Protein AF-0000000068168363 (afdb_homodimer)

Sequence (422 aa):
MIEAPLILSGMWIDGVNNPFLVVQAKFRFSRIETPSWWDQFSELVKEATGFTPPVVQGVDIPVASQYAITSLEALRILGKRISLTEDEIWETLEMVDEAMFNYYALKAMRQVQRSGTPILYREAEDPVQVRIPILTVRKLMSYPLEKPSYLDNSVVHLVGIIPVLLSERIDEVNMNLENGLWKSLYGLNTPPGKYKWVWDLGWASLIELLNMIEAPLILSGMWIDGVNNPFLVVQAKFRFSRIETPSWWDQFSELVKEATGFTPPVVQGVDIPVASQYAITSLEALRILGKRISLTEDEIWETLEMVDEAMFNYYALKAMRQVQRSGTPILYREAEDPVQVRIPILTVRKLMSYPLEKPSYLDNSVVHLVGIIPVLLSERIDEVNMNLENGLWKSLYGLNTPPGKYKWVWDLGWASLIELLN

Radius of gyration: 27.46 Å; Cα contacts (8 Å, |Δi|>4): 836; chains: 2; bounding box: 38×93×51 Å

Solvent-accessible surface area (backbone atoms only — not comparable to full-atom values): 22840 Å² total; per-residue (Å²): 119,46,77,35,32,36,56,63,30,36,64,90,46,91,94,56,86,51,33,32,23,30,35,48,29,34,31,53,63,49,79,36,68,74,59,91,63,46,66,63,50,39,50,48,42,21,72,74,71,73,47,74,54,56,91,58,77,30,53,54,47,54,56,54,31,35,49,54,51,45,52,52,50,22,45,50,57,38,22,68,73,71,68,49,51,73,67,53,46,53,52,51,46,53,53,42,45,52,73,74,40,93,50,72,65,56,57,47,36,49,51,26,58,72,67,66,47,25,30,42,34,34,84,98,51,81,65,40,81,45,85,68,77,77,42,38,35,36,60,76,49,74,41,84,57,75,79,61,73,61,87,51,70,42,52,54,49,50,43,36,47,47,22,56,52,39,56,76,43,84,43,68,64,52,45,25,33,52,37,9,47,42,12,24,28,70,64,44,78,67,68,90,74,60,48,41,65,19,51,28,90,64,25,33,27,37,31,35,53,75,111,121,46,79,35,33,36,58,64,30,35,65,90,46,91,95,55,86,51,32,32,22,29,34,47,28,34,31,54,65,50,80,36,68,74,58,92,62,45,65,64,48,37,52,47,42,20,71,72,70,73,44,73,51,57,90,56,78,29,52,55,46,54,56,55,32,33,48,55,52,47,52,51,52,23,44,48,58,38,22,68,73,71,70,49,49,73,66,54,47,53,52,51,47,53,54,42,45,54,73,75,42,94,51,73,66,56,58,47,36,50,50,24,59,72,68,66,48,24,30,43,35,34,82,97,52,81,65,40,80,44,85,69,77,76,41,36,34,34,58,75,49,74,42,82,57,76,78,61,73,63,86,51,71,41,54,54,48,49,44,35,46,47,20,56,51,39,57,76,43,84,45,70,63,52,44,26,34,52,37,7,48,40,12,23,30,69,63,43,77,67,69,91,74,61,48,43,64,20,52,30,88,64,25,34,28,36,29,34,53,74,111

Nearest PDB structures (foldseek):
  3qxz-assembly1_A  TM=5.112E-01  e=7.710E+00  Mycobacteroides abscessus ATCC 19977
  8ry2-assembly2_L  TM=1.715E-01  e=5.695E-01  Homo sapiens
  3qxz-assembly1_A  TM=5.124E-01  e=7.854E+00  Mycobacteroides abscessus ATCC 19977
  8ry2-assembly2_L  TM=1.446E-01  e=6.613E-01  Homo sapiens

Structure (mmCIF, N/CA/C/O backbone):
data_AF-0000000068168363-model_v1
#
loop_
_entity.id
_entity.type
_entity.pdbx_description
1 polymer 'Uncharacterized protein'
#
loop_
_atom_site.group_PDB
_atom_site.id
_atom_site.type_symbol
_atom_site.label_atom_id
_atom_site.label_alt_id
_atom_site.label_comp_id
_atom_site.label_asym_id
_atom_site.label_entity_id
_atom_site.label_seq_id
_atom_site.pdbx_PDB_ins_code
_atom_site.Cartn_x
_atom_site.Cartn_y
_atom_site.Cartn_z
_atom_site.occupancy
_atom_site.B_iso_or_equiv
_atom_site.auth_seq_id
_atom_site.auth_comp_id
_atom_site.auth_asym_id
_atom_site.auth_atom_id
_atom_site.pdbx_PDB_model_num
ATOM 1 N N . MET A 1 1 ? 20.219 -24.281 -9.062 1 91.62 1 MET A N 1
ATOM 2 C CA . MET A 1 1 ? 19.047 -23.5 -9.438 1 91.62 1 MET A CA 1
ATOM 3 C C . MET A 1 1 ? 18.062 -24.328 -10.25 1 91.62 1 MET A C 1
ATOM 5 O O . MET A 1 1 ? 18.453 -25.281 -10.93 1 91.62 1 MET A O 1
ATOM 9 N N . ILE A 1 2 ? 16.797 -24 -10.016 1 94.56 2 ILE A N 1
ATOM 10 C CA . ILE A 1 2 ? 15.766 -24.703 -10.773 1 94.56 2 ILE A CA 1
ATOM 11 C C . ILE A 1 2 ? 14.883 -23.688 -11.492 1 94.56 2 ILE A C 1
ATOM 13 O O . ILE A 1 2 ? 14.609 -22.609 -10.969 1 94.56 2 ILE A O 1
ATOM 17 N N . GLU A 1 3 ? 14.5 -24.078 -12.727 1 96.25 3 GLU A N 1
ATOM 18 C CA . GLU A 1 3 ? 13.625 -23.203 -13.5 1 96.25 3 GLU A CA 1
ATOM 19 C C . GLU A 1 3 ? 12.164 -23.609 -13.336 1 96.25 3 GLU A C 1
ATOM 21 O O . GLU A 1 3 ? 11.836 -24.797 -13.336 1 96.25 3 GLU A O 1
ATOM 26 N N . ALA A 1 4 ? 11.352 -22.656 -13.102 1 97.31 4 ALA A N 1
ATOM 27 C CA . ALA A 1 4 ? 9.922 -22.891 -12.914 1 97.31 4 ALA A CA 1
ATOM 28 C C . ALA A 1 4 ? 9.117 -21.625 -13.234 1 97.31 4 ALA A C 1
ATOM 30 O O . ALA A 1 4 ? 9.648 -20.516 -13.195 1 97.31 4 ALA A O 1
ATOM 31 N N . PRO A 1 5 ? 7.848 -21.875 -13.617 1 98.31 5 PRO A N 1
ATOM 32 C CA . PRO A 1 5 ? 6.992 -20.688 -13.742 1 98.31 5 PRO A CA 1
ATOM 33 C C . PRO A 1 5 ? 6.75 -19.984 -12.406 1 98.31 5 PRO A C 1
ATOM 35 O O . PRO A 1 5 ? 6.676 -20.641 -11.367 1 98.31 5 PRO A O 1
ATOM 38 N N . LEU A 1 6 ? 6.629 -18.703 -12.438 1 98.75 6 LEU A N 1
ATOM 39 C CA . LEU A 1 6 ? 6.406 -17.875 -11.266 1 98.75 6 LEU A CA 1
ATOM 40 C C . LEU A 1 6 ? 5.285 -16.859 -11.516 1 98.75 6 LEU A C 1
ATOM 42 O O . LEU A 1 6 ? 5.305 -16.141 -12.516 1 98.75 6 LEU A O 1
ATOM 46 N N . ILE A 1 7 ? 4.305 -16.906 -10.664 1 98.81 7 ILE A N 1
ATOM 47 C CA . ILE A 1 7 ? 3.354 -15.797 -10.648 1 98.81 7 ILE A CA 1
ATOM 48 C C . ILE A 1 7 ? 4.027 -14.547 -10.078 1 98.81 7 ILE A C 1
ATOM 50 O O . ILE A 1 7 ? 4.109 -14.383 -8.859 1 98.81 7 ILE A O 1
ATOM 54 N N . LEU A 1 8 ? 4.461 -13.711 -10.93 1 98.81 8 LEU A N 1
ATOM 55 C CA . LEU A 1 8 ? 5.246 -12.562 -10.484 1 98.81 8 LEU A CA 1
ATOM 56 C C . LEU A 1 8 ? 4.336 -11.453 -9.969 1 98.81 8 LEU A C 1
ATOM 58 O O . LEU A 1 8 ? 4.711 -10.711 -9.047 1 98.81 8 LEU A O 1
ATOM 62 N N . SER A 1 9 ? 3.17 -11.312 -10.586 1 98.75 9 SER A N 1
ATOM 63 C CA . SER A 1 9 ? 2.266 -10.234 -10.203 1 98.75 9 SER A CA 1
ATOM 64 C C . SER A 1 9 ? 0.808 -10.656 -10.344 1 98.75 9 SER A C 1
ATOM 66 O O . SER A 1 9 ? 0.471 -11.461 -11.219 1 98.75 9 SER A O 1
ATOM 68 N N . GLY A 1 10 ? 0.049 -10.07 -9.531 1 98.44 10 GLY A N 1
ATOM 69 C CA . GLY A 1 10 ? -1.373 -10.367 -9.453 1 98.44 10 GLY A CA 1
ATOM 70 C C . GLY A 1 10 ? -1.818 -10.828 -8.086 1 98.44 10 GLY A C 1
ATOM 71 O O . GLY A 1 10 ? -1.099 -11.57 -7.406 1 98.44 10 GLY A O 1
ATOM 72 N N . MET A 1 11 ? -2.971 -10.367 -7.66 1 97.56 11 MET A N 1
ATOM 73 C CA . MET A 1 11 ? -3.578 -10.773 -6.398 1 97.56 11 MET A CA 1
ATOM 74 C C . MET A 1 11 ? -4.938 -11.422 -6.629 1 97.56 11 MET A C 1
ATOM 76 O O . MET A 1 11 ? -5.777 -10.875 -7.344 1 97.56 11 MET A O 1
ATOM 80 N N . TRP A 1 12 ? -5.102 -12.562 -6.039 1 97 12 TRP A N 1
ATOM 81 C CA . TRP A 1 12 ? -6.391 -13.234 -6.168 1 97 12 TRP A CA 1
ATOM 82 C C . TRP A 1 12 ? -7.445 -12.555 -5.297 1 97 12 TRP A C 1
ATOM 84 O O . TRP A 1 12 ? -7.23 -12.344 -4.102 1 97 12 TRP A O 1
ATOM 94 N N . ILE A 1 13 ? -8.477 -12.18 -5.898 1 95.12 13 ILE A N 1
ATOM 95 C CA . ILE A 1 13 ? -9.656 -11.68 -5.203 1 95.12 13 ILE A CA 1
ATOM 96 C C . ILE A 1 13 ? -10.875 -12.516 -5.598 1 95.12 13 ILE A C 1
ATOM 98 O O . ILE A 1 13 ? -11.195 -12.633 -6.785 1 95.12 13 ILE A O 1
ATOM 102 N N . ASP A 1 14 ? -11.547 -13.047 -4.605 1 92.81 14 ASP A N 1
ATOM 103 C CA . ASP A 1 14 ? -12.688 -13.914 -4.871 1 92.81 14 ASP A CA 1
ATOM 104 C C . ASP A 1 14 ? -13.742 -13.18 -5.699 1 92.81 14 ASP A C 1
ATOM 106 O O . ASP A 1 14 ? -14.141 -12.062 -5.367 1 92.81 14 ASP A O 1
ATOM 110 N N . GLY A 1 15 ? -14.07 -13.805 -6.785 1 92.25 15 GLY A N 1
ATOM 111 C CA . GLY A 1 15 ? -15.148 -13.281 -7.609 1 92.25 15 GLY A CA 1
ATOM 112 C C . GLY A 1 15 ? -14.672 -12.234 -8.602 1 92.25 15 GLY A C 1
ATOM 113 O O . GLY A 1 15 ? -15.477 -11.672 -9.352 1 92.25 15 GLY A O 1
ATOM 114 N N . VAL A 1 16 ? -13.422 -11.93 -8.641 1 95.19 16 VAL A N 1
ATOM 115 C CA . VAL A 1 16 ? -12.891 -10.914 -9.547 1 95.19 16 VAL A CA 1
ATOM 116 C C . VAL A 1 16 ? -11.945 -11.562 -10.547 1 95.19 16 VAL A C 1
ATOM 118 O O . VAL A 1 16 ? -11.109 -12.398 -10.18 1 95.19 16 VAL A O 1
ATOM 121 N N . ASN A 1 17 ? -12.133 -11.281 -11.82 1 96.25 17 ASN A N 1
ATOM 122 C CA . ASN A 1 17 ? -11.305 -11.812 -12.898 1 96.25 17 ASN A CA 1
ATOM 123 C C . ASN A 1 17 ? -10.188 -10.844 -13.266 1 96.25 17 ASN A C 1
ATOM 125 O O . ASN A 1 17 ? -10.234 -10.203 -14.32 1 96.25 17 ASN A O 1
ATOM 129 N N . ASN A 1 18 ? -9.195 -10.758 -12.477 1 97.12 18 ASN A N 1
ATOM 130 C CA . ASN A 1 18 ? -8.039 -9.898 -12.711 1 97.12 18 ASN A CA 1
ATOM 131 C C . ASN A 1 18 ? -6.883 -10.688 -13.328 1 97.12 18 ASN A C 1
ATOM 133 O O . ASN A 1 18 ? -6.801 -11.906 -13.172 1 97.12 18 ASN A O 1
ATOM 137 N N . PRO A 1 19 ? -6.062 -10 -14.031 1 98.19 19 PRO A N 1
ATOM 138 C CA . PRO A 1 19 ? -4.984 -10.711 -14.719 1 98.19 19 PRO A CA 1
ATOM 139 C C . PRO A 1 19 ? -3.826 -11.07 -13.789 1 98.19 19 PRO A C 1
ATOM 141 O O . PRO A 1 19 ? -3.676 -10.469 -12.727 1 98.19 19 PRO A O 1
ATOM 144 N N . PHE A 1 20 ? -3.037 -12.023 -14.234 1 98.75 20 PHE A N 1
ATOM 145 C CA . PHE A 1 20 ? -1.783 -12.422 -13.609 1 98.75 20 PHE A CA 1
ATOM 146 C C . PHE A 1 20 ? -0.627 -12.32 -14.594 1 98.75 20 PHE A C 1
ATOM 148 O O . PHE A 1 20 ? -0.781 -12.633 -15.773 1 98.75 20 PHE A O 1
ATOM 155 N N . LEU A 1 21 ? 0.47 -11.828 -14.148 1 98.88 21 LEU A N 1
ATOM 156 C CA . LEU A 1 21 ? 1.729 -11.906 -14.883 1 98.88 21 LEU A CA 1
ATOM 157 C C . LEU A 1 21 ? 2.527 -13.133 -14.461 1 98.88 21 LEU A C 1
ATOM 159 O O . LEU A 1 21 ? 2.965 -13.234 -13.312 1 98.88 21 LEU A O 1
ATOM 163 N N . VAL A 1 22 ? 2.666 -14.055 -15.344 1 98.81 22 VAL A N 1
ATOM 164 C CA . VAL A 1 22 ? 3.402 -15.289 -15.062 1 98.81 22 VAL A CA 1
ATOM 165 C C . VAL A 1 22 ? 4.66 -15.344 -15.922 1 98.81 22 VAL A C 1
ATOM 167 O O . VAL A 1 22 ? 4.594 -15.156 -17.141 1 98.81 22 VAL A O 1
ATOM 170 N N . VAL A 1 23 ? 5.797 -15.602 -15.281 1 98.69 23 VAL A N 1
ATOM 171 C CA . VAL A 1 23 ? 7.082 -15.578 -15.969 1 98.69 23 VAL A CA 1
ATOM 172 C C . VAL A 1 23 ? 7.859 -16.859 -15.672 1 98.69 23 VAL A C 1
ATOM 174 O O . VAL A 1 23 ? 7.453 -17.656 -14.82 1 98.69 23 VAL A O 1
ATOM 177 N N . GLN A 1 24 ? 8.852 -17.078 -16.469 1 97.31 24 GLN A N 1
ATOM 178 C CA . GLN A 1 24 ? 9.812 -18.125 -16.125 1 97.31 24 GLN A CA 1
ATOM 179 C C . GLN A 1 24 ? 10.914 -17.562 -15.211 1 97.31 24 GLN A C 1
ATOM 181 O O . GLN A 1 24 ? 11.422 -16.469 -15.438 1 97.31 24 GLN A O 1
ATOM 186 N N . ALA A 1 25 ? 11.227 -18.328 -14.156 1 97.88 25 ALA A N 1
ATOM 187 C CA . ALA A 1 25 ? 12.234 -17.844 -13.219 1 97.88 25 ALA A CA 1
ATOM 188 C C . ALA A 1 25 ? 13.172 -18.984 -12.797 1 97.88 25 ALA A C 1
ATOM 190 O O . ALA A 1 25 ? 12.812 -20.156 -12.891 1 97.88 25 ALA A O 1
ATOM 191 N N . LYS A 1 26 ? 14.375 -18.594 -12.469 1 98.06 26 LYS A N 1
ATOM 192 C CA . LYS A 1 26 ? 15.336 -19.484 -11.836 1 98.06 26 LYS A CA 1
ATOM 193 C C . LYS A 1 26 ? 15.328 -19.312 -10.32 1 98.06 26 LYS A C 1
ATOM 195 O O . LYS A 1 26 ? 15.617 -18.234 -9.812 1 98.06 26 LYS A O 1
ATOM 200 N N . PHE A 1 27 ? 15.078 -20.391 -9.617 1 98.06 27 PHE A N 1
ATOM 201 C CA . PHE A 1 27 ? 14.945 -20.312 -8.172 1 98.06 27 PHE A CA 1
ATOM 202 C C . PHE A 1 27 ? 16.172 -20.875 -7.477 1 98.06 27 PHE A C 1
ATOM 204 O O . PHE A 1 27 ? 16.641 -21.969 -7.824 1 98.06 27 PHE A O 1
ATOM 211 N N . ARG A 1 28 ? 16.672 -20.109 -6.551 1 96.19 28 ARG A N 1
ATOM 212 C CA . ARG A 1 28 ? 17.5 -20.734 -5.531 1 96.19 28 ARG A CA 1
ATOM 213 C C . ARG A 1 28 ? 16.641 -21.531 -4.547 1 96.19 28 ARG A C 1
ATOM 215 O O . ARG A 1 28 ? 15.648 -21.031 -4.031 1 96.19 28 ARG A O 1
ATOM 222 N N . PHE A 1 29 ? 16.984 -22.75 -4.352 1 91.25 29 PHE A N 1
ATOM 223 C CA . PHE A 1 29 ? 16.062 -23.547 -3.547 1 91.25 29 PHE A CA 1
ATOM 224 C C . PHE A 1 29 ? 16.812 -24.547 -2.678 1 91.25 29 PHE A C 1
ATOM 226 O O . PHE A 1 29 ? 18 -24.812 -2.92 1 91.25 29 PHE A O 1
ATOM 233 N N . SER A 1 30 ? 16.156 -24.859 -1.651 1 89.88 30 SER A N 1
ATOM 234 C CA . SER A 1 30 ? 16.531 -26.031 -0.882 1 89.88 30 SER A CA 1
ATOM 235 C C . SER A 1 30 ? 15.555 -27.188 -1.096 1 89.88 30 SER A C 1
ATOM 237 O O . SER A 1 30 ? 14.438 -26.969 -1.572 1 89.88 30 SER A O 1
ATOM 239 N N . ARG A 1 31 ? 16.047 -28.312 -0.732 1 88.12 31 ARG A N 1
ATOM 240 C CA . ARG A 1 31 ? 15.188 -29.484 -0.939 1 88.12 31 ARG A CA 1
ATOM 241 C C . ARG A 1 31 ? 14.266 -29.703 0.255 1 88.12 31 ARG A C 1
ATOM 243 O O . ARG A 1 31 ? 14.625 -29.375 1.389 1 88.12 31 ARG A O 1
ATOM 250 N N . ILE A 1 32 ? 13.141 -30.094 -0.187 1 84 32 ILE A N 1
ATOM 251 C CA . ILE A 1 32 ? 12.219 -30.547 0.851 1 84 32 ILE A CA 1
ATOM 252 C C . ILE A 1 32 ? 11.75 -31.969 0.552 1 84 32 ILE A C 1
ATOM 254 O O . ILE A 1 32 ? 11.797 -32.406 -0.597 1 84 32 ILE A O 1
ATOM 258 N N . GLU A 1 33 ? 11.312 -32.625 1.537 1 83.94 33 GLU A N 1
ATOM 259 C CA . GLU A 1 33 ? 10.93 -34.031 1.354 1 83.94 33 GLU A CA 1
ATOM 260 C C . GLU A 1 33 ? 9.609 -34.125 0.593 1 83.94 33 GLU A C 1
ATOM 262 O O . GLU A 1 33 ? 9.594 -34.531 -0.57 1 83.94 33 GLU A O 1
ATOM 267 N N . THR A 1 34 ? 8.453 -33.969 1.31 1 87.31 34 THR A N 1
ATOM 268 C CA . THR A 1 34 ? 7.156 -34.125 0.664 1 87.31 34 THR A CA 1
ATOM 269 C C . THR A 1 34 ? 6.32 -32.844 0.848 1 87.31 34 THR A C 1
ATOM 271 O O . THR A 1 34 ? 6.078 -32.406 1.978 1 87.31 34 THR A O 1
ATOM 274 N N . PRO A 1 35 ? 5.945 -32.344 -0.307 1 90.44 35 PRO A N 1
ATOM 275 C CA . PRO A 1 35 ? 5.09 -31.156 -0.194 1 90.44 35 PRO A CA 1
ATOM 276 C C . PRO A 1 35 ? 3.756 -31.453 0.49 1 90.44 35 PRO A C 1
ATOM 278 O O . PRO A 1 35 ? 3.262 -32.594 0.419 1 90.44 35 PRO A O 1
ATOM 281 N N . SER A 1 36 ? 3.133 -30.469 1.069 1 89 36 SER A N 1
ATOM 282 C CA . SER A 1 36 ? 1.901 -30.641 1.832 1 89 36 SER A CA 1
ATOM 283 C C . SER A 1 36 ? 0.741 -31.031 0.924 1 89 36 SER A C 1
ATOM 285 O O . SER A 1 36 ? -0.231 -31.641 1.378 1 89 36 SER A O 1
ATOM 287 N N . TRP A 1 37 ? 0.828 -30.734 -0.345 1 94.31 37 TRP A N 1
ATOM 288 C CA . TRP A 1 37 ? -0.258 -30.969 -1.291 1 94.31 37 TRP A CA 1
ATOM 289 C C . TRP A 1 37 ? -0.129 -32.344 -1.938 1 94.31 37 TRP A C 1
ATOM 291 O O . TRP A 1 37 ? -0.997 -32.75 -2.711 1 94.31 37 TRP A O 1
ATOM 301 N N . TRP A 1 38 ? 0.886 -33.125 -1.639 1 96.38 38 TRP A N 1
ATOM 302 C CA . TRP A 1 38 ? 1.257 -34.312 -2.387 1 96.38 38 TRP A CA 1
ATOM 303 C C . TRP A 1 38 ? 0.178 -35.406 -2.271 1 96.38 38 TRP A C 1
ATOM 305 O O . TRP A 1 38 ? -0.177 -36.031 -3.262 1 96.38 38 TRP A O 1
ATOM 315 N N . ASP A 1 39 ? -0.308 -35.625 -1.053 1 96.38 39 ASP A N 1
ATOM 316 C CA . ASP A 1 39 ? -1.247 -36.719 -0.832 1 96.38 39 ASP A CA 1
ATOM 317 C C . ASP A 1 39 ? -2.502 -36.562 -1.686 1 96.38 39 ASP A C 1
ATOM 319 O O . ASP A 1 39 ? -2.959 -37.5 -2.324 1 96.38 39 ASP A O 1
ATOM 323 N N . GLN A 1 40 ? -3.055 -35.438 -1.648 1 97.19 40 GLN A N 1
ATOM 324 C CA . GLN A 1 40 ? -4.246 -35.156 -2.443 1 97.19 40 GLN A CA 1
ATOM 325 C C . GLN A 1 40 ? -3.957 -35.312 -3.936 1 97.19 40 GLN A C 1
ATOM 327 O O . GLN A 1 40 ? -4.766 -35.875 -4.684 1 97.19 40 GLN A O 1
ATOM 332 N N . PHE A 1 41 ? -2.85 -34.781 -4.34 1 97.56 41 PHE A N 1
ATOM 333 C CA . PHE A 1 41 ? -2.426 -34.875 -5.73 1 97.56 41 PHE A CA 1
ATOM 334 C C . PHE A 1 41 ? -2.322 -36.344 -6.16 1 97.56 41 PHE A C 1
ATOM 336 O O . PHE A 1 41 ? -2.842 -36.719 -7.211 1 97.56 41 PHE A O 1
ATOM 343 N N . SER A 1 42 ? -1.63 -37.094 -5.355 1 97.62 42 SER A N 1
ATOM 344 C CA . SER A 1 42 ? -1.425 -38.5 -5.648 1 97.62 42 SER A CA 1
ATOM 345 C C . SER A 1 42 ? -2.754 -39.25 -5.801 1 97.62 42 SER A C 1
ATOM 347 O O . SER A 1 42 ? -2.922 -40.062 -6.715 1 97.62 42 SER A O 1
ATOM 349 N N . GLU A 1 43 ? -3.668 -38.938 -4.953 1 98.12 43 GLU A N 1
ATOM 350 C CA . GLU A 1 43 ? -4.988 -39.562 -5 1 98.12 43 GLU A CA 1
ATOM 351 C C . GLU A 1 43 ? -5.73 -39.188 -6.277 1 98.12 43 GLU A C 1
ATOM 353 O O . GLU A 1 43 ? -6.355 -40.031 -6.914 1 98.12 43 GLU A O 1
ATOM 358 N N . LEU A 1 44 ? -5.699 -37.969 -6.625 1 98.06 44 LEU A N 1
ATOM 359 C CA . LEU A 1 44 ? -6.391 -37.5 -7.816 1 98.06 44 LEU A CA 1
ATOM 360 C C . LEU A 1 44 ? -5.781 -38.094 -9.078 1 98.06 44 LEU A C 1
ATOM 362 O O . LEU A 1 44 ? -6.5 -38.438 -10.023 1 98.06 44 LEU A O 1
ATOM 366 N N . VAL A 1 45 ? -4.473 -38.25 -9.102 1 98 45 VAL A N 1
ATOM 367 C CA . VAL A 1 45 ? -3.799 -38.844 -10.242 1 98 45 VAL A CA 1
ATOM 368 C C . VAL A 1 45 ? -4.219 -40.312 -10.367 1 98 45 VAL A C 1
ATOM 370 O O . VAL A 1 45 ? -4.488 -40.812 -11.469 1 98 45 VAL A O 1
ATOM 373 N N . LYS A 1 46 ? -4.246 -40.906 -9.242 1 97.81 46 LYS A N 1
ATOM 374 C CA . LYS A 1 46 ? -4.672 -42.281 -9.234 1 97.81 46 LYS A CA 1
ATOM 375 C C . LYS A 1 46 ? -6.098 -42.438 -9.766 1 97.81 46 LYS A C 1
ATOM 377 O O . LYS A 1 46 ? -6.395 -43.344 -10.531 1 97.81 46 LYS A O 1
ATOM 382 N N . GLU A 1 47 ? -6.938 -41.594 -9.328 1 97.25 47 GLU A N 1
ATOM 383 C CA . GLU A 1 47 ? -8.32 -41.594 -9.797 1 97.25 47 GLU A CA 1
ATOM 384 C C . GLU A 1 47 ? -8.391 -41.375 -11.305 1 97.25 47 GLU A C 1
ATOM 386 O O . GLU A 1 47 ? -9.219 -42 -11.992 1 97.25 47 GLU A O 1
ATOM 391 N N . ALA A 1 48 ? -7.539 -40.531 -11.781 1 95.56 48 ALA A N 1
ATOM 392 C CA . ALA A 1 48 ? -7.586 -40.125 -13.188 1 95.56 48 ALA A CA 1
ATOM 393 C C . ALA A 1 48 ? -6.93 -41.156 -14.086 1 95.56 48 ALA A C 1
ATOM 395 O O . ALA A 1 48 ? -7.344 -41.375 -15.227 1 95.56 48 ALA A O 1
ATOM 396 N N . THR A 1 49 ? -5.875 -41.906 -13.594 1 95.62 49 THR A N 1
ATOM 397 C CA . THR A 1 49 ? -5.059 -42.719 -14.469 1 95.62 49 THR A CA 1
ATOM 398 C C . THR A 1 49 ? -5.133 -44.188 -14.055 1 95.62 49 THR A C 1
ATOM 400 O O . THR A 1 49 ? -4.734 -45.062 -14.812 1 95.62 49 THR A O 1
ATOM 403 N N . GLY A 1 50 ? -5.531 -44.438 -12.812 1 96.44 50 GLY A N 1
ATOM 404 C CA . GLY A 1 50 ? -5.523 -45.781 -12.266 1 96.44 50 GLY A CA 1
ATOM 405 C C . GLY A 1 50 ? -4.207 -46.156 -11.609 1 96.44 50 GLY A C 1
ATOM 406 O O . GLY A 1 50 ? -4.07 -47.25 -11.055 1 96.44 50 GLY A O 1
ATOM 407 N N . PHE A 1 51 ? -3.229 -45.281 -11.672 1 97.31 51 PHE A N 1
ATOM 408 C CA . PHE A 1 51 ? -1.895 -45.562 -11.156 1 97.31 51 PHE A CA 1
ATOM 409 C C . PHE A 1 51 ? -1.43 -44.5 -10.188 1 97.31 51 PHE A C 1
ATOM 411 O O . PHE A 1 51 ? -1.761 -43.312 -10.352 1 97.31 51 PHE A O 1
ATOM 418 N N . THR A 1 52 ? -0.672 -44.875 -9.211 1 97.12 52 THR A N 1
ATOM 419 C CA . THR A 1 52 ? -0.084 -43.969 -8.25 1 97.12 52 THR A CA 1
ATOM 420 C C . THR A 1 52 ? 1.205 -43.344 -8.797 1 97.12 52 THR A C 1
ATOM 422 O O . THR A 1 52 ? 2.094 -44.094 -9.25 1 97.12 52 THR A O 1
ATOM 425 N N . PRO A 1 53 ? 1.262 -42.031 -8.789 1 96.56 53 PRO A N 1
ATOM 426 C CA . PRO A 1 53 ? 2.514 -41.406 -9.234 1 96.56 53 PRO A CA 1
ATOM 427 C C . PRO A 1 53 ? 3.658 -41.625 -8.242 1 96.56 53 PRO A C 1
ATOM 429 O O . PRO A 1 53 ? 3.424 -41.75 -7.039 1 96.56 53 PRO A O 1
ATOM 432 N N . PRO A 1 54 ? 4.805 -41.719 -8.773 1 94.38 54 PRO A N 1
ATOM 433 C CA . PRO A 1 54 ? 5.949 -41.844 -7.863 1 94.38 54 PRO A CA 1
ATOM 434 C C . PRO A 1 54 ? 6.23 -40.562 -7.078 1 94.38 54 PRO A C 1
ATOM 436 O O . PRO A 1 54 ? 6.023 -39.469 -7.594 1 94.38 54 PRO A O 1
ATOM 439 N N . VAL A 1 55 ? 6.785 -40.75 -5.953 1 90.5 55 VAL A N 1
ATOM 440 C CA . VAL A 1 55 ? 7.145 -39.594 -5.129 1 90.5 55 VAL A CA 1
ATOM 441 C C . VAL A 1 55 ? 8.383 -38.906 -5.707 1 90.5 55 VAL A C 1
ATOM 443 O O . VAL A 1 55 ? 9.352 -39.594 -6.082 1 90.5 55 VAL A O 1
ATOM 446 N N . VAL A 1 56 ? 8.234 -37.625 -5.891 1 89.38 56 VAL A N 1
ATOM 447 C CA . VAL A 1 56 ? 9.359 -36.812 -6.359 1 89.38 56 VAL A CA 1
ATOM 448 C C . VAL A 1 56 ? 9.828 -35.906 -5.246 1 89.38 56 VAL A C 1
ATOM 450 O O . VAL A 1 56 ? 9.039 -35.5 -4.387 1 89.38 56 VAL A O 1
ATOM 453 N N . GLN A 1 57 ? 11.133 -35.594 -5.27 1 87.81 57 GLN A N 1
ATOM 454 C CA . GLN A 1 57 ? 11.695 -34.688 -4.273 1 87.81 57 GLN A CA 1
ATOM 455 C C . GLN A 1 57 ? 11.156 -33.281 -4.461 1 87.81 57 GLN A C 1
ATOM 457 O O . GLN A 1 57 ? 11.109 -32.781 -5.586 1 87.81 57 GLN A O 1
ATOM 462 N N . GLY A 1 58 ? 10.773 -32.719 -3.328 1 87.5 58 GLY A N 1
ATOM 463 C CA . GLY A 1 58 ? 10.227 -31.391 -3.408 1 87.5 58 GLY A CA 1
ATOM 464 C C . GLY A 1 58 ? 11.281 -30.297 -3.316 1 87.5 58 GLY A C 1
ATOM 465 O O . GLY A 1 58 ? 12.438 -30.578 -2.998 1 87.5 58 GLY A O 1
ATOM 466 N N . VAL A 1 59 ? 10.953 -29.109 -3.785 1 92.75 59 VAL A N 1
ATOM 467 C CA . VAL A 1 59 ? 11.797 -27.938 -3.686 1 92.75 59 VAL A CA 1
ATOM 468 C C . VAL A 1 59 ? 11.07 -26.844 -2.906 1 92.75 59 VAL A C 1
ATOM 470 O O . VAL A 1 59 ? 9.859 -26.672 -3.041 1 92.75 59 VAL A O 1
ATOM 473 N N . ASP A 1 60 ? 11.828 -26.062 -2.035 1 94.81 60 ASP A N 1
ATOM 474 C CA . ASP A 1 60 ? 11.227 -25.031 -1.201 1 94.81 60 ASP A CA 1
ATOM 475 C C . ASP A 1 60 ? 11.195 -23.688 -1.931 1 94.81 60 ASP A C 1
ATOM 477 O O . ASP A 1 60 ? 11.984 -22.797 -1.624 1 94.81 60 ASP A O 1
ATOM 481 N N . ILE A 1 61 ? 10.344 -23.516 -2.812 1 97.62 61 ILE A N 1
ATOM 482 C CA . ILE A 1 61 ? 10.016 -22.297 -3.545 1 97.62 61 ILE A CA 1
ATOM 483 C C . ILE A 1 61 ? 8.523 -22.016 -3.404 1 97.62 61 ILE A C 1
ATOM 485 O O . ILE A 1 61 ? 7.801 -22.734 -2.707 1 97.62 61 ILE A O 1
ATOM 489 N N . PRO A 1 62 ? 7.984 -20.906 -3.869 1 97.62 62 PRO A N 1
ATOM 490 C CA . PRO A 1 62 ? 6.551 -20.656 -3.713 1 97.62 62 PRO A CA 1
ATOM 491 C C . PRO A 1 62 ? 5.695 -21.859 -4.086 1 97.62 62 PRO A C 1
ATOM 493 O O . PRO A 1 62 ? 6.008 -22.562 -5.051 1 97.62 62 PRO A O 1
ATOM 496 N N . VAL A 1 63 ? 4.648 -22.078 -3.449 1 96.88 63 VAL A N 1
ATOM 497 C CA . VAL A 1 63 ? 3.865 -23.297 -3.529 1 96.88 63 VAL A CA 1
ATOM 498 C C . VAL A 1 63 ? 3.35 -23.5 -4.953 1 96.88 63 VAL A C 1
ATOM 500 O O . VAL A 1 63 ? 3.348 -24.609 -5.473 1 96.88 63 VAL A O 1
ATOM 503 N N . ALA A 1 64 ? 2.898 -22.469 -5.578 1 97.75 64 ALA A N 1
ATOM 504 C CA . ALA A 1 64 ? 2.383 -22.578 -6.941 1 97.75 64 ALA A CA 1
ATOM 505 C C . ALA A 1 64 ? 3.461 -23.078 -7.898 1 97.75 64 ALA A C 1
ATOM 507 O O . ALA A 1 64 ? 3.207 -23.953 -8.727 1 97.75 64 ALA A O 1
ATOM 508 N N . SER A 1 65 ? 4.613 -22.484 -7.789 1 97.94 65 SER A N 1
ATOM 509 C CA . SER A 1 65 ? 5.742 -22.906 -8.609 1 97.94 65 SER A CA 1
ATOM 510 C C . SER A 1 65 ? 6.18 -24.328 -8.273 1 97.94 65 SER A C 1
ATOM 512 O O . SER A 1 65 ? 6.473 -25.125 -9.172 1 97.94 65 SER A O 1
ATOM 514 N N . GLN A 1 66 ? 6.266 -24.578 -6.965 1 97.19 66 GLN A N 1
ATOM 515 C CA . GLN A 1 66 ? 6.605 -25.906 -6.469 1 97.19 66 GLN A CA 1
ATOM 516 C C . GLN A 1 66 ? 5.672 -26.969 -7.051 1 97.19 66 GLN A C 1
ATOM 518 O O . GLN A 1 66 ? 6.129 -28 -7.555 1 97.19 66 GLN A O 1
ATOM 523 N N . TYR A 1 67 ? 4.426 -26.656 -6.969 1 97.06 67 TYR A N 1
ATOM 524 C CA . TYR A 1 67 ? 3.404 -27.578 -7.461 1 97.06 67 TYR A CA 1
ATOM 525 C C . TYR A 1 67 ? 3.535 -27.781 -8.961 1 97.06 67 TYR A C 1
ATOM 527 O O . TYR A 1 67 ? 3.459 -28.922 -9.445 1 97.06 67 TYR A O 1
ATOM 535 N N . ALA A 1 68 ? 3.725 -26.75 -9.672 1 97.25 68 ALA A N 1
ATOM 536 C CA . ALA A 1 68 ? 3.789 -26.812 -11.133 1 97.25 68 ALA A CA 1
ATOM 537 C C . ALA A 1 68 ? 4.918 -27.734 -11.594 1 97.25 68 ALA A C 1
ATOM 539 O O . ALA A 1 68 ? 4.711 -28.609 -12.438 1 97.25 68 ALA A O 1
ATOM 540 N N . ILE A 1 69 ? 6.055 -27.625 -11.039 1 96.19 69 ILE A N 1
ATOM 541 C CA . ILE A 1 69 ? 7.199 -28.344 -11.562 1 96.19 69 ILE A CA 1
ATOM 542 C C . ILE A 1 69 ? 7.203 -29.781 -11.016 1 96.19 69 ILE A C 1
ATOM 544 O O . ILE A 1 69 ? 7.523 -30.719 -11.742 1 96.19 69 ILE A O 1
ATOM 548 N N . THR A 1 70 ? 6.844 -29.938 -9.766 1 96.25 70 THR A N 1
ATOM 549 C CA . THR A 1 70 ? 6.914 -31.25 -9.141 1 96.25 70 THR A CA 1
ATOM 550 C C . THR A 1 70 ? 5.809 -32.156 -9.672 1 96.25 70 THR A C 1
ATOM 552 O O . THR A 1 70 ? 6.031 -33.344 -9.906 1 96.25 70 THR A O 1
ATOM 555 N N . SER A 1 71 ? 4.617 -31.641 -9.82 1 97.06 71 SER A N 1
ATOM 556 C CA . SER A 1 71 ? 3.518 -32.438 -10.352 1 97.06 71 SER A CA 1
ATOM 557 C C . SER A 1 71 ? 3.805 -32.875 -11.781 1 97.06 71 SER A C 1
ATOM 559 O O . SER A 1 71 ? 3.529 -34.031 -12.141 1 97.06 71 SER A O 1
ATOM 561 N N . LEU A 1 72 ? 4.336 -32 -12.617 1 97.06 72 LEU A N 1
ATOM 562 C CA . LEU A 1 72 ? 4.688 -32.375 -13.984 1 97.06 72 LEU A CA 1
ATOM 563 C C . LEU A 1 72 ? 5.742 -33.469 -14 1 97.06 72 LEU A C 1
ATOM 565 O O . LEU A 1 72 ? 5.645 -34.406 -14.781 1 97.06 72 LEU A O 1
ATOM 569 N N . GLU A 1 73 ? 6.754 -33.312 -13.18 1 96.12 73 GLU A N 1
ATOM 570 C CA . GLU A 1 73 ? 7.809 -34.312 -13.102 1 96.12 73 GLU A CA 1
ATOM 571 C C . GLU A 1 73 ? 7.242 -35.656 -12.711 1 96.12 73 GLU A C 1
ATOM 573 O O . GLU A 1 73 ? 7.57 -36.688 -13.336 1 96.12 73 GLU A O 1
ATOM 578 N N . ALA A 1 74 ? 6.457 -35.656 -11.703 1 96.94 74 ALA A N 1
ATOM 579 C CA . ALA A 1 74 ? 5.848 -36.906 -11.234 1 96.94 74 ALA A CA 1
ATOM 580 C C . ALA A 1 74 ? 5.027 -37.562 -12.336 1 96.94 74 ALA A C 1
ATOM 582 O O . ALA A 1 74 ? 5.117 -38.781 -12.547 1 96.94 74 ALA A O 1
ATOM 583 N N . LEU A 1 75 ? 4.227 -36.781 -13.016 1 97.62 75 LEU A N 1
ATOM 584 C CA . LEU A 1 75 ? 3.352 -37.344 -14.047 1 97.62 75 LEU A CA 1
ATOM 585 C C . LEU A 1 75 ? 4.16 -37.812 -15.25 1 97.62 75 LEU A C 1
ATOM 587 O O . LEU A 1 75 ? 3.777 -38.781 -15.914 1 97.62 75 LEU A O 1
ATOM 591 N N . ARG A 1 76 ? 5.215 -37.125 -15.547 1 97.25 76 ARG A N 1
ATOM 592 C CA . ARG A 1 76 ? 6.066 -37.562 -16.641 1 97.25 76 ARG A CA 1
ATOM 593 C C . ARG A 1 76 ? 6.699 -38.938 -16.328 1 97.25 76 ARG A C 1
ATOM 595 O O . ARG A 1 76 ? 6.777 -39.781 -17.203 1 97.25 76 ARG A O 1
ATOM 602 N N . ILE A 1 77 ? 7.199 -39.062 -15.164 1 96.94 77 ILE A N 1
ATOM 603 C CA . ILE A 1 77 ? 7.77 -40.344 -14.75 1 96.94 77 ILE A CA 1
ATOM 604 C C . ILE A 1 77 ? 6.707 -41.438 -14.844 1 96.94 77 ILE A C 1
ATOM 606 O O . ILE A 1 77 ? 6.961 -42.5 -15.383 1 96.94 77 ILE A O 1
ATOM 610 N N . LEU A 1 78 ? 5.523 -41.125 -14.25 1 97.25 78 LEU A N 1
ATOM 611 C CA . LEU A 1 78 ? 4.414 -42.062 -14.336 1 97.25 78 LEU A CA 1
ATOM 612 C C . LEU A 1 78 ? 4.059 -42.375 -15.797 1 97.25 78 LEU A C 1
ATOM 614 O O . LEU A 1 78 ? 3.801 -43.5 -16.156 1 97.25 78 LEU A O 1
ATOM 618 N N . GLY A 1 79 ? 3.961 -41.25 -16.578 1 96.62 79 GLY A N 1
ATOM 619 C CA . GLY A 1 79 ? 3.615 -41.406 -17.984 1 96.62 79 GLY A CA 1
ATOM 620 C C . GLY A 1 79 ? 4.535 -42.344 -18.75 1 96.62 79 GLY A C 1
ATOM 621 O O . GLY A 1 79 ? 4.086 -43.094 -19.609 1 96.62 79 GLY A O 1
ATOM 622 N N . LYS A 1 80 ? 5.812 -42.281 -18.484 1 96.62 80 LYS A N 1
ATOM 623 C CA . LYS A 1 80 ? 6.77 -43.188 -19.109 1 96.62 80 LYS A CA 1
ATOM 624 C C . LYS A 1 80 ? 6.461 -44.656 -18.734 1 96.62 80 LYS A C 1
ATOM 626 O O . LYS A 1 80 ? 6.629 -45.562 -19.562 1 96.62 80 LYS A O 1
ATOM 631 N N . ARG A 1 81 ? 5.996 -44.812 -17.547 1 95.06 81 ARG A N 1
ATOM 632 C CA . ARG A 1 81 ? 5.715 -46.156 -17.047 1 95.06 81 ARG A CA 1
ATOM 633 C C . ARG A 1 81 ? 4.457 -46.719 -17.688 1 95.06 81 ARG A C 1
ATOM 635 O O . ARG A 1 81 ? 4.387 -47.938 -17.953 1 95.06 81 ARG A O 1
ATOM 642 N N . ILE A 1 82 ? 3.484 -45.938 -17.953 1 95.81 82 ILE A N 1
ATOM 643 C CA . ILE A 1 82 ? 2.197 -46.469 -18.406 1 95.81 82 ILE A CA 1
ATOM 644 C C . ILE A 1 82 ? 1.906 -46 -19.828 1 95.81 82 ILE A C 1
ATOM 646 O O . ILE A 1 82 ? 0.755 -46 -20.266 1 95.81 82 ILE A O 1
ATOM 650 N N . SER A 1 83 ? 2.838 -45.438 -20.516 1 95.44 83 SER A N 1
ATOM 651 C CA . SER A 1 83 ? 2.824 -45.094 -21.938 1 95.44 83 SER A CA 1
ATOM 652 C C . SER A 1 83 ? 1.805 -44 -22.219 1 95.44 83 SER A C 1
ATOM 654 O O . SER A 1 83 ? 1.003 -44.125 -23.156 1 95.44 83 SER A O 1
ATOM 656 N N . LEU A 1 84 ? 1.838 -42.938 -21.406 1 95.31 84 LEU A N 1
ATOM 657 C CA . LEU A 1 84 ? 1.076 -41.719 -21.719 1 95.31 84 LEU A CA 1
ATOM 658 C C . LEU A 1 84 ? 1.838 -40.844 -22.703 1 95.31 84 LEU A C 1
ATOM 660 O O . LEU A 1 84 ? 3.057 -40.688 -22.594 1 95.31 84 LEU A O 1
ATOM 664 N N . THR A 1 85 ? 1.093 -40.312 -23.672 1 96.25 85 THR A N 1
ATOM 665 C CA . THR A 1 85 ? 1.683 -39.312 -24.531 1 96.25 85 THR A CA 1
ATOM 666 C C . THR A 1 85 ? 1.841 -38 -23.781 1 96.25 85 THR A C 1
ATOM 668 O O . THR A 1 85 ? 1.223 -37.781 -22.734 1 96.25 85 THR A O 1
ATOM 671 N N . GLU A 1 86 ? 2.67 -37.125 -24.344 1 96 86 GLU A N 1
ATOM 672 C CA . GLU A 1 86 ? 2.85 -35.781 -23.75 1 96 86 GLU A CA 1
ATOM 673 C C . GLU A 1 86 ? 1.519 -35.031 -23.641 1 96 86 GLU A C 1
ATOM 675 O O . GLU A 1 86 ? 1.255 -34.375 -22.641 1 96 86 GLU A O 1
ATOM 680 N N . ASP A 1 87 ? 0.704 -35.188 -24.625 1 95.94 87 ASP A N 1
ATOM 681 C CA . ASP A 1 87 ? -0.599 -34.5 -24.625 1 95.94 87 ASP A CA 1
ATOM 682 C C . ASP A 1 87 ? -1.493 -35.062 -23.516 1 95.94 87 ASP A C 1
ATOM 684 O O . ASP A 1 87 ? -2.213 -34.312 -22.859 1 95.94 87 ASP A O 1
ATOM 688 N N . GLU A 1 88 ? -1.449 -36.344 -23.328 1 96.44 88 GLU A N 1
ATOM 689 C CA . GLU A 1 88 ? -2.238 -36.969 -22.281 1 96.44 88 GLU A CA 1
ATOM 690 C C . GLU A 1 88 ? -1.763 -36.531 -20.891 1 96.44 88 GLU A C 1
ATOM 692 O O . GLU A 1 88 ? -2.568 -36.406 -19.969 1 96.44 88 GLU A O 1
ATOM 697 N N . ILE A 1 89 ? -0.476 -36.375 -20.781 1 97.38 89 ILE A N 1
ATOM 698 C CA . ILE A 1 89 ? 0.098 -35.906 -19.516 1 97.38 89 ILE A CA 1
ATOM 699 C C . ILE A 1 89 ? -0.45 -34.531 -19.188 1 97.38 89 ILE A C 1
ATOM 701 O O . ILE A 1 89 ? -0.949 -34.281 -18.094 1 97.38 89 ILE A O 1
ATOM 705 N N . TRP A 1 90 ? -0.448 -33.656 -20.156 1 96.81 90 TRP A N 1
ATOM 706 C CA . TRP A 1 90 ? -0.899 -32.281 -19.938 1 96.81 90 TRP A CA 1
ATOM 707 C C . TRP A 1 90 ? -2.398 -32.219 -19.672 1 96.81 90 TRP A C 1
ATOM 709 O O . TRP A 1 90 ? -2.857 -31.453 -18.828 1 96.81 90 TRP A O 1
ATOM 719 N N . GLU A 1 91 ? -3.145 -33.062 -20.328 1 96.38 91 GLU A N 1
ATOM 720 C CA . GLU A 1 91 ? -4.582 -33.125 -20.094 1 96.38 91 GLU A CA 1
ATOM 721 C C . GLU A 1 91 ? -4.891 -33.625 -18.688 1 96.38 91 GLU A C 1
ATOM 723 O O . GLU A 1 91 ? -5.793 -33.125 -18.031 1 96.38 91 GLU A O 1
ATOM 728 N N . THR A 1 92 ? -4.168 -34.656 -18.297 1 97 92 THR A N 1
ATOM 729 C CA . THR A 1 92 ? -4.336 -35.188 -16.953 1 97 92 THR A CA 1
ATOM 730 C C . THR A 1 92 ? -4.008 -34.125 -15.906 1 97 92 THR A C 1
ATOM 732 O O . THR A 1 92 ? -4.738 -33.969 -14.922 1 97 92 THR A O 1
ATOM 735 N N . LEU A 1 93 ? -2.904 -33.375 -16.125 1 97.5 93 LEU A N 1
ATOM 736 C CA . LEU A 1 93 ? -2.506 -32.312 -15.203 1 97.5 93 LEU A CA 1
ATOM 737 C C . LEU A 1 93 ? -3.584 -31.234 -15.109 1 97.5 93 LEU A C 1
ATOM 739 O O . LEU A 1 93 ? -3.877 -30.75 -14.023 1 97.5 93 LEU A O 1
ATOM 743 N N . GLU A 1 94 ? -4.156 -30.875 -16.219 1 95 94 GLU A N 1
ATOM 744 C CA . GLU A 1 94 ? -5.207 -29.859 -16.234 1 95 94 GLU A CA 1
ATOM 745 C C . GLU A 1 94 ? -6.398 -30.297 -15.391 1 95 94 GLU A C 1
ATOM 747 O O . GLU A 1 94 ? -6.961 -29.484 -14.641 1 95 94 GLU A O 1
ATOM 752 N N . MET A 1 95 ? -6.754 -31.531 -15.516 1 95.56 95 MET A N 1
ATOM 753 C CA . MET A 1 95 ? -7.871 -32.062 -14.742 1 95.56 95 MET A CA 1
ATOM 754 C C . MET A 1 95 ? -7.547 -32.094 -13.25 1 95.56 95 MET A C 1
ATOM 756 O O . MET A 1 95 ? -8.375 -31.688 -12.43 1 95.56 95 MET A O 1
ATOM 760 N N . VAL A 1 96 ? -6.383 -32.5 -12.953 1 97.56 96 VAL A N 1
ATOM 761 C CA . VAL A 1 96 ? -5.969 -32.594 -11.562 1 97.56 96 VAL A CA 1
ATOM 762 C C . VAL A 1 96 ? -5.836 -31.203 -10.945 1 97.56 96 VAL A C 1
ATOM 764 O O . VAL A 1 96 ? -6.215 -30.984 -9.797 1 97.56 96 VAL A O 1
ATOM 767 N N . ASP A 1 97 ? -5.242 -30.25 -11.742 1 97.06 97 ASP A N 1
ATOM 768 C CA . ASP A 1 97 ? -5.105 -28.875 -11.273 1 97.06 97 ASP A CA 1
ATOM 769 C C . ASP A 1 97 ? -6.453 -28.312 -10.828 1 97.06 97 ASP A C 1
ATOM 771 O O . ASP A 1 97 ? -6.543 -27.656 -9.781 1 97.06 97 ASP A O 1
ATOM 775 N N . GLU A 1 98 ? -7.48 -28.531 -11.602 1 94.94 98 GLU A N 1
ATOM 776 C CA . GLU A 1 98 ? -8.82 -28.016 -11.312 1 94.94 98 GLU A CA 1
ATOM 777 C C . GLU A 1 98 ? -9.375 -28.625 -10.031 1 94.94 98 GLU A C 1
ATOM 779 O O . GLU A 1 98 ? -10.039 -27.953 -9.25 1 94.94 98 GLU A O 1
ATOM 784 N N . ALA A 1 99 ? -9.102 -29.859 -9.859 1 95.81 99 ALA A N 1
ATOM 785 C CA . ALA A 1 99 ? -9.586 -30.562 -8.672 1 95.81 99 ALA A CA 1
ATOM 786 C C . ALA A 1 99 ? -8.805 -30.141 -7.43 1 95.81 99 ALA A C 1
ATOM 788 O O . ALA A 1 99 ? -9.367 -30.078 -6.332 1 95.81 99 ALA A O 1
ATOM 789 N N . MET A 1 100 ? -7.488 -29.891 -7.633 1 95.62 100 MET A N 1
ATOM 790 C CA . MET A 1 100 ? -6.609 -29.516 -6.527 1 95.62 100 MET A CA 1
ATOM 791 C C . MET A 1 100 ? -6.922 -28.094 -6.043 1 95.62 100 MET A C 1
ATOM 793 O O . MET A 1 100 ? -7.016 -27.859 -4.836 1 95.62 100 MET A O 1
ATOM 797 N N . PHE A 1 101 ? -6.906 -27.203 -7.133 1 91.31 101 PHE A N 1
ATOM 798 C CA . PHE A 1 101 ? -7 -25.781 -6.84 1 91.31 101 PHE A CA 1
ATOM 799 C C . PHE A 1 101 ? -8.023 -25.109 -7.742 1 91.31 101 PHE A C 1
ATOM 801 O O . PHE A 1 101 ? -8.133 -25.438 -8.922 1 91.31 101 PHE A O 1
ATOM 808 N N . ASN A 1 102 ? -8.953 -24.453 -7.273 1 88.31 102 ASN A N 1
ATOM 809 C CA . ASN A 1 102 ? -9.906 -23.719 -8.109 1 88.31 102 ASN A CA 1
ATOM 810 C C . ASN A 1 102 ? -9.438 -22.297 -8.391 1 88.31 102 ASN A C 1
ATOM 812 O O . ASN A 1 102 ? -10.164 -21.344 -8.141 1 88.31 102 ASN A O 1
ATOM 816 N N . TYR A 1 103 ? -8.102 -22.203 -8.984 1 94 103 TYR A N 1
ATOM 817 C CA . TYR A 1 103 ? -7.52 -20.922 -9.367 1 94 103 TYR A CA 1
ATOM 818 C C . TYR A 1 103 ? -7.133 -20.906 -10.844 1 94 103 TYR A C 1
ATOM 820 O O . TYR A 1 103 ? -6.332 -21.734 -11.281 1 94 103 TYR A O 1
ATOM 828 N N . TYR A 1 104 ? -7.625 -20 -11.555 1 94.5 104 TYR A N 1
ATOM 829 C CA . TYR A 1 104 ? -7.297 -19.969 -12.977 1 94.5 104 TYR A CA 1
ATOM 830 C C . TYR A 1 104 ? -5.84 -19.562 -13.188 1 94.5 104 TYR A C 1
ATOM 832 O O . TYR A 1 104 ? -5.285 -19.766 -14.273 1 94.5 104 TYR A O 1
ATOM 840 N N . ALA A 1 105 ? -5.172 -19.062 -12.18 1 95.19 105 ALA A N 1
ATOM 841 C CA . ALA A 1 105 ? -3.76 -18.703 -12.25 1 95.19 105 ALA A CA 1
ATOM 842 C C . ALA A 1 105 ? -2.898 -19.922 -12.562 1 95.19 105 ALA A C 1
ATOM 844 O O . ALA A 1 105 ? -1.836 -19.797 -13.18 1 95.19 105 ALA A O 1
ATOM 845 N N . LEU A 1 106 ? -3.328 -21.109 -12.195 1 96.38 106 LEU A N 1
ATOM 846 C CA . LEU A 1 106 ? -2.568 -22.328 -12.453 1 96.38 106 LEU A CA 1
ATOM 847 C C . LEU A 1 106 ? -2.568 -22.672 -13.938 1 96.38 106 LEU A C 1
ATOM 849 O O . LEU A 1 106 ? -1.595 -23.219 -14.461 1 96.38 106 LEU A O 1
ATOM 853 N N . LYS A 1 107 ? -3.654 -22.312 -14.602 1 95.81 107 LYS A N 1
ATOM 854 C CA . LYS A 1 107 ? -3.684 -22.484 -16.047 1 95.81 107 LYS A CA 1
ATOM 855 C C . LYS A 1 107 ? -2.598 -21.656 -16.719 1 95.81 107 LYS A C 1
ATOM 857 O O . LYS A 1 107 ? -1.934 -22.125 -17.656 1 95.81 107 LYS A O 1
ATOM 862 N N . ALA A 1 108 ? -2.455 -20.438 -16.234 1 97.56 108 ALA A N 1
ATOM 863 C CA . ALA A 1 108 ? -1.406 -19.562 -16.75 1 97.56 108 ALA A CA 1
ATOM 864 C C . ALA A 1 108 ? -0.022 -20.156 -16.5 1 97.56 108 ALA A C 1
ATOM 866 O O . ALA A 1 108 ? 0.85 -20.109 -17.359 1 97.56 108 ALA A O 1
ATOM 867 N N . MET A 1 109 ? 0.164 -20.734 -15.375 1 97.94 109 MET A N 1
ATOM 868 C CA . MET A 1 109 ? 1.446 -21.328 -15.016 1 97.94 109 MET A CA 1
ATOM 869 C C . MET A 1 109 ? 1.791 -22.484 -15.953 1 97.94 109 MET A C 1
ATOM 871 O O . MET A 1 109 ? 2.932 -22.594 -16.406 1 97.94 109 MET A O 1
ATOM 875 N N . ARG A 1 110 ? 0.788 -23.281 -16.234 1 97.81 110 ARG A N 1
ATOM 876 C CA . ARG A 1 110 ? 0.999 -24.406 -17.141 1 97.81 110 ARG A CA 1
ATOM 877 C C . ARG A 1 110 ? 1.37 -23.922 -18.547 1 97.81 110 ARG A C 1
ATOM 879 O O . ARG A 1 110 ? 2.225 -24.531 -19.203 1 97.81 110 ARG A O 1
ATOM 886 N N . GLN A 1 111 ? 0.7 -22.891 -18.938 1 96.69 111 GLN A N 1
ATOM 887 C CA . GLN A 1 111 ? 1.006 -22.359 -20.266 1 96.69 111 GLN A CA 1
ATOM 888 C C . GLN A 1 111 ? 2.451 -21.875 -20.344 1 96.69 111 GLN A C 1
ATOM 890 O O . GLN A 1 111 ? 3.15 -22.141 -21.312 1 96.69 111 GLN A O 1
ATOM 895 N N . VAL A 1 112 ? 2.887 -21.219 -19.359 1 97.94 112 VAL A N 1
ATOM 896 C CA . VAL A 1 112 ? 4.262 -20.719 -19.328 1 97.94 112 VAL A CA 1
ATOM 897 C C . VAL A 1 112 ? 5.227 -21.906 -19.203 1 97.94 112 VAL A C 1
ATOM 899 O O . VAL A 1 112 ? 6.293 -21.906 -19.812 1 97.94 112 VAL A O 1
ATOM 902 N N . GLN A 1 113 ? 4.797 -22.828 -18.344 1 96.75 113 GLN A N 1
ATOM 903 C CA . GLN A 1 113 ? 5.613 -24.031 -18.188 1 96.75 113 GLN A CA 1
ATOM 904 C C . GLN A 1 113 ? 5.805 -24.75 -19.516 1 96.75 113 GLN A C 1
ATOM 906 O O . GLN A 1 113 ? 6.898 -25.234 -19.812 1 96.75 113 GLN A O 1
ATOM 911 N N . ARG A 1 114 ? 4.848 -24.781 -20.328 1 94.38 114 ARG A N 1
ATOM 912 C CA . ARG A 1 114 ? 4.859 -25.5 -21.609 1 94.38 114 ARG A CA 1
ATOM 913 C C . ARG A 1 114 ? 5.609 -24.703 -22.672 1 94.38 114 ARG A C 1
ATOM 915 O O . ARG A 1 114 ? 6.402 -25.266 -23.438 1 94.38 114 ARG A O 1
ATOM 922 N N . SER A 1 115 ? 5.383 -23.422 -22.703 1 94.62 115 SER A N 1
ATOM 923 C CA . SER A 1 115 ? 5.879 -22.625 -23.812 1 94.62 115 SER A CA 1
ATOM 924 C C . SER A 1 115 ? 7.227 -21.984 -23.484 1 94.62 115 SER A C 1
ATOM 926 O O . SER A 1 115 ? 7.988 -21.625 -24.375 1 94.62 115 SER A O 1
ATOM 928 N N . GLY A 1 116 ? 7.441 -21.75 -22.172 1 94.44 116 GLY A N 1
ATOM 929 C CA . GLY A 1 116 ? 8.633 -21.047 -21.75 1 94.44 116 GLY A CA 1
ATOM 930 C C . GLY A 1 116 ? 8.539 -19.547 -21.953 1 94.44 116 GLY A C 1
ATOM 931 O O . GLY A 1 116 ? 9.523 -18.828 -21.781 1 94.44 116 GLY A O 1
ATOM 932 N N . THR A 1 117 ? 7.363 -19.125 -22.359 1 97 117 THR A N 1
ATOM 933 C CA . THR A 1 117 ? 7.172 -17.719 -22.672 1 97 117 THR A CA 1
ATOM 934 C C . THR A 1 117 ? 6.34 -17.031 -21.594 1 97 117 THR A C 1
ATOM 936 O O . THR A 1 117 ? 5.238 -17.484 -21.266 1 97 117 THR A O 1
ATOM 939 N N . PRO A 1 118 ? 6.902 -15.93 -21.031 1 98.38 118 PRO A N 1
ATOM 940 C CA . PRO A 1 118 ? 6.094 -15.18 -20.062 1 98.38 118 PRO A CA 1
ATOM 941 C C . PRO A 1 118 ? 4.793 -14.656 -20.672 1 98.38 118 PRO A C 1
ATOM 943 O O . PRO A 1 118 ? 4.762 -14.266 -21.828 1 98.38 118 PRO A O 1
ATOM 946 N N . ILE A 1 119 ? 3.754 -14.586 -19.797 1 98.75 119 ILE A N 1
ATOM 947 C CA . ILE A 1 119 ? 2.471 -14.164 -20.359 1 98.75 119 ILE A CA 1
ATOM 948 C C . ILE A 1 119 ? 1.731 -13.305 -19.328 1 98.75 119 ILE A C 1
ATOM 950 O O . ILE A 1 119 ? 1.936 -13.445 -18.125 1 98.75 119 ILE A O 1
ATOM 954 N N . LEU A 1 120 ? 0.961 -12.359 -19.781 1 98.69 120 LEU A N 1
ATOM 955 C CA . LEU A 1 120 ? -0.155 -11.75 -19.062 1 98.69 120 LEU A CA 1
ATOM 956 C C . LEU A 1 120 ? -1.446 -12.523 -19.328 1 98.69 120 LEU A C 1
ATOM 958 O O . LEU A 1 120 ? -1.88 -12.656 -20.469 1 98.69 120 LEU A O 1
ATOM 962 N N . TYR A 1 121 ? -2.043 -13.047 -18.234 1 98.5 121 TYR A N 1
ATOM 963 C CA . TYR A 1 121 ? -3.139 -13.992 -18.406 1 98.5 121 TYR A CA 1
ATOM 964 C C . TYR A 1 121 ? -4.387 -13.516 -17.672 1 98.5 121 TYR A C 1
ATOM 966 O O . TYR A 1 121 ? -4.328 -13.18 -16.484 1 98.5 121 TYR A O 1
ATOM 974 N N . ARG A 1 122 ? -5.516 -13.469 -18.312 1 97.06 122 ARG A N 1
ATOM 975 C CA . ARG A 1 122 ? -6.852 -13.242 -17.766 1 97.06 122 ARG A CA 1
ATOM 976 C C . ARG A 1 122 ? -7.812 -14.344 -18.203 1 97.06 122 ARG A C 1
ATOM 978 O O . ARG A 1 122 ? -7.848 -14.711 -19.375 1 97.06 122 ARG A O 1
ATOM 985 N N . GLU A 1 123 ? -8.469 -14.781 -17.234 1 95.44 123 GLU A N 1
ATOM 986 C CA . GLU A 1 123 ? -9.359 -15.906 -17.516 1 95.44 123 GLU A CA 1
ATOM 987 C C . GLU A 1 123 ? -10.305 -15.578 -18.672 1 95.44 123 GLU A C 1
ATOM 989 O O . GLU A 1 123 ? -10.844 -14.477 -18.734 1 95.44 123 GLU A O 1
ATOM 994 N N . ALA A 1 124 ? -10.5 -16.484 -19.641 1 93.81 124 ALA A N 1
ATOM 995 C CA . ALA A 1 124 ? -11.438 -16.438 -20.766 1 93.81 124 ALA A CA 1
ATOM 996 C C . ALA A 1 124 ? -10.938 -15.477 -21.844 1 93.81 124 ALA A C 1
ATOM 998 O O . ALA A 1 124 ? -11.688 -15.102 -22.75 1 93.81 124 ALA A O 1
ATOM 999 N N . GLU A 1 125 ? -9.75 -14.961 -21.766 1 95.44 125 GLU A N 1
ATOM 1000 C CA . GLU A 1 125 ? -9.094 -14.172 -22.812 1 95.44 125 GLU A CA 1
ATOM 1001 C C . GLU A 1 125 ? -7.84 -14.875 -23.328 1 95.44 125 GLU A C 1
ATOM 1003 O O . GLU A 1 125 ? -7.289 -15.742 -22.641 1 95.44 125 GLU A O 1
ATOM 1008 N N . ASP A 1 126 ? -7.477 -14.539 -24.531 1 96.5 126 ASP A N 1
ATOM 1009 C CA . ASP A 1 126 ? -6.207 -15.055 -25.031 1 96.5 126 ASP A CA 1
ATOM 1010 C C . ASP A 1 126 ? -5.031 -14.453 -24.266 1 96.5 126 ASP A C 1
ATOM 1012 O O . ASP A 1 126 ? -4.973 -13.242 -24.047 1 96.5 126 ASP A O 1
ATOM 1016 N N . PRO A 1 127 ? -4.16 -15.328 -23.828 1 97.06 127 PRO A N 1
ATOM 1017 C CA . PRO A 1 127 ? -2.988 -14.789 -23.125 1 97.06 127 PRO A CA 1
ATOM 1018 C C . PRO A 1 127 ? -2.168 -13.836 -23.984 1 97.06 127 PRO A C 1
ATOM 1020 O O . PRO A 1 127 ? -2.088 -14.023 -25.203 1 97.06 127 PRO A O 1
ATOM 1023 N N . VAL A 1 128 ? -1.585 -12.844 -23.359 1 98 128 VAL A N 1
ATOM 1024 C CA . VAL A 1 128 ? -0.707 -11.898 -24.047 1 98 128 VAL A CA 1
ATOM 1025 C C . VAL A 1 128 ? 0.75 -12.219 -23.719 1 98 128 VAL A C 1
ATOM 1027 O O . VAL A 1 128 ? 1.149 -12.188 -22.547 1 98 128 VAL A O 1
ATOM 1030 N N . GLN A 1 129 ? 1.509 -12.562 -24.781 1 98.19 129 GLN A N 1
ATOM 1031 C CA . GLN A 1 129 ? 2.93 -12.812 -24.562 1 98.19 129 GLN A CA 1
ATOM 1032 C C . GLN A 1 129 ? 3.67 -11.523 -24.234 1 98.19 129 GLN A C 1
ATOM 1034 O O . GLN A 1 129 ? 3.393 -10.469 -24.828 1 98.19 129 GLN A O 1
ATOM 1039 N N . VAL A 1 130 ? 4.52 -11.609 -23.203 1 98.12 130 VAL A N 1
ATOM 1040 C CA . VAL A 1 130 ? 5.285 -10.43 -22.812 1 98.12 130 VAL A CA 1
ATOM 1041 C C . VAL A 1 130 ? 6.777 -10.766 -22.797 1 98.12 130 VAL A C 1
ATOM 1043 O O . VAL A 1 130 ? 7.156 -11.938 -22.781 1 98.12 130 VAL A O 1
ATOM 1046 N N . ARG A 1 131 ? 7.703 -9.742 -22.969 1 95.56 131 ARG A N 1
ATOM 1047 C CA . ARG A 1 131 ? 9.148 -9.914 -22.969 1 95.56 131 ARG A CA 1
ATOM 1048 C C . ARG A 1 131 ? 9.75 -9.539 -21.625 1 95.56 131 ARG A C 1
ATOM 1050 O O . ARG A 1 131 ? 10.07 -8.375 -21.375 1 95.56 131 ARG A O 1
ATOM 1057 N N . ILE A 1 132 ? 9.844 -10.539 -20.812 1 95.81 132 ILE A N 1
ATOM 1058 C CA . ILE A 1 132 ? 10.453 -10.383 -19.5 1 95.81 132 ILE A CA 1
ATOM 1059 C C . ILE A 1 132 ? 11.68 -11.297 -19.391 1 95.81 132 ILE A C 1
ATOM 1061 O O . ILE A 1 132 ? 11.594 -12.5 -19.656 1 95.81 132 ILE A O 1
ATOM 1065 N N . PRO A 1 133 ? 12.82 -10.656 -19.125 1 92.69 133 PRO A N 1
ATOM 1066 C CA . PRO A 1 133 ? 14 -11.516 -18.953 1 92.69 133 PRO A CA 1
ATOM 1067 C C . PRO A 1 133 ? 13.82 -12.539 -17.828 1 92.69 133 PRO A C 1
ATOM 1069 O O . PRO A 1 133 ? 13.008 -12.328 -16.922 1 92.69 133 PRO A O 1
ATOM 1072 N N . ILE A 1 134 ? 14.586 -13.602 -17.906 1 94.88 134 ILE A N 1
ATOM 1073 C CA . ILE A 1 134 ? 14.516 -14.625 -16.875 1 94.88 134 ILE A CA 1
ATOM 1074 C C . ILE A 1 134 ? 15.008 -14.047 -15.547 1 94.88 134 ILE A C 1
ATOM 1076 O O . ILE A 1 134 ? 16.094 -13.477 -15.477 1 94.88 134 ILE A O 1
ATOM 1080 N N . LEU A 1 135 ? 14.203 -14.203 -14.562 1 96.75 135 LEU A N 1
ATOM 1081 C CA . LEU A 1 135 ? 14.531 -13.68 -13.242 1 96.75 135 LEU A CA 1
ATOM 1082 C C . LEU A 1 135 ? 15.18 -14.758 -12.383 1 96.75 135 LEU A C 1
ATOM 1084 O O . LEU A 1 135 ? 14.836 -15.938 -12.492 1 96.75 135 LEU A O 1
ATOM 1088 N N . THR A 1 136 ? 16.141 -14.375 -11.617 1 98.25 136 THR A N 1
ATOM 1089 C CA . THR A 1 136 ? 16.656 -15.219 -10.555 1 98.25 136 THR A CA 1
ATOM 1090 C C . THR A 1 136 ? 16.062 -14.828 -9.203 1 98.25 136 THR A C 1
ATOM 1092 O O . THR A 1 136 ? 16.125 -13.664 -8.805 1 98.25 136 THR A O 1
ATOM 1095 N N . VAL A 1 137 ? 15.453 -15.812 -8.555 1 98.19 137 VAL A N 1
ATOM 1096 C CA . VAL A 1 137 ? 14.594 -15.484 -7.422 1 98.19 137 VAL A CA 1
ATOM 1097 C C . VAL A 1 137 ? 14.922 -16.391 -6.242 1 98.19 137 VAL A C 1
ATOM 1099 O O . VAL A 1 137 ? 15.359 -17.531 -6.434 1 98.19 137 VAL A O 1
ATOM 1102 N N . ARG A 1 138 ? 14.719 -15.852 -5.062 1 97.69 138 ARG A N 1
ATOM 1103 C CA . ARG A 1 138 ? 14.797 -16.625 -3.826 1 97.69 138 ARG A CA 1
ATOM 1104 C C . ARG A 1 138 ? 13.578 -16.375 -2.949 1 97.69 138 ARG A C 1
ATOM 1106 O O . ARG A 1 138 ? 13.188 -15.219 -2.729 1 97.69 138 ARG A O 1
ATOM 1113 N N . LYS A 1 139 ? 13 -17.422 -2.488 1 97.81 139 LYS A N 1
ATOM 1114 C CA . LYS A 1 139 ? 11.891 -17.312 -1.546 1 97.81 139 LYS A CA 1
ATOM 1115 C C . LYS A 1 139 ? 12.398 -17.125 -0.119 1 97.81 139 LYS A C 1
ATOM 1117 O O . LYS A 1 139 ? 13.305 -17.828 0.32 1 97.81 139 LYS A O 1
ATOM 1122 N N . LEU A 1 140 ? 11.727 -16.234 0.591 1 97.12 140 LEU A N 1
ATOM 1123 C CA . LEU A 1 140 ? 12.172 -15.961 1.955 1 97.12 140 LEU A CA 1
ATOM 1124 C C . LEU A 1 140 ? 11.172 -16.5 2.969 1 97.12 140 LEU A C 1
ATOM 1126 O O . LEU A 1 140 ? 11.555 -17.094 3.982 1 97.12 140 LEU A O 1
ATOM 1130 N N . MET A 1 141 ? 9.914 -16.25 2.736 1 97.12 141 MET A N 1
ATOM 1131 C CA . MET A 1 141 ? 8.867 -16.672 3.662 1 97.12 141 MET A CA 1
ATOM 1132 C C . MET A 1 141 ? 7.512 -16.703 2.971 1 97.12 141 MET A C 1
ATOM 1134 O O . MET A 1 141 ? 7.371 -16.234 1.845 1 97.12 141 MET A O 1
ATOM 1138 N N . SER A 1 142 ? 6.594 -17.328 3.654 1 96.69 142 SER A N 1
ATOM 1139 C CA . SER A 1 142 ? 5.207 -17.359 3.209 1 96.69 142 SER A CA 1
ATOM 1140 C C . SER A 1 142 ? 4.254 -16.969 4.336 1 96.69 142 SER A C 1
ATOM 1142 O O . SER A 1 142 ? 4.559 -17.188 5.512 1 96.69 142 SER A O 1
ATOM 1144 N N . TYR A 1 143 ? 3.176 -16.359 3.922 1 96.44 143 TYR A N 1
ATOM 1145 C CA . TYR A 1 143 ? 2.158 -15.883 4.852 1 96.44 143 TYR A CA 1
ATOM 1146 C C . TYR A 1 143 ? 0.767 -16.312 4.406 1 96.44 143 TYR A C 1
ATOM 1148 O O . TYR A 1 143 ? 0.381 -16.109 3.256 1 96.44 143 TYR A O 1
ATOM 1156 N N . PRO A 1 144 ? 0.046 -16.984 5.336 1 96.56 144 PRO A N 1
ATOM 1157 C CA . PRO A 1 144 ? -1.315 -17.359 4.941 1 96.56 144 PRO A CA 1
ATOM 1158 C C . PRO A 1 144 ? -2.221 -16.141 4.738 1 96.56 144 PRO A C 1
ATOM 1160 O O . PRO A 1 144 ? -2.158 -15.188 5.512 1 96.56 144 PRO A O 1
ATOM 1163 N N . LEU A 1 145 ? -3.031 -16.203 3.723 1 96.31 145 LEU A N 1
ATOM 1164 C CA . LEU A 1 145 ? -3.877 -15.062 3.404 1 96.31 145 LEU A CA 1
ATOM 1165 C C . LEU A 1 145 ? -5.309 -15.297 3.875 1 96.31 145 LEU A C 1
ATOM 1167 O O . LEU A 1 145 ? -5.852 -16.391 3.705 1 96.31 145 LEU A O 1
ATOM 1171 N N . GLU A 1 146 ? -5.832 -14.32 4.484 1 92.5 146 GLU A N 1
ATOM 1172 C CA . GLU A 1 146 ? -7.262 -14.25 4.77 1 92.5 146 GLU A CA 1
ATOM 1173 C C . GLU A 1 146 ? -7.969 -13.281 3.828 1 92.5 146 GLU A C 1
ATOM 1175 O O . GLU A 1 146 ? -7.461 -12.977 2.748 1 92.5 146 GLU A O 1
ATOM 1180 N N . LYS A 1 147 ? -9.125 -12.891 4.148 1 94.06 147 LYS A N 1
ATOM 1181 C CA . LYS A 1 147 ? -9.828 -11.891 3.354 1 94.06 147 LYS A CA 1
ATOM 1182 C C . LYS A 1 147 ? -9.148 -10.523 3.469 1 94.06 147 LYS A C 1
ATOM 1184 O O . LYS A 1 147 ? -8.617 -10.18 4.527 1 94.06 147 LYS A O 1
ATOM 1189 N N . PRO A 1 148 ? -9.117 -9.875 2.307 1 95.19 148 PRO A N 1
ATOM 1190 C CA . PRO A 1 148 ? -8.531 -8.539 2.391 1 95.19 148 PRO A CA 1
ATOM 1191 C C . PRO A 1 148 ? -9.234 -7.652 3.416 1 95.19 148 PRO A C 1
ATOM 1193 O O . PRO A 1 148 ? -10.453 -7.738 3.578 1 95.19 148 PRO A O 1
ATOM 1196 N N . SER A 1 149 ? -8.516 -6.797 4.012 1 93.5 149 SER A N 1
ATOM 1197 C CA . SER A 1 149 ? -9.031 -5.922 5.055 1 93.5 149 SER A CA 1
ATOM 1198 C C . SER A 1 149 ? -9.977 -4.875 4.48 1 93.5 149 SER A C 1
ATOM 1200 O O . SER A 1 149 ? -10.781 -4.289 5.207 1 93.5 149 SER A O 1
ATOM 1202 N N . TYR A 1 150 ? -9.859 -4.582 3.262 1 94.62 150 TYR A N 1
ATOM 1203 C CA . TYR A 1 150 ? -10.664 -3.6 2.545 1 94.62 150 TYR A CA 1
ATOM 1204 C C . TYR A 1 150 ? -10.812 -3.982 1.077 1 94.62 150 TYR A C 1
ATOM 1206 O O . TYR A 1 150 ? -9.852 -4.43 0.447 1 94.62 150 TYR A O 1
ATOM 1214 N N . LEU A 1 151 ? -12.031 -3.871 0.564 1 95.69 151 LEU A N 1
ATOM 1215 C CA . LEU A 1 151 ? -12.258 -4.223 -0.834 1 95.69 151 LEU A CA 1
ATOM 1216 C C . LEU A 1 151 ? -13.352 -3.35 -1.443 1 95.69 151 LEU A C 1
ATOM 1218 O O . LEU A 1 151 ? -14.477 -3.326 -0.95 1 95.69 151 LEU A O 1
ATOM 1222 N N . ASP A 1 152 ? -12.945 -2.6 -2.479 1 95.75 152 ASP A N 1
ATOM 1223 C CA . ASP A 1 152 ? -13.898 -1.861 -3.301 1 95.75 152 ASP A CA 1
ATOM 1224 C C . ASP A 1 152 ? -13.438 -1.809 -4.758 1 95.75 152 ASP A C 1
ATOM 1226 O O . ASP A 1 152 ? -12.492 -2.494 -5.141 1 95.75 152 ASP A O 1
ATOM 1230 N N . ASN A 1 153 ? -14.133 -1.148 -5.582 1 96.25 153 ASN A N 1
ATOM 1231 C CA . ASN A 1 153 ? -13.836 -1.138 -7.008 1 96.25 153 ASN A CA 1
ATOM 1232 C C . ASN A 1 153 ? -12.461 -0.533 -7.293 1 96.25 153 ASN A C 1
ATOM 1234 O O . ASN A 1 153 ? -11.797 -0.92 -8.258 1 96.25 153 ASN A O 1
ATOM 1238 N N . SER A 1 154 ? -12.047 0.412 -6.523 1 96.81 154 SER A N 1
ATOM 1239 C CA . SER A 1 154 ? -10.742 1.036 -6.707 1 96.81 154 SER A CA 1
ATOM 1240 C C . SER A 1 154 ? -9.609 0.036 -6.477 1 96.81 154 SER A C 1
ATOM 1242 O O . SER A 1 154 ? -8.633 0.012 -7.227 1 96.81 154 SER A O 1
ATOM 1244 N N . VAL A 1 155 ? -9.805 -0.772 -5.457 1 97.19 155 VAL A N 1
ATOM 1245 C CA . VAL A 1 155 ? -8.836 -1.819 -5.172 1 97.19 155 VAL A CA 1
ATOM 1246 C C . VAL A 1 155 ? -8.805 -2.824 -6.324 1 97.19 155 VAL A C 1
ATOM 1248 O O . VAL A 1 155 ? -7.73 -3.193 -6.809 1 97.19 155 VAL A O 1
ATOM 1251 N N . VAL A 1 156 ? -9.977 -3.225 -6.746 1 97.62 156 VAL A N 1
ATOM 1252 C CA . VAL A 1 156 ? -10.094 -4.176 -7.844 1 97.62 156 VAL A CA 1
ATOM 1253 C C . VAL A 1 156 ? -9.375 -3.635 -9.078 1 97.62 156 VAL A C 1
ATOM 1255 O O . VAL A 1 156 ? -8.641 -4.367 -9.75 1 97.62 156 VAL A O 1
ATOM 1258 N N . HIS A 1 157 ? -9.555 -2.41 -9.336 1 97.75 157 HIS A N 1
ATOM 1259 C CA . HIS A 1 157 ? -8.914 -1.776 -10.477 1 97.75 157 HIS A CA 1
ATOM 1260 C C . HIS A 1 157 ? -7.395 -1.792 -10.328 1 97.75 157 HIS A C 1
ATOM 1262 O O . HIS A 1 157 ? -6.676 -2.135 -11.273 1 97.75 157 HIS A O 1
ATOM 1268 N N . LEU A 1 158 ? -6.91 -1.428 -9.195 1 97.25 158 LEU A N 1
ATOM 1269 C CA . LEU A 1 158 ? -5.469 -1.381 -8.977 1 97.25 158 LEU A CA 1
ATOM 1270 C C . LEU A 1 158 ? -4.855 -2.771 -9.094 1 97.25 158 LEU A C 1
ATOM 1272 O O . LEU A 1 158 ? -3.818 -2.945 -9.734 1 97.25 158 LEU A O 1
ATOM 1276 N N . VAL A 1 159 ? -5.527 -3.697 -8.523 1 97.69 159 VAL A N 1
ATOM 1277 C CA . VAL A 1 159 ? -5.07 -5.082 -8.594 1 97.69 159 VAL A CA 1
ATOM 1278 C C . VAL A 1 159 ? -5.012 -5.531 -10.055 1 97.69 159 VAL A C 1
ATOM 1280 O O . VAL A 1 159 ? -4.133 -6.309 -10.438 1 97.69 159 VAL A O 1
ATOM 1283 N N . GLY A 1 160 ? -5.875 -5.016 -10.852 1 97.81 160 GLY A N 1
ATOM 1284 C CA . GLY A 1 160 ? -5.973 -5.402 -12.25 1 97.81 160 GLY A CA 1
ATOM 1285 C C . GLY A 1 160 ? -4.93 -4.73 -13.125 1 97.81 160 GLY A C 1
ATOM 1286 O O . GLY A 1 160 ? -4.457 -5.32 -14.102 1 97.81 160 GLY A O 1
ATOM 1287 N N . ILE A 1 161 ? -4.562 -3.521 -12.789 1 97.88 161 ILE A N 1
ATOM 1288 C CA . ILE A 1 161 ? -3.703 -2.756 -13.688 1 97.88 161 ILE A CA 1
ATOM 1289 C C . ILE A 1 161 ? -2.238 -3.039 -13.367 1 97.88 161 ILE A C 1
ATOM 1291 O O . ILE A 1 161 ? -1.37 -2.918 -14.234 1 97.88 161 ILE A O 1
ATOM 1295 N N . ILE A 1 162 ? -1.938 -3.441 -12.188 1 98.25 162 ILE A N 1
ATOM 1296 C CA . ILE A 1 162 ? -0.558 -3.539 -11.719 1 98.25 162 ILE A CA 1
ATOM 1297 C C . ILE A 1 162 ? 0.175 -4.625 -12.5 1 98.25 162 ILE A C 1
ATOM 1299 O O . ILE A 1 162 ? 1.301 -4.418 -12.961 1 98.25 162 ILE A O 1
ATOM 1303 N N . PRO A 1 163 ? -0.442 -5.816 -12.734 1 98.62 163 PRO A N 1
ATOM 1304 C CA . PRO A 1 163 ? 0.254 -6.797 -13.562 1 98.62 163 PRO A CA 1
ATOM 1305 C C . PRO A 1 163 ? 0.57 -6.27 -14.961 1 98.62 163 PRO A C 1
ATOM 1307 O O . PRO A 1 163 ? 1.595 -6.633 -15.547 1 98.62 163 PRO A O 1
ATOM 1310 N N . VAL A 1 164 ? -0.29 -5.438 -15.453 1 98.25 164 VAL A N 1
ATOM 1311 C CA . VAL A 1 164 ? -0.053 -4.836 -16.766 1 98.25 164 VAL A CA 1
ATOM 1312 C C . VAL A 1 164 ? 1.167 -3.918 -16.703 1 98.25 164 VAL A C 1
ATOM 1314 O O . VAL A 1 164 ? 2.057 -3.998 -17.547 1 98.25 164 VAL A O 1
ATOM 1317 N N . LEU A 1 165 ? 1.224 -3.109 -15.703 1 98 165 LEU A N 1
ATOM 1318 C CA . LEU A 1 165 ? 2.348 -2.193 -15.539 1 98 165 LEU A CA 1
ATOM 1319 C C . LEU A 1 165 ? 3.654 -2.963 -15.383 1 98 165 LEU A C 1
ATOM 1321 O O . LEU A 1 165 ? 4.66 -2.619 -16 1 98 165 LEU A O 1
ATOM 1325 N N . LEU A 1 166 ? 3.619 -4.02 -14.594 1 98.19 166 LEU A N 1
ATOM 1326 C CA . LEU A 1 166 ? 4.82 -4.805 -14.328 1 98.19 166 LEU A CA 1
ATOM 1327 C C . LEU A 1 166 ? 5.23 -5.602 -15.562 1 98.19 166 LEU A C 1
ATOM 1329 O O . LEU A 1 166 ? 6.402 -5.945 -15.727 1 98.19 166 LEU A O 1
ATOM 1333 N N . SER A 1 167 ? 4.281 -5.93 -16.406 1 98.25 167 SER A N 1
ATOM 1334 C CA . SER A 1 167 ? 4.609 -6.625 -17.641 1 98.25 167 SER A CA 1
ATOM 1335 C C . SER A 1 167 ? 5.367 -5.719 -18.609 1 98.25 167 SER A C 1
ATOM 1337 O O . SER A 1 167 ? 6.113 -6.199 -19.469 1 98.25 167 SER A O 1
ATOM 1339 N N . GLU A 1 168 ? 5.129 -4.418 -18.453 1 97 168 GLU A N 1
ATOM 1340 C CA . GLU A 1 168 ? 5.824 -3.447 -19.297 1 97 168 GLU A CA 1
ATOM 1341 C C . GLU A 1 168 ? 7.219 -3.143 -18.75 1 97 168 GLU A C 1
ATOM 1343 O O . GLU A 1 168 ? 8.164 -2.961 -19.516 1 97 168 GLU A O 1
ATOM 1348 N N . ARG A 1 169 ? 7.27 -3.1 -17.422 1 95.12 169 ARG A N 1
ATOM 1349 C CA . ARG A 1 169 ? 8.547 -2.754 -16.797 1 95.12 169 ARG A CA 1
ATOM 1350 C C . ARG A 1 169 ? 8.617 -3.262 -15.367 1 95.12 169 ARG A C 1
ATOM 1352 O O . ARG A 1 169 ? 7.891 -2.783 -14.492 1 95.12 169 ARG A O 1
ATOM 1359 N N . ILE A 1 170 ? 9.594 -4.148 -15.219 1 95.75 170 ILE A N 1
ATOM 1360 C CA . ILE A 1 170 ? 9.867 -4.594 -13.852 1 95.75 170 ILE A CA 1
ATOM 1361 C C . ILE A 1 170 ? 10.875 -3.654 -13.195 1 95.75 170 ILE A C 1
ATOM 1363 O O . ILE A 1 170 ? 12.086 -3.775 -13.422 1 95.75 170 ILE A O 1
ATOM 1367 N N . ASP A 1 171 ? 10.367 -2.76 -12.43 1 94.56 171 ASP A N 1
ATOM 1368 C CA . ASP A 1 171 ? 11.234 -1.808 -11.734 1 94.56 171 ASP A CA 1
ATOM 1369 C C . ASP A 1 171 ? 10.758 -1.572 -10.305 1 94.56 171 ASP A C 1
ATOM 1371 O O . ASP A 1 171 ? 9.758 -2.146 -9.875 1 94.56 171 ASP A O 1
ATOM 1375 N N . GLU A 1 172 ? 11.477 -0.857 -9.617 1 94.12 172 GLU A N 1
ATOM 1376 C CA . GLU A 1 172 ? 11.203 -0.627 -8.195 1 94.12 172 GLU A CA 1
ATOM 1377 C C . GLU A 1 172 ? 9.867 0.084 -8 1 94.12 172 GLU A C 1
ATOM 1379 O O . GLU A 1 172 ? 9.148 -0.19 -7.039 1 94.12 172 GLU A O 1
ATOM 1384 N N . VAL A 1 173 ? 9.57 0.982 -8.859 1 94.75 173 VAL A N 1
ATOM 1385 C CA . VAL A 1 173 ? 8.352 1.778 -8.75 1 94.75 173 VAL A CA 1
ATOM 1386 C C . VAL A 1 173 ? 7.133 0.866 -8.836 1 94.75 173 VAL A C 1
ATOM 1388 O O . VAL A 1 173 ? 6.27 0.892 -7.957 1 94.75 173 VAL A O 1
ATOM 1391 N N . ASN A 1 174 ? 7.098 0.039 -9.82 1 96.56 174 ASN A N 1
ATOM 1392 C CA . ASN A 1 174 ? 5.957 -0.853 -10.008 1 96.56 174 ASN A CA 1
ATOM 1393 C C . ASN A 1 174 ? 5.926 -1.954 -8.953 1 96.56 174 ASN A C 1
ATOM 1395 O O . ASN A 1 174 ? 4.852 -2.389 -8.539 1 96.56 174 ASN A O 1
ATOM 1399 N N . MET A 1 175 ? 7.078 -2.357 -8.508 1 97.06 175 MET A N 1
ATOM 1400 C CA . MET A 1 175 ? 7.133 -3.342 -7.434 1 97.06 175 MET A CA 1
ATOM 1401 C C . MET A 1 175 ? 6.586 -2.758 -6.137 1 97.06 175 MET A C 1
ATOM 1403 O O . MET A 1 175 ? 5.816 -3.416 -5.43 1 97.06 175 MET A O 1
ATOM 1407 N N . ASN A 1 176 ? 6.969 -1.549 -5.887 1 96.88 176 ASN A N 1
ATOM 1408 C CA . ASN A 1 176 ? 6.473 -0.879 -4.691 1 96.88 176 ASN A CA 1
ATOM 1409 C C . ASN A 1 176 ? 4.961 -0.669 -4.75 1 96.88 17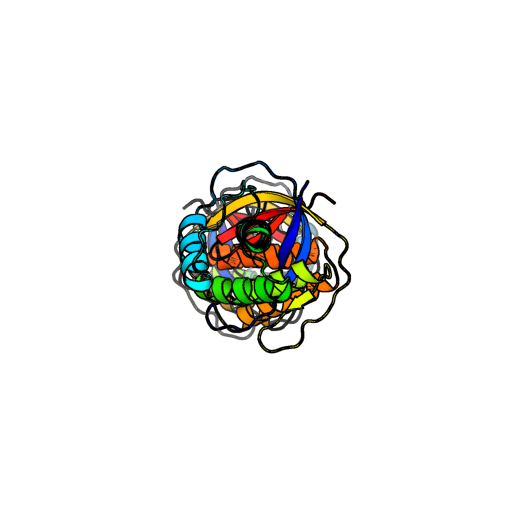6 ASN A C 1
ATOM 1411 O O . ASN A 1 176 ? 4.281 -0.718 -3.723 1 96.88 176 ASN A O 1
ATOM 1415 N N . LEU A 1 177 ? 4.512 -0.361 -5.91 1 97.5 177 LEU A N 1
ATOM 1416 C CA . LEU A 1 177 ? 3.076 -0.194 -6.098 1 97.5 177 LEU A CA 1
ATOM 1417 C C . LEU A 1 177 ? 2.316 -1.432 -5.629 1 97.5 177 LEU A C 1
ATOM 1419 O O . LEU A 1 177 ? 1.36 -1.323 -4.859 1 97.5 177 LEU A O 1
ATOM 1423 N N . GLU A 1 178 ? 2.77 -2.551 -6.004 1 98.5 178 GLU A N 1
ATOM 1424 C CA . GLU A 1 178 ? 2.074 -3.775 -5.613 1 98.5 178 GLU A CA 1
ATOM 1425 C C . GLU A 1 178 ? 2.363 -4.133 -4.156 1 98.5 178 GLU A C 1
ATOM 1427 O O . GLU A 1 178 ? 1.474 -4.594 -3.439 1 98.5 178 GLU A O 1
ATOM 1432 N N . ASN A 1 179 ? 3.604 -3.975 -3.756 1 98.44 179 ASN A N 1
ATOM 1433 C CA . ASN A 1 179 ? 3.932 -4.234 -2.357 1 98.44 179 ASN A CA 1
ATOM 1434 C C . ASN A 1 179 ? 3.102 -3.363 -1.417 1 98.44 179 ASN A C 1
ATOM 1436 O O . ASN A 1 179 ? 2.736 -3.799 -0.323 1 98.44 179 ASN A O 1
ATOM 1440 N N . GLY A 1 180 ? 2.912 -2.154 -1.874 1 98.19 180 GLY A N 1
ATOM 1441 C CA . GLY A 1 180 ? 2.045 -1.284 -1.096 1 98.19 180 GLY A CA 1
ATOM 1442 C C . GLY A 1 180 ? 0.63 -1.816 -0.963 1 98.19 180 GLY A C 1
ATOM 1443 O O . GLY A 1 180 ? 0.007 -1.685 0.092 1 98.19 180 GLY A O 1
ATOM 1444 N N . LEU A 1 181 ? 0.125 -2.383 -1.976 1 98.19 181 LEU A N 1
ATOM 1445 C CA . LEU A 1 181 ? -1.213 -2.961 -1.921 1 98.19 181 LEU A CA 1
ATOM 1446 C C . LEU A 1 181 ? -1.246 -4.164 -0.984 1 98.19 181 LEU A C 1
ATOM 1448 O O . LEU A 1 181 ? -2.234 -4.379 -0.28 1 98.19 181 LEU A O 1
ATOM 1452 N N . TRP A 1 182 ? -0.187 -4.949 -1.036 1 98.38 182 TRP A N 1
ATOM 1453 C CA . TRP A 1 182 ? -0.079 -6.062 -0.099 1 98.38 182 TRP A CA 1
ATOM 1454 C C . TRP A 1 182 ? -0.135 -5.566 1.343 1 98.38 182 TRP A C 1
ATOM 1456 O O . TRP A 1 182 ? -0.768 -6.195 2.197 1 98.38 182 TRP A O 1
ATOM 1466 N N . LYS A 1 183 ? 0.537 -4.516 1.622 1 97.88 183 LYS A N 1
ATOM 1467 C CA . LYS A 1 183 ? 0.477 -3.914 2.951 1 97.88 183 LYS A CA 1
ATOM 1468 C C . LYS A 1 183 ? -0.928 -3.404 3.26 1 97.88 183 LYS A C 1
ATOM 1470 O O . LYS A 1 183 ? -1.46 -3.652 4.344 1 97.88 183 LYS A O 1
ATOM 1475 N N . SER A 1 184 ? -1.508 -2.711 2.334 1 97.5 184 SER A N 1
ATOM 1476 C CA . SER A 1 184 ? -2.832 -2.125 2.518 1 97.5 184 SER A CA 1
ATOM 1477 C C . SER A 1 184 ? -3.875 -3.197 2.812 1 97.5 184 SER A C 1
ATOM 1479 O O . SER A 1 184 ? -4.695 -3.041 3.719 1 97.5 184 SER A O 1
ATOM 1481 N N . LEU A 1 185 ? -3.783 -4.277 2.117 1 97.19 185 LEU A N 1
ATOM 1482 C CA . LEU A 1 185 ? -4.898 -5.219 2.117 1 97.19 185 LEU A CA 1
ATOM 1483 C C . LEU A 1 185 ? -4.668 -6.332 3.133 1 97.19 185 LEU A C 1
ATOM 1485 O O . LEU A 1 185 ? -5.621 -6.93 3.631 1 97.19 185 LEU A O 1
ATOM 1489 N N . TYR A 1 186 ? -3.334 -6.57 3.443 1 96.81 186 TYR A N 1
ATOM 1490 C CA . TYR A 1 186 ? -3.061 -7.754 4.25 1 96.81 186 TYR A CA 1
ATOM 1491 C C . TYR A 1 186 ? -2.088 -7.43 5.379 1 96.81 186 TYR A C 1
ATOM 1493 O O . TYR A 1 186 ? -1.724 -8.312 6.164 1 96.81 186 TYR A O 1
ATOM 1501 N N . GLY A 1 187 ? -1.635 -6.223 5.422 1 95.81 187 GLY A N 1
ATOM 1502 C CA . GLY A 1 187 ? -0.73 -5.812 6.484 1 95.81 187 GLY A CA 1
ATOM 1503 C C . GLY A 1 187 ? 0.677 -6.352 6.30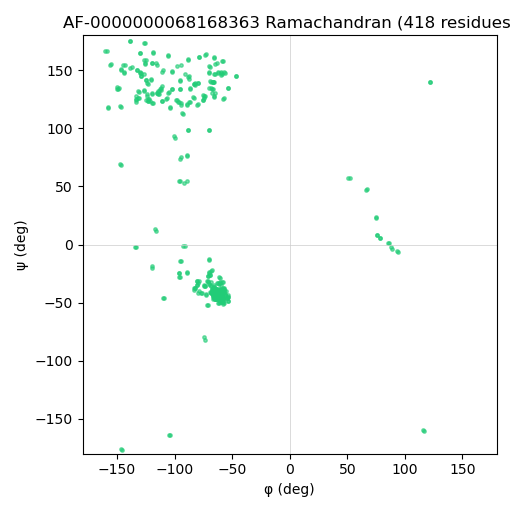9 1 95.81 187 GLY A C 1
ATOM 1504 O O . GLY A 1 187 ? 1.45 -6.41 7.27 1 95.81 187 GLY A O 1
ATOM 1505 N N . LEU A 1 188 ? 1.025 -6.672 5.039 1 96.94 188 LEU A N 1
ATOM 1506 C CA . LEU A 1 188 ? 2.311 -7.316 4.801 1 96.94 188 LEU A CA 1
ATOM 1507 C C . LEU A 1 188 ? 3.383 -6.285 4.457 1 96.94 188 LEU A C 1
ATOM 1509 O O . LEU A 1 188 ? 3.305 -5.625 3.422 1 96.94 188 LEU A O 1
ATOM 1513 N N . ASN A 1 189 ? 4.41 -6.234 5.25 1 95.19 189 ASN A N 1
ATOM 1514 C CA . ASN A 1 189 ? 5.531 -5.328 5.035 1 95.19 189 ASN A CA 1
ATOM 1515 C C . ASN A 1 189 ? 6.59 -5.949 4.133 1 95.19 189 ASN A C 1
ATOM 1517 O O . ASN A 1 189 ? 6.785 -7.168 4.145 1 95.19 189 ASN A O 1
ATOM 1521 N N . THR A 1 190 ? 7.152 -5.137 3.393 1 95 190 THR A N 1
ATOM 1522 C CA . THR A 1 190 ? 8.297 -5.574 2.6 1 95 190 THR A CA 1
ATOM 1523 C C . THR A 1 190 ? 9.578 -4.922 3.094 1 95 190 THR A C 1
ATOM 1525 O O . THR A 1 190 ? 9.609 -3.717 3.361 1 95 190 THR A O 1
ATOM 1528 N N . PRO A 1 191 ? 10.555 -5.672 3.246 1 90.81 191 PRO A N 1
ATOM 1529 C CA . PRO A 1 191 ? 11.844 -5.059 3.57 1 90.81 191 PRO A CA 1
ATOM 1530 C C . PRO A 1 191 ? 12.391 -4.191 2.436 1 90.81 191 PRO A C 1
ATOM 1532 O O . PRO A 1 191 ? 11.891 -4.258 1.31 1 90.81 191 PRO A O 1
ATOM 1535 N N . PRO A 1 192 ? 13.352 -3.275 2.781 1 87.56 192 PRO A N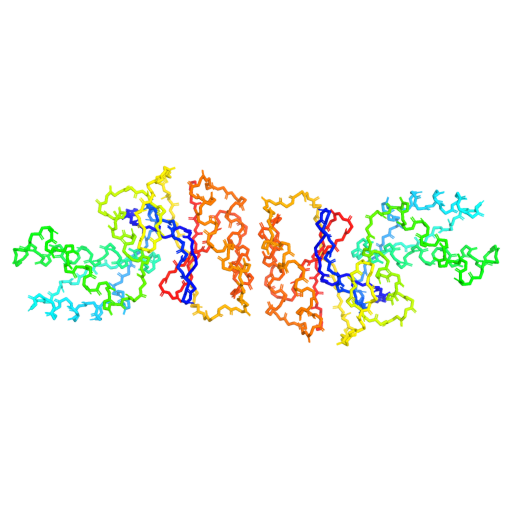 1
ATOM 1536 C CA . PRO A 1 192 ? 14 -2.523 1.702 1 87.56 192 PRO A CA 1
ATOM 1537 C C . PRO A 1 192 ? 14.773 -3.422 0.74 1 87.56 192 PRO A C 1
ATOM 1539 O O . PRO A 1 192 ? 15.344 -4.43 1.158 1 87.56 192 PRO A O 1
ATOM 1542 N N . GLY A 1 193 ? 14.852 -3.051 -0.504 1 89.44 193 GLY A N 1
ATOM 1543 C CA . GLY A 1 193 ? 15.531 -3.842 -1.514 1 89.44 193 GLY A CA 1
ATOM 1544 C C . GLY A 1 193 ? 14.609 -4.359 -2.598 1 89.44 193 GLY A C 1
ATOM 1545 O O . GLY A 1 193 ? 13.547 -3.787 -2.838 1 89.44 193 GLY A O 1
ATOM 1546 N N . LYS A 1 194 ? 15.047 -5.387 -3.295 1 95.12 194 LYS A N 1
ATOM 1547 C CA . LYS A 1 194 ? 14.297 -5.922 -4.426 1 95.12 194 LYS A CA 1
ATOM 1548 C C . LYS A 1 194 ? 13.422 -7.098 -3.998 1 95.12 194 LYS A C 1
ATOM 1550 O O . LYS A 1 194 ? 13.516 -8.188 -4.566 1 95.12 194 LYS A O 1
ATOM 1555 N N . TYR A 1 195 ? 12.609 -6.812 -2.98 1 97.5 195 TYR A N 1
ATOM 1556 C CA . TYR A 1 195 ? 11.688 -7.816 -2.461 1 97.5 195 TYR A CA 1
ATOM 1557 C C . TYR A 1 195 ? 10.273 -7.566 -2.961 1 97.5 195 TYR A C 1
ATOM 1559 O O . TYR A 1 195 ? 9.867 -6.418 -3.154 1 97.5 195 TYR A O 1
ATOM 1567 N N . LYS A 1 196 ? 9.578 -8.648 -3.109 1 97.88 196 LYS A N 1
ATOM 1568 C CA . LYS A 1 196 ? 8.203 -8.547 -3.598 1 97.88 196 LYS A CA 1
ATOM 1569 C C . LYS A 1 196 ? 7.332 -9.664 -3.041 1 97.88 196 LYS A C 1
ATOM 1571 O O . LYS A 1 196 ? 7.75 -10.82 -3.004 1 97.88 196 LYS A O 1
ATOM 1576 N N . TRP A 1 197 ? 6.195 -9.266 -2.598 1 98.62 197 TRP A N 1
ATOM 1577 C CA . TRP A 1 197 ? 5.184 -10.273 -2.277 1 98.62 197 TRP A CA 1
ATOM 1578 C C . TRP A 1 197 ? 4.492 -10.766 -3.543 1 98.62 197 TRP A C 1
ATOM 1580 O O . TRP A 1 197 ? 4.184 -9.984 -4.441 1 98.62 197 TRP A O 1
ATOM 1590 N N . VAL A 1 198 ? 4.25 -12.062 -3.615 1 98.88 198 VAL A N 1
ATOM 1591 C CA . VAL A 1 198 ? 3.518 -12.641 -4.738 1 98.88 198 VAL A CA 1
ATOM 1592 C C . VAL A 1 198 ? 2.391 -13.531 -4.215 1 98.88 198 VAL A C 1
ATOM 1594 O O . VAL A 1 198 ? 2.512 -14.133 -3.146 1 98.88 198 VAL A O 1
ATOM 1597 N N . TRP A 1 199 ? 1.317 -13.547 -4.898 1 98.56 199 TRP A N 1
ATOM 1598 C CA . TRP A 1 199 ? 0.239 -14.461 -4.551 1 98.56 199 TRP A CA 1
ATOM 1599 C C . TRP A 1 199 ? 0.659 -15.914 -4.785 1 98.56 199 TRP A C 1
ATOM 1601 O O . TRP A 1 199 ? 1.304 -16.219 -5.789 1 98.56 199 TRP A O 1
ATOM 1611 N N . ASP A 1 200 ? 0.251 -16.828 -3.84 1 97.88 200 ASP A N 1
ATOM 1612 C CA . ASP A 1 200 ? 0.767 -18.188 -3.834 1 97.88 200 ASP A CA 1
ATOM 1613 C C . ASP A 1 200 ? -0.291 -19.172 -3.338 1 97.88 200 ASP A C 1
ATOM 1615 O O . ASP A 1 200 ? -0.126 -19.781 -2.285 1 97.88 200 ASP A O 1
ATOM 1619 N N . LEU A 1 201 ? -1.331 -19.422 -4.066 1 94.62 201 LEU A N 1
ATOM 1620 C CA . LEU A 1 201 ? -2.381 -20.406 -3.82 1 94.62 201 LEU A CA 1
ATOM 1621 C C . LEU A 1 201 ? -2.936 -20.266 -2.406 1 94.62 201 LEU A C 1
ATOM 1623 O O . LEU A 1 201 ? -2.941 -21.234 -1.642 1 94.62 201 LEU A O 1
ATOM 1627 N N . GLY A 1 202 ? -3.414 -19.234 -1.975 1 93.25 202 GLY A N 1
ATOM 1628 C CA . GLY A 1 202 ? -3.973 -18.969 -0.66 1 93.25 202 GLY A CA 1
ATOM 1629 C C . GLY A 1 202 ? -2.965 -18.375 0.308 1 93.25 202 GLY A C 1
ATOM 1630 O O . GLY A 1 202 ? -3.299 -18.078 1.455 1 93.25 202 GLY A O 1
ATOM 1631 N N . TRP A 1 203 ? -1.783 -18.328 -0.151 1 96.88 203 TRP A N 1
ATOM 1632 C CA . TRP A 1 203 ? -0.695 -17.719 0.598 1 96.88 203 TRP A CA 1
ATOM 1633 C C . TRP A 1 203 ? -0.109 -16.531 -0.168 1 96.88 203 TRP A C 1
ATOM 1635 O O . TRP A 1 203 ? -0.432 -16.328 -1.34 1 96.88 203 TRP A O 1
ATOM 1645 N N . ALA A 1 204 ? 0.641 -15.773 0.574 1 98.56 204 ALA A N 1
ATOM 1646 C CA . ALA A 1 204 ? 1.59 -14.836 -0.019 1 98.56 204 ALA A CA 1
ATOM 1647 C C . ALA A 1 204 ? 3.029 -15.266 0.261 1 98.56 204 ALA A C 1
ATOM 1649 O O . ALA A 1 204 ? 3.348 -15.703 1.367 1 98.56 204 ALA A O 1
ATOM 1650 N N . SER A 1 205 ? 3.836 -15.219 -0.752 1 98.69 205 SER A N 1
ATOM 1651 C CA . SER A 1 205 ? 5.25 -15.523 -0.568 1 98.69 205 SER A CA 1
ATOM 1652 C C . SER A 1 205 ? 6.117 -14.289 -0.827 1 98.69 205 SER A C 1
ATOM 1654 O O . SER A 1 205 ? 5.914 -13.578 -1.812 1 98.69 205 SER A O 1
ATOM 1656 N N . LEU A 1 206 ? 7.02 -14.039 0.088 1 98.69 206 LEU A N 1
ATOM 1657 C CA . LEU A 1 206 ? 8 -12.984 -0.118 1 98.69 206 LEU A CA 1
ATOM 1658 C C . LEU A 1 206 ? 9.219 -13.508 -0.872 1 98.69 206 LEU A C 1
ATOM 1660 O O . LEU A 1 206 ? 9.852 -14.477 -0.438 1 98.69 206 LEU A O 1
ATOM 1664 N N . ILE A 1 207 ? 9.477 -12.852 -2.002 1 98.56 207 ILE A N 1
ATOM 1665 C CA . ILE A 1 207 ? 10.617 -13.289 -2.801 1 98.56 207 I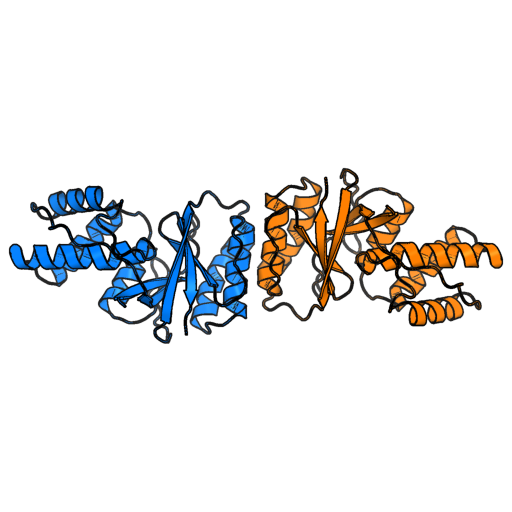LE A CA 1
ATOM 1666 C C . ILE A 1 207 ? 11.617 -12.141 -2.932 1 98.56 207 ILE A C 1
ATOM 1668 O O . ILE A 1 207 ? 11.258 -10.977 -2.766 1 98.56 207 ILE A O 1
ATOM 1672 N N . GLU A 1 208 ? 12.836 -12.523 -3.174 1 98.06 208 GLU A N 1
ATOM 1673 C CA . GLU A 1 208 ? 13.906 -11.586 -3.51 1 98.06 208 GLU A CA 1
ATOM 1674 C C . GLU A 1 208 ? 14.344 -11.742 -4.965 1 98.06 208 GLU A C 1
ATOM 1676 O O . GLU A 1 208 ? 14.594 -12.852 -5.426 1 98.06 208 GLU A O 1
ATOM 1681 N N . LEU A 1 209 ? 14.281 -10.68 -5.719 1 97.31 209 LEU A N 1
ATOM 1682 C CA . LEU A 1 209 ? 14.859 -10.68 -7.059 1 97.31 209 LEU A CA 1
ATOM 1683 C C . LEU A 1 209 ? 16.375 -10.461 -6.996 1 97.31 209 LEU A C 1
ATOM 1685 O O . LEU A 1 209 ? 16.828 -9.43 -6.508 1 97.31 209 LEU A O 1
ATOM 1689 N N . LEU A 1 210 ? 17.094 -11.359 -7.473 1 96.06 210 LEU A N 1
ATOM 1690 C CA . LEU A 1 210 ? 18.531 -11.375 -7.293 1 96.06 210 LEU A CA 1
ATOM 1691 C C . LEU A 1 210 ? 19.234 -10.719 -8.484 1 96.06 210 LEU A C 1
ATOM 1693 O O . LEU A 1 210 ? 20.453 -10.508 -8.445 1 96.06 210 LEU A O 1
ATOM 1697 N N . ASN A 1 211 ? 18.594 -10.477 -9.625 1 89.94 211 ASN A N 1
ATOM 1698 C CA . ASN A 1 211 ? 19.156 -9.734 -10.758 1 89.94 211 ASN A CA 1
ATOM 1699 C C . ASN A 1 211 ? 18.25 -8.578 -11.172 1 89.94 211 ASN A C 1
ATOM 1701 O O . ASN A 1 211 ? 17.078 -8.539 -10.797 1 89.94 211 ASN A O 1
ATOM 1705 N N . MET B 1 1 ? 5.668 17.109 27.109 1 91.94 1 MET B N 1
ATOM 1706 C CA . MET B 1 1 ? 4.77 16.906 25.969 1 91.94 1 MET B CA 1
ATOM 1707 C C . MET B 1 1 ? 4.094 18.203 25.578 1 91.94 1 MET B C 1
ATOM 1709 O O . MET B 1 1 ? 3.912 19.094 26.406 1 91.94 1 MET B O 1
ATOM 1713 N N . ILE B 1 2 ? 3.877 18.312 24.281 1 94.69 2 ILE B N 1
ATOM 1714 C CA . ILE B 1 2 ? 3.189 19.484 23.781 1 94.69 2 ILE B CA 1
ATOM 1715 C C . ILE B 1 2 ? 1.962 19.078 22.969 1 94.69 2 ILE B C 1
ATOM 1717 O O . ILE B 1 2 ? 1.988 18.062 22.281 1 94.69 2 ILE B O 1
ATOM 1721 N N . GLU B 1 3 ? 0.894 19.875 23.141 1 96.38 3 GLU B N 1
ATOM 1722 C CA . GLU B 1 3 ? -0.328 19.594 22.391 1 96.38 3 GLU B CA 1
ATOM 1723 C C . GLU B 1 3 ? -0.392 20.422 21.109 1 96.38 3 GLU B C 1
ATOM 1725 O O . GLU B 1 3 ? -0.047 21.609 21.125 1 96.38 3 GLU B O 1
ATOM 1730 N N . ALA B 1 4 ? -0.716 19.781 20.062 1 97.38 4 ALA B N 1
ATOM 1731 C CA . ALA B 1 4 ? -0.821 20.453 18.766 1 97.38 4 ALA B CA 1
ATOM 1732 C C . ALA B 1 4 ? -1.755 19.688 17.844 1 97.38 4 ALA B C 1
ATOM 1734 O O . ALA B 1 4 ? -1.982 18.484 18.016 1 97.38 4 ALA B O 1
ATOM 1735 N N . PRO B 1 5 ? -2.334 20.438 16.875 1 98.31 5 PRO B N 1
ATOM 1736 C CA . PRO B 1 5 ? -3.076 19.703 15.844 1 98.31 5 PRO B CA 1
ATOM 1737 C C . PRO B 1 5 ? -2.176 18.812 14.984 1 98.31 5 PRO B C 1
ATOM 1739 O O . PRO B 1 5 ? -1.019 19.156 14.734 1 98.31 5 PRO B O 1
ATOM 1742 N N . LEU B 1 6 ? -2.691 17.703 14.555 1 98.81 6 LEU B N 1
ATOM 1743 C CA . LEU B 1 6 ? -1.982 16.734 13.742 1 98.81 6 LEU B CA 1
ATOM 1744 C C . LEU B 1 6 ? -2.838 16.281 12.562 1 98.81 6 LEU B C 1
ATOM 1746 O 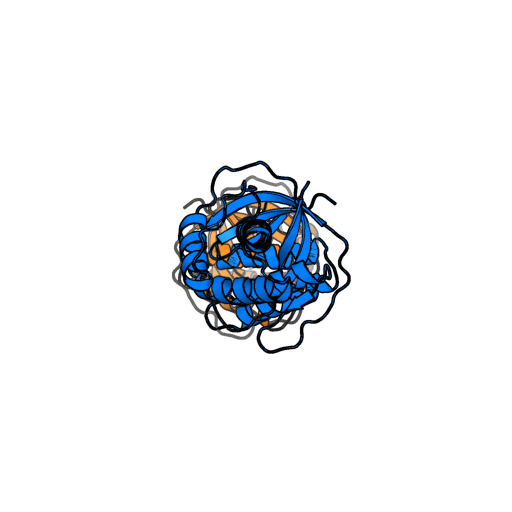O . LEU B 1 6 ? -3.988 15.875 12.742 1 98.81 6 LEU B O 1
ATOM 1750 N N . ILE B 1 7 ? -2.297 16.469 11.383 1 98.81 7 ILE B N 1
ATOM 1751 C CA . ILE B 1 7 ? -2.906 15.797 10.242 1 98.81 7 ILE B CA 1
ATOM 1752 C C . ILE B 1 7 ? -2.664 14.289 10.328 1 98.81 7 ILE B C 1
ATOM 1754 O O . ILE B 1 7 ? -1.601 13.797 9.938 1 98.81 7 ILE B O 1
ATOM 1758 N N . LEU B 1 8 ? -3.621 13.594 10.805 1 98.81 8 LEU B N 1
ATOM 1759 C CA . LEU B 1 8 ? -3.43 12.172 11.07 1 98.81 8 LEU B CA 1
ATOM 1760 C C . LEU B 1 8 ? -3.572 11.359 9.789 1 98.81 8 LEU B C 1
ATOM 1762 O O . LEU B 1 8 ? -2.908 10.328 9.617 1 98.81 8 LEU B O 1
ATOM 1766 N N . SER B 1 9 ? -4.469 11.805 8.914 1 98.75 9 SER B N 1
ATOM 1767 C CA . SER B 1 9 ? -4.723 11.039 7.691 1 98.75 9 SER B CA 1
ATOM 1768 C C . SER B 1 9 ? -5.059 11.969 6.523 1 98.75 9 SER B C 1
ATOM 1770 O O . SER B 1 9 ? -5.652 13.031 6.719 1 98.75 9 SER B O 1
ATOM 1772 N N . GLY B 1 10 ? -4.719 11.484 5.402 1 98.44 10 GLY B N 1
ATOM 1773 C CA . GLY B 1 10 ? -4.898 12.227 4.16 1 98.44 10 GLY B CA 1
ATOM 1774 C C . GLY B 1 10 ? -3.6 12.445 3.404 1 98.44 10 GLY B C 1
ATOM 1775 O O . GLY B 1 10 ? -2.555 12.688 4.012 1 98.44 10 GLY B O 1
ATOM 1776 N N . MET B 1 11 ? -3.664 12.32 2.096 1 97.69 11 MET B N 1
ATOM 1777 C CA . MET B 1 11 ? -2.529 12.578 1.215 1 97.69 11 MET B CA 1
ATOM 1778 C C . MET B 1 11 ? -2.846 13.703 0.233 1 97.69 11 MET B C 1
ATOM 1780 O O . MET B 1 11 ? -3.893 13.688 -0.416 1 97.69 11 MET B O 1
ATOM 1784 N N . TRP B 1 12 ? -1.95 14.633 0.172 1 97.06 12 TRP B N 1
ATOM 1785 C CA . TRP B 1 12 ? -2.152 15.719 -0.776 1 97.06 12 TRP B CA 1
ATOM 1786 C C . TRP B 1 12 ? -1.87 15.266 -2.203 1 97.06 12 TRP B C 1
ATOM 1788 O O . TRP B 1 12 ? -0.814 14.688 -2.48 1 97.06 12 TRP B O 1
ATOM 1798 N N . ILE B 1 13 ? -2.812 15.445 -3.012 1 95.06 13 ILE B N 1
ATOM 1799 C CA . ILE B 1 13 ? -2.662 15.242 -4.449 1 95.06 13 ILE B CA 1
ATOM 1800 C C . ILE B 1 13 ? -3.018 16.531 -5.191 1 95.06 13 ILE B C 1
ATOM 1802 O O . ILE B 1 13 ? -4.121 17.047 -5.043 1 95.06 13 ILE B O 1
ATOM 1806 N N . ASP B 1 14 ? -2.078 16.984 -6.008 1 92.81 14 ASP B N 1
ATOM 1807 C CA . ASP B 1 14 ? -2.287 18.25 -6.723 1 92.81 14 ASP B CA 1
ATOM 1808 C C . ASP B 1 14 ? -3.559 18.188 -7.566 1 92.81 14 ASP B C 1
ATOM 1810 O O . ASP B 1 14 ? -3.762 17.25 -8.328 1 92.81 14 ASP B O 1
ATOM 1814 N N . GLY B 1 15 ? -4.383 19.156 -7.32 1 92.31 15 GLY B N 1
ATOM 1815 C CA . GLY B 1 15 ? -5.582 19.297 -8.133 1 92.31 15 GLY B CA 1
ATOM 1816 C C . GLY B 1 15 ? -6.73 18.438 -7.641 1 92.31 15 GLY B C 1
ATOM 1817 O O . GLY B 1 15 ? -7.797 18.406 -8.258 1 92.31 15 GLY B O 1
ATOM 1818 N N . VAL B 1 16 ? -6.57 17.719 -6.586 1 95.31 16 VAL B N 1
ATOM 1819 C CA . VAL B 1 16 ? -7.613 16.828 -6.066 1 95.31 16 VAL B CA 1
ATOM 1820 C C . VAL B 1 16 ? -8.07 17.328 -4.695 1 95.31 16 VAL B C 1
ATOM 1822 O O . VAL B 1 16 ? -7.246 17.656 -3.842 1 95.31 16 VAL B O 1
ATOM 1825 N N . ASN B 1 17 ? -9.359 17.453 -4.508 1 96.38 17 ASN B N 1
ATOM 1826 C CA . ASN B 1 17 ? -9.945 17.906 -3.252 1 96.38 17 ASN B CA 1
ATOM 1827 C C . ASN B 1 17 ? -10.352 16.734 -2.363 1 96.38 17 ASN B C 1
ATOM 1829 O O . ASN B 1 17 ? -11.539 16.484 -2.17 1 96.38 17 ASN B O 1
ATOM 1833 N N . ASN B 1 18 ? -9.422 16.078 -1.782 1 97.38 18 ASN B N 1
ATOM 1834 C CA . ASN B 1 18 ? -9.648 14.977 -0.865 1 97.38 18 ASN B CA 1
ATOM 1835 C C . ASN B 1 18 ? -9.656 15.438 0.588 1 97.38 18 ASN B C 1
ATOM 1837 O O . ASN B 1 18 ? -9.07 16.469 0.916 1 97.38 18 ASN B O 1
ATOM 1841 N N . PRO B 1 19 ? -10.32 14.719 1.405 1 98.19 19 PRO B N 1
ATOM 1842 C CA . PRO B 1 19 ? -10.422 15.156 2.799 1 98.19 19 PRO B CA 1
ATOM 1843 C C . PRO B 1 19 ? -9.172 14.836 3.613 1 98.19 19 PRO B C 1
ATOM 1845 O O . PRO B 1 19 ? -8.383 13.969 3.229 1 98.19 19 PRO B O 1
ATOM 184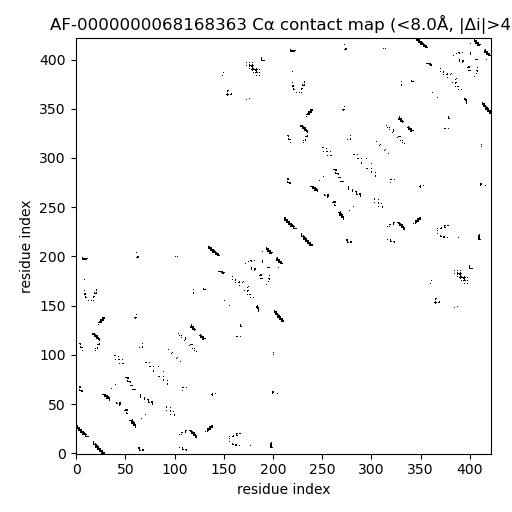8 N N . PHE B 1 20 ? -9.055 15.531 4.727 1 98.75 20 PHE B N 1
ATOM 1849 C CA . PHE B 1 20 ? -8.039 15.289 5.742 1 98.75 20 PHE B CA 1
ATOM 1850 C C . PHE B 1 20 ? -8.68 15.039 7.105 1 98.75 20 PHE B C 1
ATOM 1852 O O . PHE B 1 20 ? -9.68 15.68 7.453 1 98.75 20 PHE B O 1
ATOM 1859 N N . LEU B 1 21 ? -8.172 14.117 7.828 1 98.88 21 LEU B N 1
ATOM 1860 C CA . LEU B 1 21 ? -8.492 13.938 9.242 1 98.88 21 LEU B CA 1
ATOM 1861 C C . LEU B 1 21 ? -7.484 14.656 10.125 1 98.88 21 LEU B C 1
ATOM 1863 O O . LEU B 1 21 ? -6.305 14.297 10.141 1 98.88 21 LEU B O 1
ATOM 1867 N N . VAL B 1 22 ? -7.922 15.656 10.797 1 98.81 22 VAL B N 1
ATOM 1868 C CA . VAL B 1 22 ? -7.055 16.438 11.672 1 98.81 22 VAL B CA 1
ATOM 1869 C C . VAL B 1 22 ? -7.504 16.266 13.125 1 98.81 22 VAL B C 1
ATOM 1871 O O . VAL B 1 22 ? -8.688 16.422 13.438 1 98.81 22 VAL B O 1
ATOM 1874 N N . VAL B 1 23 ? -6.543 15.938 14 1 98.69 23 VAL B N 1
ATOM 1875 C CA . VAL B 1 23 ? -6.867 15.633 15.391 1 98.69 23 VAL B CA 1
ATOM 1876 C C . VAL B 1 23 ? -5.961 16.438 16.312 1 98.69 23 VAL B C 1
ATOM 1878 O O . VAL B 1 23 ? -5.012 17.094 15.859 1 98.69 23 VAL B O 1
ATOM 1881 N N . GLN B 1 24 ? -6.352 16.5 17.547 1 97.31 24 GLN B N 1
ATOM 1882 C CA . GLN B 1 24 ? -5.441 17.016 18.562 1 97.31 24 GLN B CA 1
ATOM 1883 C C . GLN B 1 24 ? -4.551 15.898 19.109 1 97.31 24 GLN B C 1
ATOM 1885 O O . GLN B 1 24 ? -5.027 14.789 19.375 1 97.31 24 GLN B O 1
ATOM 1890 N N . ALA B 1 25 ? -3.256 16.203 19.203 1 97.94 25 ALA B N 1
ATOM 1891 C CA . ALA B 1 25 ? -2.334 15.172 19.688 1 97.94 25 ALA B CA 1
ATOM 1892 C C . ALA B 1 25 ? -1.326 15.758 20.672 1 97.94 25 ALA B C 1
ATOM 1894 O O . ALA B 1 25 ? -1.091 16.969 20.688 1 97.94 25 ALA B O 1
ATOM 1895 N N . LYS B 1 26 ? -0.863 14.891 21.547 1 98.12 26 LYS B N 1
ATOM 1896 C CA . LYS B 1 26 ? 0.262 15.203 22.422 1 98.12 26 LYS B CA 1
ATOM 1897 C C . LYS B 1 26 ? 1.57 14.664 21.859 1 98.12 26 LYS B C 1
ATOM 1899 O O . LYS B 1 26 ? 1.72 13.453 21.672 1 98.12 26 LYS B O 1
ATOM 1904 N N . PHE B 1 27 ? 2.508 15.547 21.656 1 98.12 27 PHE B N 1
ATOM 1905 C CA . PHE B 1 27 ? 3.754 15.141 21.016 1 98.12 27 PHE B CA 1
ATOM 1906 C C . PHE B 1 27 ? 4.879 15.039 22.031 1 98.12 27 PHE B C 1
ATOM 1908 O O . PHE B 1 27 ? 5.062 15.93 22.859 1 98.12 27 PHE B O 1
ATOM 1915 N N . ARG B 1 28 ? 5.566 13.93 21.969 1 96.62 28 ARG B N 1
ATOM 1916 C CA . ARG B 1 28 ? 6.914 13.938 22.531 1 96.62 28 ARG B CA 1
ATOM 1917 C C . ARG B 1 28 ? 7.879 14.695 21.625 1 96.62 28 ARG B C 1
ATOM 1919 O O . ARG B 1 28 ? 7.941 14.438 20.422 1 96.62 28 ARG B O 1
ATOM 1926 N N . PHE B 1 29 ? 8.555 15.648 22.156 1 91.69 29 PHE B N 1
ATOM 1927 C CA . PHE B 1 29 ? 9.336 16.469 21.25 1 91.69 29 PHE B CA 1
ATOM 1928 C C . PHE B 1 29 ? 10.664 16.875 21.891 1 91.69 29 PHE B C 1
ATOM 1930 O O . PHE B 1 29 ? 10.836 16.766 23.094 1 91.69 29 PHE B O 1
ATOM 1937 N N . SER B 1 30 ? 11.531 17.109 21 1 90.44 30 SER B N 1
ATOM 1938 C CA . SER B 1 30 ? 12.75 17.828 21.375 1 90.44 30 SER B CA 1
ATOM 1939 C C . SER B 1 30 ? 12.727 19.266 20.859 1 90.44 30 SER B C 1
ATOM 1941 O O . SER B 1 30 ? 11.953 19.594 19.969 1 90.44 30 SER B O 1
ATOM 1943 N N . ARG B 1 31 ? 13.602 20 21.453 1 88.44 31 ARG B N 1
ATOM 1944 C CA . ARG B 1 31 ? 13.625 21.406 21.062 1 88.44 31 ARG B CA 1
ATOM 1945 C C . ARG B 1 31 ? 14.547 21.625 19.859 1 88.44 31 ARG B C 1
ATOM 1947 O O . ARG B 1 31 ? 15.531 20.906 19.688 1 88.44 31 ARG B O 1
ATOM 1954 N N . ILE B 1 32 ? 14.016 22.531 19.125 1 84.75 32 ILE B N 1
ATOM 1955 C CA . ILE B 1 32 ? 14.883 23 18.047 1 84.75 32 ILE B CA 1
ATOM 1956 C C . ILE B 1 32 ? 15.008 24.516 18.094 1 84.75 32 ILE B C 1
ATOM 1958 O O . ILE B 1 32 ? 14.141 25.188 18.656 1 84.75 32 ILE B O 1
ATOM 1962 N N . GLU B 1 33 ? 16.016 25 17.516 1 83.5 33 GLU B N 1
ATOM 1963 C CA . GLU B 1 33 ? 16.25 26.438 17.594 1 83.5 33 GLU B CA 1
ATOM 1964 C C . GLU B 1 33 ? 15.281 27.219 16.703 1 83.5 33 GLU B C 1
ATOM 1966 O O . GLU B 1 33 ? 14.398 27.906 17.203 1 83.5 33 GLU B O 1
ATOM 1971 N N . THR B 1 34 ? 15.578 27.266 15.359 1 87.38 34 THR B N 1
ATOM 1972 C CA . THR B 1 34 ? 14.719 28.016 14.453 1 87.38 34 THR B CA 1
ATOM 1973 C C . THR B 1 34 ? 14.227 27.125 13.312 1 87.38 34 THR B C 1
ATOM 1975 O O . THR B 1 34 ? 15.031 26.531 12.586 1 87.38 34 THR B O 1
ATOM 1978 N N . PRO B 1 35 ? 12.906 27.125 13.234 1 90.81 35 PRO B N 1
ATOM 1979 C CA . PRO B 1 35 ? 12.375 26.328 12.117 1 90.81 35 PRO B CA 1
ATOM 1980 C C . PRO B 1 35 ? 12.773 26.891 10.758 1 90.81 35 PRO B C 1
ATOM 1982 O O . PRO B 1 35 ? 12.992 28.094 10.617 1 90.81 35 PRO B O 1
ATOM 1985 N N . SER B 1 36 ? 12.805 26.062 9.75 1 89.25 36 SER B N 1
ATOM 1986 C CA . SER B 1 36 ? 13.266 26.453 8.414 1 89.25 36 SER B CA 1
ATOM 1987 C C . SER B 1 36 ? 12.305 27.453 7.773 1 89.25 36 SER B C 1
ATOM 1989 O O . SER B 1 36 ? 12.695 28.219 6.895 1 89.25 36 SER B O 1
ATOM 1991 N N . TRP B 1 37 ? 11.07 27.5 8.219 1 94.56 37 TRP B N 1
ATOM 1992 C CA . TRP B 1 37 ? 10.039 28.328 7.621 1 94.56 37 TRP B CA 1
ATOM 1993 C C . TRP B 1 37 ? 9.969 29.688 8.312 1 94.56 37 TRP B C 1
ATOM 1995 O O . TRP B 1 37 ? 9.195 30.562 7.906 1 94.56 37 TRP B O 1
ATOM 2005 N N . TRP B 1 38 ? 10.758 29.969 9.328 1 96.5 38 TRP B N 1
ATOM 2006 C CA . TRP B 1 38 ? 10.602 31.094 10.227 1 96.5 38 TRP B CA 1
ATOM 2007 C C . TRP B 1 38 ? 10.812 32.406 9.484 1 96.5 38 TRP B C 1
ATOM 2009 O O . TRP B 1 38 ? 10.055 33.375 9.672 1 96.5 38 TRP B O 1
ATOM 2019 N N . ASP B 1 39 ? 11.867 32.469 8.672 1 96.38 39 ASP B N 1
ATOM 2020 C CA . ASP B 1 39 ? 12.227 33.75 8.031 1 96.38 39 ASP B CA 1
ATOM 2021 C C . ASP B 1 39 ? 11.086 34.25 7.148 1 96.38 39 ASP B C 1
ATOM 2023 O O . ASP B 1 39 ? 10.734 35.438 7.199 1 96.38 39 ASP B O 1
ATOM 2027 N N . GLN B 1 40 ? 10.609 33.438 6.348 1 97.19 40 GLN B N 1
ATOM 2028 C CA . GLN B 1 40 ? 9.508 33.812 5.473 1 97.19 40 GLN B CA 1
ATOM 2029 C C . GLN B 1 40 ? 8.273 34.219 6.277 1 97.19 40 GLN B C 1
ATOM 2031 O O . GLN B 1 40 ? 7.602 35.188 5.945 1 97.19 40 GLN B O 1
ATOM 2036 N N . PHE B 1 41 ? 7.992 33.469 7.277 1 97.69 41 PHE B N 1
ATOM 2037 C CA . PHE B 1 41 ? 6.875 33.75 8.164 1 97.69 41 PHE B CA 1
ATOM 2038 C C . PHE B 1 41 ? 7.031 35.156 8.781 1 97.69 41 PHE B C 1
ATOM 2040 O O . PHE B 1 41 ? 6.086 35.938 8.766 1 97.69 41 PHE B O 1
ATOM 2047 N N . SER B 1 42 ? 8.18 35.375 9.328 1 97.5 42 SER B N 1
ATOM 2048 C CA . SER B 1 42 ? 8.461 36.656 9.969 1 97.5 42 SER B CA 1
ATOM 2049 C C . SER B 1 42 ? 8.258 37.812 9.008 1 97.5 42 SER B C 1
ATOM 2051 O O . SER B 1 42 ? 7.676 38.844 9.375 1 97.5 42 SER B O 1
ATOM 2053 N N . GLU B 1 43 ? 8.703 37.656 7.805 1 98.19 43 GLU B N 1
ATOM 2054 C CA . GLU B 1 43 ? 8.562 38.688 6.781 1 98.19 43 GLU B CA 1
ATOM 2055 C C . GLU B 1 43 ? 7.09 38.938 6.457 1 98.19 43 GLU B C 1
ATOM 2057 O O . GLU B 1 43 ? 6.664 40.094 6.332 1 98.19 43 GLU B O 1
ATOM 2062 N N . LEU B 1 44 ? 6.355 37.906 6.316 1 98.19 44 LEU B N 1
ATOM 2063 C CA . LEU B 1 44 ? 4.938 38.031 5.977 1 98.19 44 LEU B CA 1
ATOM 2064 C C . LEU B 1 44 ? 4.16 38.688 7.109 1 98.19 44 LEU B C 1
ATOM 2066 O O . LEU B 1 44 ? 3.244 39.469 6.867 1 98.19 44 LEU B O 1
ATOM 2070 N N . VAL B 1 45 ? 4.512 38.375 8.336 1 98 45 VAL B N 1
ATOM 2071 C CA . VAL B 1 45 ? 3.859 38.969 9.492 1 98 45 VAL B CA 1
ATOM 2072 C C . VAL B 1 45 ? 4.16 40.469 9.523 1 98 45 VAL B C 1
ATOM 2074 O O . VAL B 1 45 ? 3.271 41.281 9.781 1 98 45 VAL B O 1
ATOM 2077 N N . LYS B 1 46 ? 5.363 40.719 9.258 1 97.81 46 LYS B N 1
ATOM 2078 C CA . LYS B 1 46 ? 5.758 42.125 9.219 1 97.81 46 LYS B CA 1
ATOM 2079 C C . LYS B 1 46 ? 4.984 42.875 8.148 1 97.81 46 LYS B C 1
ATOM 2081 O O . LYS B 1 46 ? 4.543 44.031 8.375 1 97.81 46 LYS B O 1
ATOM 2086 N N . GLU B 1 47 ? 4.883 42.312 7.031 1 97.25 47 GLU B N 1
ATOM 2087 C CA . GLU B 1 47 ? 4.129 42.906 5.945 1 97.25 47 GLU B CA 1
ATOM 2088 C C . GLU B 1 47 ? 2.67 43.125 6.34 1 97.25 47 GLU B C 1
ATOM 2090 O O . GLU B 1 47 ? 2.068 44.156 5.98 1 97.25 47 GLU B O 1
ATOM 2095 N N . ALA B 1 48 ? 2.145 42.188 7.059 1 95.62 48 ALA B N 1
ATOM 2096 C CA . ALA B 1 48 ? 0.722 42.219 7.395 1 95.62 48 ALA B CA 1
ATOM 2097 C C . ALA B 1 48 ? 0.438 43.156 8.562 1 95.62 48 ALA B C 1
ATOM 2099 O O . ALA B 1 48 ? -0.631 43.75 8.625 1 95.62 48 ALA B O 1
ATOM 2100 N N . THR B 1 49 ? 1.397 43.312 9.523 1 95.75 49 THR B N 1
ATOM 2101 C CA . THR B 1 49 ? 1.091 44 10.773 1 95.75 49 THR B CA 1
ATOM 2102 C C . THR B 1 49 ? 1.963 45.219 10.938 1 95.75 49 THR B C 1
ATOM 2104 O O . THR B 1 49 ? 1.686 46.094 11.789 1 95.75 49 THR B O 1
ATOM 2107 N N . GLY B 1 50 ? 3.068 45.281 10.203 1 96.44 50 GLY B N 1
ATOM 2108 C CA . GLY B 1 50 ? 4.035 46.344 10.367 1 96.44 50 GLY B CA 1
ATOM 2109 C C . GLY B 1 50 ? 5.082 46.062 11.422 1 96.44 50 GLY B C 1
ATOM 2110 O O . GLY B 1 50 ? 6 46.844 11.633 1 96.44 50 GLY B O 1
ATOM 2111 N N . PHE B 1 51 ? 4.973 44.906 12.109 1 97.25 51 PHE B N 1
ATOM 2112 C CA . PHE B 1 51 ? 5.867 44.594 13.211 1 97.25 51 PHE B CA 1
ATOM 2113 C C . PHE B 1 51 ? 6.473 43.219 13.023 1 97.25 51 PHE B C 1
ATOM 2115 O O . PHE B 1 51 ? 5.828 42.312 12.484 1 97.25 51 PHE B O 1
ATOM 2122 N N . THR B 1 52 ? 7.676 43.062 13.477 1 97.19 52 THR B N 1
ATOM 2123 C CA . THR B 1 52 ? 8.359 41.75 13.445 1 97.19 52 THR B CA 1
ATOM 2124 C C . THR B 1 52 ? 7.961 40.906 14.641 1 97.19 52 THR B C 1
ATOM 2126 O O . THR B 1 52 ? 8.023 41.375 15.789 1 97.19 52 THR B O 1
ATOM 2129 N N . PRO B 1 53 ? 7.512 39.688 14.359 1 96.56 53 PRO B N 1
ATOM 2130 C CA . PRO B 1 53 ? 7.199 38.812 15.492 1 96.56 53 PRO B CA 1
ATOM 2131 C C . PRO B 1 53 ? 8.445 38.344 16.234 1 96.56 53 PRO B C 1
ATOM 2133 O O . PRO B 1 53 ? 9.516 38.219 15.641 1 96.56 53 PRO B O 1
ATOM 2136 N N . PRO B 1 54 ? 8.289 38.156 17.484 1 94.38 54 PRO B N 1
ATOM 2137 C CA . PRO B 1 54 ? 9.438 37.656 18.234 1 94.38 54 PRO B CA 1
ATOM 2138 C C . PRO B 1 54 ? 9.766 36.188 17.891 1 94.38 54 PRO B C 1
ATOM 2140 O O . PRO B 1 54 ? 8.859 35.406 17.594 1 94.38 54 PRO B O 1
ATOM 2143 N N . VAL B 1 55 ? 10.984 35.875 18.078 1 90.62 55 VAL B N 1
ATOM 2144 C CA . VAL B 1 55 ? 11.414 34.5 17.828 1 90.62 55 VAL B CA 1
ATOM 2145 C C . VAL B 1 55 ? 10.945 33.594 18.969 1 90.62 55 VAL B C 1
ATOM 2147 O O . VAL B 1 55 ? 11.07 33.938 20.141 1 90.62 55 VAL B O 1
ATOM 2150 N N . VAL B 1 56 ? 10.297 32.531 18.562 1 89.38 56 VAL B N 1
ATOM 2151 C CA . VAL B 1 56 ? 9.852 31.531 19.531 1 89.38 56 VAL B CA 1
ATOM 2152 C C . VAL B 1 56 ? 10.656 30.25 19.344 1 89.38 56 VAL B C 1
ATOM 2154 O O . VAL B 1 56 ? 11.086 29.922 18.219 1 89.38 56 VAL B O 1
ATOM 2157 N N . GLN B 1 57 ? 10.859 29.547 20.453 1 88 57 GLN B N 1
ATOM 2158 C CA . GLN B 1 57 ? 11.578 28.281 20.391 1 88 57 GLN B CA 1
ATOM 2159 C C . GLN B 1 57 ? 10.781 27.234 19.625 1 88 57 GLN B C 1
ATOM 2161 O O . GLN B 1 57 ? 9.586 27.062 19.844 1 88 57 GLN B O 1
ATOM 2166 N N . GLY B 1 58 ? 11.516 26.578 18.75 1 87.94 58 GLY B N 1
ATOM 2167 C CA . GLY B 1 58 ? 10.844 25.578 17.938 1 87.94 58 GLY B CA 1
ATOM 2168 C C . GLY B 1 58 ? 10.805 24.203 18.578 1 87.94 58 GLY B C 1
ATOM 2169 O O . GLY B 1 58 ? 11.477 23.969 19.594 1 87.94 58 GLY B O 1
ATOM 2170 N N . VAL B 1 59 ? 9.867 23.375 18.125 1 93.06 59 VAL B N 1
ATOM 2171 C CA . VAL B 1 59 ? 9.75 21.984 18.562 1 93.06 59 VAL B CA 1
ATOM 2172 C C . VAL B 1 59 ? 9.883 21.062 17.359 1 93.06 59 VAL B C 1
ATOM 2174 O O . VAL B 1 59 ? 9.398 21.375 16.266 1 93.06 59 VAL B O 1
ATOM 2177 N N . ASP B 1 60 ? 10.594 19.859 17.547 1 95.12 60 ASP B N 1
ATOM 2178 C CA . ASP B 1 60 ? 10.82 18.922 16.453 1 95.12 60 ASP B CA 1
ATOM 2179 C C . ASP B 1 60 ? 9.68 17.922 16.344 1 95.12 60 ASP B C 1
ATOM 2181 O O . ASP B 1 60 ? 9.82 16.766 16.734 1 95.12 60 ASP B O 1
ATOM 2185 N N . ILE B 1 61 ? 8.617 18.297 15.82 1 97.69 61 ILE B N 1
ATOM 2186 C CA . ILE B 1 61 ? 7.438 17.5 15.461 1 97.69 61 ILE B CA 1
ATOM 2187 C C . ILE B 1 61 ? 7.098 17.734 13.992 1 97.69 61 ILE B C 1
ATOM 2189 O O . ILE B 1 61 ? 7.801 18.453 13.289 1 97.69 61 ILE B O 1
ATOM 2193 N N . PRO B 1 62 ? 6.156 17.047 13.383 1 97.69 62 PRO B N 1
ATOM 2194 C CA . PRO B 1 62 ? 5.855 17.281 11.969 1 97.69 62 PRO B CA 1
ATOM 2195 C C . PRO B 1 62 ? 5.734 18.766 11.633 1 97.69 62 PRO B C 1
ATOM 2197 O O . PRO B 1 62 ? 5.188 19.531 12.422 1 97.69 62 PRO B O 1
ATOM 2200 N N . VAL B 1 63 ? 6.129 19.156 10.508 1 97 63 VAL B N 1
ATOM 2201 C CA . VAL B 1 63 ? 6.297 20.547 10.133 1 97 63 VAL B CA 1
ATOM 2202 C C . VAL B 1 63 ? 4.953 21.266 10.211 1 97 63 VAL B C 1
ATOM 2204 O O . VAL B 1 63 ? 4.879 22.406 10.672 1 97 63 VAL B O 1
ATOM 2207 N N . ALA B 1 64 ? 3.912 20.672 9.773 1 97.88 64 ALA B N 1
ATOM 2208 C CA . ALA B 1 64 ? 2.592 21.297 9.805 1 97.88 64 ALA B CA 1
ATOM 2209 C C . ALA B 1 64 ? 2.17 21.609 11.234 1 97.88 64 ALA B C 1
ATOM 2211 O O . ALA B 1 64 ? 1.671 22.703 11.516 1 97.88 64 ALA B O 1
ATOM 2212 N N . SER B 1 65 ? 2.348 20.641 12.094 1 98.06 65 SER B N 1
ATOM 2213 C CA . SER B 1 65 ? 2.029 20.844 13.508 1 98.06 65 SER B CA 1
ATOM 2214 C C . SER B 1 65 ? 2.943 21.875 14.148 1 98.06 65 SER B C 1
ATOM 2216 O O . SER B 1 65 ? 2.486 22.719 14.922 1 98.06 65 SER B O 1
ATOM 2218 N N . GLN B 1 66 ? 4.234 21.734 13.836 1 97.31 66 GLN B N 1
ATOM 2219 C CA . GLN B 1 66 ? 5.238 22.688 14.305 1 97.31 66 GLN B CA 1
ATOM 2220 C C . GLN B 1 66 ? 4.859 24.109 13.93 1 97.31 66 GLN B C 1
ATOM 2222 O O . GLN B 1 66 ? 4.883 25.016 14.773 1 97.31 66 GLN B O 1
ATOM 2227 N N . TYR B 1 67 ? 4.523 24.25 12.688 1 97.19 67 TYR B N 1
ATOM 2228 C CA . TYR B 1 67 ? 4.152 25.562 12.164 1 97.19 67 TYR B CA 1
ATOM 2229 C C . TYR B 1 67 ? 2.902 26.094 12.859 1 97.19 67 TYR B C 1
ATOM 2231 O O . TYR B 1 67 ? 2.846 27.266 13.242 1 97.19 67 TYR B O 1
ATOM 2239 N N . ALA B 1 68 ? 1.942 25.281 13.023 1 97.44 68 ALA B N 1
ATOM 2240 C CA . ALA B 1 68 ? 0.665 25.688 13.602 1 97.44 68 ALA B CA 1
ATOM 2241 C C . ALA B 1 68 ? 0.85 26.234 15.008 1 97.44 68 ALA B C 1
ATOM 2243 O O . ALA B 1 68 ? 0.352 27.328 15.336 1 97.44 68 ALA B O 1
ATOM 2244 N N . ILE B 1 69 ? 1.584 25.594 15.82 1 96.31 69 ILE B N 1
ATOM 2245 C CA . ILE B 1 69 ? 1.646 25.984 17.219 1 96.31 69 ILE B CA 1
ATOM 2246 C C . ILE B 1 69 ? 2.645 27.125 17.406 1 96.31 69 ILE B C 1
ATOM 2248 O O . ILE B 1 69 ? 2.406 28.047 18.172 1 96.31 69 ILE B O 1
ATOM 2252 N N . THR B 1 70 ? 3.738 27.094 16.688 1 96.38 70 THR B N 1
ATOM 2253 C CA . THR B 1 70 ? 4.781 28.094 16.859 1 96.38 70 THR B CA 1
ATOM 2254 C C . THR B 1 70 ? 4.348 29.438 16.281 1 96.38 70 THR B C 1
ATOM 2256 O O . THR B 1 70 ? 4.613 30.484 16.875 1 96.38 70 THR B O 1
ATOM 2259 N N . SER B 1 71 ? 3.75 29.422 15.117 1 97.12 71 SER B N 1
ATOM 2260 C CA . SER B 1 71 ? 3.279 30.672 14.516 1 97.12 71 SER B CA 1
ATOM 2261 C C . SER B 1 71 ? 2.223 31.344 15.383 1 97.12 71 SER B C 1
ATOM 2263 O O . SER B 1 71 ? 2.238 32.562 15.547 1 97.12 71 SER B O 1
ATOM 2265 N N . LEU B 1 72 ? 1.283 30.562 15.914 1 97.12 72 LEU B N 1
ATOM 2266 C CA . LEU B 1 72 ? 0.262 31.125 16.797 1 97.12 72 LEU B CA 1
ATOM 2267 C C . LEU B 1 72 ? 0.894 31.75 18.031 1 97.12 72 LEU B C 1
ATOM 2269 O O . LEU B 1 72 ? 0.501 32.844 18.453 1 97.12 72 LEU B O 1
ATOM 2273 N N . GLU B 1 73 ? 1.82 31.031 18.625 1 96.19 73 GLU B N 1
ATOM 2274 C CA . GLU B 1 73 ? 2.504 31.547 19.812 1 96.19 73 GLU B CA 1
ATOM 2275 C C . GLU B 1 73 ? 3.197 32.875 19.516 1 96.19 73 GLU B C 1
ATOM 2277 O O . GLU B 1 73 ? 3.076 33.844 20.281 1 96.19 73 GLU B O 1
ATOM 2282 N N . ALA B 1 74 ? 3.914 32.875 18.453 1 96.94 74 ALA B N 1
ATOM 2283 C CA . ALA B 1 74 ? 4.629 34.094 18.047 1 96.94 74 ALA B CA 1
ATOM 2284 C C . ALA B 1 74 ? 3.662 35.25 17.859 1 96.94 74 ALA B C 1
ATOM 2286 O O . ALA B 1 74 ? 3.928 36.375 18.312 1 96.94 74 ALA B O 1
ATOM 2287 N N . LEU B 1 75 ? 2.59 35.031 17.172 1 97.62 75 LEU B N 1
ATOM 2288 C CA . LEU B 1 75 ? 1.639 36.094 16.875 1 97.62 75 LEU B CA 1
ATOM 2289 C C . LEU B 1 75 ? 0.922 36.531 18.141 1 97.62 75 LEU B C 1
ATOM 2291 O O . LEU B 1 75 ? 0.569 37.719 18.266 1 97.62 75 LEU B O 1
ATOM 2295 N N . ARG B 1 76 ? 0.66 35.625 19.016 1 97.19 76 ARG B N 1
ATOM 2296 C CA . ARG B 1 76 ? 0.031 36 20.281 1 97.19 76 ARG B CA 1
ATOM 2297 C C . ARG B 1 76 ? 0.942 36.938 21.078 1 97.19 76 ARG B C 1
ATOM 2299 O O . ARG B 1 76 ? 0.481 37.906 21.672 1 97.19 76 ARG B O 1
ATOM 2306 N N . ILE B 1 77 ? 2.166 36.594 21.172 1 96.94 77 ILE B N 1
ATOM 2307 C CA . ILE B 1 77 ? 3.125 37.438 21.875 1 96.94 77 ILE B CA 1
ATOM 2308 C C . ILE B 1 77 ? 3.166 38.812 21.219 1 96.94 77 ILE B C 1
ATOM 2310 O O . ILE B 1 77 ? 3.125 39.844 21.906 1 96.94 77 ILE B O 1
ATOM 2314 N N . LEU B 1 78 ? 3.314 38.781 19.859 1 97.25 78 LEU B N 1
ATOM 2315 C CA . LEU B 1 78 ? 3.295 40.062 19.125 1 97.25 78 LEU B CA 1
ATOM 2316 C C . LEU B 1 78 ? 1.993 40.812 19.375 1 97.25 78 LEU B C 1
ATOM 2318 O O . LEU B 1 78 ? 2.004 42.031 19.562 1 97.25 78 LEU B O 1
ATOM 2322 N N . GLY B 1 79 ? 0.883 40.062 19.281 1 96.5 79 GLY B N 1
ATOM 2323 C CA . GLY B 1 79 ? -0.427 40.656 19.484 1 96.5 79 GLY B CA 1
ATOM 2324 C C . GLY B 1 79 ? -0.555 41.406 20.812 1 96.5 79 GLY B C 1
ATOM 2325 O O . GLY B 1 79 ? -1.169 42.469 20.891 1 96.5 79 GLY B O 1
ATOM 2326 N N . LYS B 1 80 ? -0.04 40.812 21.875 1 96.56 80 LYS B N 1
ATOM 2327 C CA . LYS B 1 80 ? -0.039 41.469 23.188 1 96.56 80 LYS B CA 1
ATOM 2328 C C . LYS B 1 80 ? 0.729 42.781 23.141 1 96.56 80 LYS B C 1
ATOM 2330 O O . LYS B 1 80 ? 0.343 43.75 23.797 1 96.56 80 LYS B O 1
ATOM 2335 N N . ARG B 1 81 ? 1.748 42.781 22.359 1 94.94 81 ARG B N 1
ATOM 2336 C CA . ARG B 1 81 ? 2.609 43.969 22.281 1 94.94 81 ARG B CA 1
ATOM 2337 C C . ARG B 1 81 ? 1.927 45.094 21.5 1 94.94 81 ARG B C 1
ATOM 2339 O O . ARG B 1 81 ? 2.092 46.281 21.844 1 94.94 81 ARG B O 1
ATOM 2346 N N . ILE B 1 82 ? 1.168 44.781 20.516 1 95.81 82 ILE B N 1
ATOM 2347 C CA . ILE B 1 82 ? 0.643 45.844 19.641 1 95.81 82 ILE B CA 1
ATOM 2348 C C . ILE B 1 82 ? -0.88 45.875 19.734 1 95.81 82 ILE B C 1
ATOM 2350 O O . ILE B 1 82 ? -1.555 46.406 18.844 1 95.81 82 ILE B O 1
ATOM 2354 N N . SER B 1 83 ? -1.468 45.219 20.688 1 95.5 83 SER B N 1
ATOM 2355 C CA . SER B 1 83 ? -2.875 45.281 21.078 1 95.5 83 SER B CA 1
ATOM 2356 C C . SER B 1 83 ? -3.77 44.719 19.969 1 95.5 83 SER B C 1
ATOM 2358 O O . SER B 1 83 ? -4.762 45.344 19.594 1 95.5 83 SER B O 1
ATOM 2360 N N . LEU B 1 84 ? -3.396 43.562 19.438 1 95.31 84 LEU B N 1
ATOM 2361 C CA . LEU B 1 84 ? -4.293 42.844 18.547 1 95.31 84 LEU B CA 1
ATOM 2362 C C . LEU B 1 84 ? -5.32 42.031 19.344 1 95.31 84 LEU B C 1
ATOM 2364 O O . LEU B 1 84 ? -4.988 41.438 20.375 1 95.31 84 LEU B O 1
ATOM 2368 N N . THR B 1 85 ? -6.555 42.062 18.859 1 96.25 85 THR B N 1
ATOM 2369 C CA . THR B 1 85 ? -7.562 41.188 19.422 1 96.25 85 THR B CA 1
ATOM 2370 C C . THR B 1 85 ? -7.32 39.75 18.984 1 96.25 85 THR B C 1
ATOM 2372 O O . THR B 1 85 ? -6.598 39.5 18.016 1 96.25 85 THR B O 1
ATOM 2375 N N . GLU B 1 86 ? -7.934 38.812 19.688 1 95.94 86 GLU B N 1
ATOM 2376 C CA . GLU B 1 86 ? -7.832 37.406 19.312 1 95.94 86 GLU B CA 1
ATOM 2377 C C . GLU B 1 86 ? -8.312 37.188 17.875 1 95.94 86 GLU B C 1
ATOM 2379 O O . GLU B 1 86 ? -7.703 36.406 17.125 1 95.94 86 GLU B O 1
ATOM 2384 N N . ASP B 1 87 ? -9.336 37.844 17.516 1 95.94 87 ASP B N 1
ATOM 2385 C CA . ASP B 1 87 ? -9.883 37.688 16.172 1 95.94 87 ASP B CA 1
ATOM 2386 C C . ASP B 1 87 ? -8.898 38.219 15.117 1 95.94 87 ASP B C 1
ATOM 2388 O O . ASP B 1 87 ? -8.75 37.594 14.055 1 95.94 87 ASP B O 1
ATOM 2392 N N . GLU B 1 88 ? -8.273 39.312 15.43 1 96.44 88 GLU B N 1
ATOM 2393 C CA . GLU B 1 88 ? -7.285 39.875 14.523 1 96.44 88 GLU B CA 1
ATOM 2394 C C . GLU B 1 88 ? -6.078 38.969 14.375 1 96.44 88 GLU B C 1
ATOM 2396 O O . GLU B 1 88 ? -5.488 38.875 13.297 1 96.44 88 GLU B O 1
ATOM 2401 N N . ILE B 1 89 ? -5.73 38.312 15.445 1 97.38 89 ILE B N 1
ATOM 2402 C CA . ILE B 1 89 ? -4.625 37.344 15.422 1 97.38 89 ILE B CA 1
ATOM 2403 C C . ILE B 1 89 ? -4.949 36.219 14.461 1 97.38 89 ILE B C 1
ATOM 2405 O O . ILE B 1 89 ? -4.152 35.906 13.578 1 97.38 89 ILE B O 1
ATOM 2409 N N . TRP B 1 90 ? -6.121 35.688 14.57 1 96.88 90 TRP B N 1
ATOM 2410 C CA . TRP B 1 90 ? -6.523 34.562 13.742 1 96.88 90 TRP B CA 1
ATOM 2411 C C . TRP B 1 90 ? -6.648 34.969 12.273 1 96.88 90 TRP B C 1
ATOM 2413 O O . TRP B 1 90 ? -6.27 34.219 11.375 1 96.88 90 TRP B O 1
ATOM 2423 N N . GLU B 1 91 ? -7.137 36.125 12.047 1 96.44 91 GLU B N 1
ATOM 2424 C CA . GLU B 1 91 ? -7.25 36.656 10.68 1 96.44 91 GLU B CA 1
ATOM 2425 C C . GLU B 1 91 ? -5.875 36.844 10.047 1 96.44 91 GLU B C 1
ATOM 2427 O O . GLU B 1 91 ? -5.68 36.5 8.875 1 96.44 91 GLU B O 1
ATOM 2432 N N . THR B 1 92 ? -4.988 37.406 10.836 1 97.12 92 THR B N 1
ATOM 2433 C CA . THR B 1 92 ? -3.623 37.594 10.352 1 97.12 92 THR B CA 1
ATOM 2434 C C . THR B 1 92 ? -2.984 36.25 10.023 1 97.12 92 THR B C 1
ATOM 2436 O O . THR B 1 92 ? -2.332 36.094 8.984 1 97.12 92 THR B O 1
ATOM 2439 N N . LEU B 1 93 ? -3.186 35.219 10.898 1 97.56 93 LEU B N 1
ATOM 2440 C CA . LEU B 1 93 ? -2.631 33.906 10.68 1 97.56 93 LEU B CA 1
ATOM 2441 C C . LEU B 1 93 ? -3.186 33.281 9.398 1 97.56 93 LEU B C 1
ATOM 2443 O O . LEU B 1 93 ? -2.445 32.656 8.633 1 97.56 93 LEU B O 1
ATOM 2447 N N . GLU B 1 94 ? -4.445 33.438 9.172 1 95.19 94 GLU B N 1
ATOM 2448 C CA . GLU B 1 94 ? -5.07 32.906 7.973 1 95.19 94 GLU B CA 1
ATOM 2449 C C . GLU B 1 94 ? -4.445 33.5 6.711 1 95.19 94 GLU B C 1
ATOM 2451 O O . GLU B 1 94 ? -4.195 32.781 5.742 1 95.19 94 GLU B O 1
ATOM 2456 N N . MET B 1 95 ? -4.215 34.781 6.762 1 95.69 95 MET B N 1
ATOM 2457 C CA . MET B 1 95 ? -3.602 35.438 5.621 1 95.69 95 MET B CA 1
ATOM 2458 C C . MET B 1 95 ? -2.172 34.969 5.402 1 95.69 95 MET B C 1
ATOM 2460 O O . MET B 1 95 ? -1.771 34.688 4.27 1 95.69 95 MET B O 1
ATOM 2464 N N . VAL B 1 96 ? -1.475 34.844 6.461 1 97.62 96 VAL B N 1
ATOM 2465 C CA . VAL B 1 96 ? -0.075 34.438 6.387 1 97.62 96 VAL B CA 1
ATOM 2466 C C . VAL B 1 96 ? 0.015 32.969 5.945 1 97.62 96 VAL B C 1
ATOM 2468 O O . VAL B 1 96 ? 0.889 32.625 5.156 1 97.62 96 VAL B O 1
ATOM 2471 N N . ASP B 1 97 ? -0.898 32.125 6.5 1 97.25 97 ASP B N 1
ATOM 2472 C CA . ASP B 1 97 ? -0.932 30.719 6.117 1 97.25 97 ASP B CA 1
ATOM 2473 C C . ASP B 1 97 ? -1.05 30.562 4.602 1 97.25 97 ASP B C 1
ATOM 2475 O O . ASP B 1 97 ? -0.359 29.734 4.004 1 97.25 97 ASP B O 1
ATOM 2479 N N . GLU B 1 98 ? -1.905 31.312 3.994 1 95.19 98 GLU B N 1
ATOM 2480 C CA . GLU B 1 98 ? -2.146 31.25 2.555 1 95.19 98 GLU B CA 1
ATOM 2481 C C . GLU B 1 98 ? -0.909 31.672 1.768 1 95.19 98 GLU B C 1
ATOM 2483 O O . GLU B 1 98 ? -0.606 31.078 0.723 1 95.19 98 GLU B O 1
ATOM 2488 N N . ALA B 1 99 ? -0.257 32.625 2.271 1 96.06 99 ALA B N 1
ATOM 2489 C CA . ALA B 1 99 ? 0.95 33.125 1.613 1 96.06 99 ALA B CA 1
ATOM 2490 C C . ALA B 1 99 ? 2.107 32.156 1.785 1 96.06 99 ALA B C 1
ATOM 2492 O O . ALA B 1 99 ? 2.943 32 0.889 1 96.06 99 ALA B O 1
ATOM 2493 N N . MET B 1 100 ? 2.152 31.516 2.975 1 95.88 100 MET B N 1
ATOM 2494 C CA . MET B 1 100 ? 3.229 30.594 3.297 1 95.88 100 MET B CA 1
ATOM 2495 C C . MET B 1 100 ? 3.086 29.297 2.494 1 95.88 100 MET B C 1
ATOM 2497 O O . MET B 1 100 ? 4.066 28.797 1.941 1 95.88 100 MET B O 1
ATOM 2501 N N . PHE B 1 101 ? 1.794 28.766 2.641 1 92.31 101 PHE B N 1
ATOM 2502 C CA . PHE B 1 101 ? 1.523 27.438 2.102 1 92.31 101 PHE B CA 1
ATOM 2503 C C . PHE B 1 101 ? 0.213 27.438 1.323 1 92.31 101 PHE B C 1
ATOM 2505 O O . PHE B 1 101 ? -0.759 28.078 1.726 1 92.31 101 PHE B O 1
ATOM 2512 N N . ASN B 1 102 ? 0.189 26.984 0.132 1 88.88 102 ASN B N 1
ATOM 2513 C CA . ASN B 1 102 ? -1.052 26.875 -0.628 1 88.88 102 ASN B CA 1
ATOM 2514 C C . ASN B 1 102 ? -1.702 25.516 -0.453 1 88.88 102 ASN B C 1
ATOM 2516 O O . ASN B 1 102 ? -2.004 24.828 -1.437 1 88.88 102 ASN B O 1
ATOM 2520 N N . TYR B 1 103 ? -1.927 25.094 0.905 1 94.56 103 TYR B N 1
ATOM 2521 C CA . TYR B 1 103 ? -2.59 23.844 1.247 1 94.56 103 TYR B CA 1
ATOM 2522 C C . TYR B 1 103 ? -3.826 24.094 2.1 1 94.56 103 TYR B C 1
ATOM 2524 O O . TYR B 1 103 ? -3.73 24.672 3.189 1 94.56 103 TYR B O 1
ATOM 2532 N N . TYR B 1 104 ? -4.926 23.641 1.669 1 94.94 104 TYR B N 1
ATOM 2533 C CA . TYR B 1 104 ? -6.141 23.875 2.443 1 94.94 104 TYR B CA 1
ATOM 2534 C C . TYR B 1 104 ? -6.125 23.062 3.732 1 94.94 104 TYR B C 1
ATOM 2536 O O . TYR B 1 104 ? -6.902 23.328 4.652 1 94.94 104 TYR B O 1
ATOM 2544 N N . ALA B 1 105 ? -5.25 22.109 3.865 1 95.62 105 ALA B N 1
ATOM 2545 C CA . ALA B 1 105 ? -5.105 21.312 5.078 1 95.62 105 ALA B CA 1
ATOM 2546 C C . ALA B 1 105 ? -4.746 22.188 6.273 1 95.62 105 ALA B C 1
ATOM 2548 O O . ALA B 1 105 ? -5.082 21.859 7.414 1 95.62 105 ALA B O 1
ATOM 25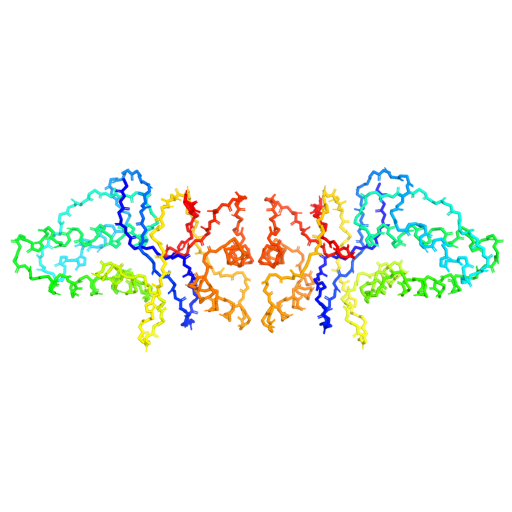49 N N . LEU B 1 106 ? -4.082 23.297 6.055 1 96.56 106 LEU B N 1
ATOM 2550 C CA . LEU B 1 106 ? -3.695 24.203 7.137 1 96.56 106 LEU B CA 1
ATOM 2551 C C . LEU B 1 106 ? -4.918 24.875 7.738 1 96.56 106 LEU B C 1
ATOM 2553 O O . LEU B 1 106 ? -4.945 25.172 8.938 1 96.56 106 LEU B O 1
ATOM 2557 N N . LYS B 1 107 ? -5.914 25.109 6.895 1 95.94 107 LYS B N 1
ATOM 2558 C CA . LYS B 1 107 ? -7.164 25.656 7.414 1 95.94 107 LYS B CA 1
ATOM 2559 C C . LYS B 1 107 ? -7.801 24.703 8.422 1 95.94 107 LYS B C 1
ATOM 2561 O O . LYS B 1 107 ? -8.305 25.125 9.461 1 95.94 107 LYS B O 1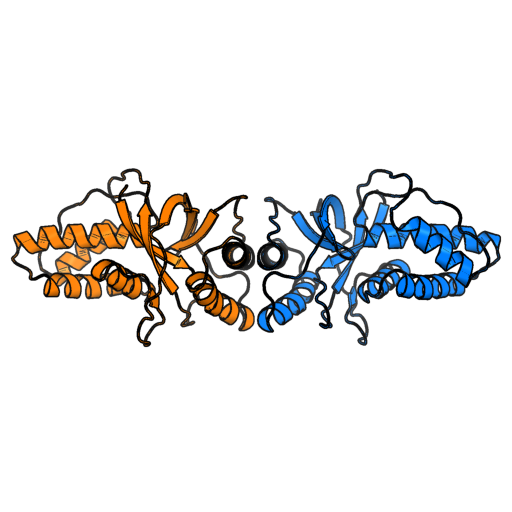
ATOM 2566 N N . ALA B 1 108 ? -7.758 23.438 8.094 1 97.62 108 ALA B N 1
ATOM 2567 C CA . ALA B 1 108 ? -8.273 22.406 9 1 97.62 108 ALA B CA 1
ATOM 2568 C C . ALA B 1 108 ? -7.488 22.391 10.312 1 97.62 108 ALA B C 1
ATOM 2570 O O . ALA B 1 108 ? -8.07 22.281 11.391 1 97.62 108 ALA B O 1
ATOM 2571 N N . MET B 1 109 ? -6.227 22.547 10.242 1 97.94 109 MET B N 1
ATOM 2572 C CA . MET B 1 109 ? -5.371 22.562 11.422 1 97.94 109 MET B CA 1
ATOM 2573 C C . MET B 1 109 ? -5.727 23.719 12.352 1 97.94 109 MET B C 1
ATOM 2575 O O . MET B 1 109 ? -5.805 23.547 13.562 1 97.94 109 MET B O 1
ATOM 2579 N N . ARG B 1 110 ? -5.945 24.875 11.742 1 97.81 110 ARG B N 1
ATOM 2580 C CA . ARG B 1 110 ? -6.312 26.047 12.523 1 97.81 110 ARG B CA 1
ATOM 2581 C C . ARG B 1 110 ? -7.652 25.844 13.227 1 97.81 110 ARG B C 1
ATOM 2583 O O . ARG B 1 110 ? -7.828 26.25 14.375 1 97.81 110 ARG B O 1
ATOM 2590 N N . GLN B 1 111 ? -8.539 25.234 12.5 1 96.69 111 GLN B N 1
ATOM 2591 C CA . GLN B 1 111 ? -9.844 24.984 13.102 1 96.69 111 GLN B CA 1
ATOM 2592 C C . GLN B 1 111 ? -9.727 24.062 14.312 1 96.69 111 GLN B C 1
ATOM 2594 O O . GLN B 1 111 ? -10.336 24.312 15.352 1 96.69 111 GLN B O 1
ATOM 2599 N N . VAL B 1 112 ? -8.953 23.062 14.203 1 97.88 112 VAL B N 1
ATOM 2600 C CA . VAL B 1 112 ? -8.75 22.141 15.312 1 97.88 112 VAL B CA 1
ATOM 2601 C C . VAL B 1 112 ? -7.988 22.844 16.438 1 97.88 112 VAL B C 1
ATOM 2603 O O . VAL B 1 112 ? -8.281 22.625 17.625 1 97.88 112 VAL B O 1
ATOM 2606 N N . GLN B 1 113 ? -7.012 23.609 15.992 1 96.75 113 GLN B N 1
ATOM 2607 C CA . GLN B 1 113 ? -6.246 24.375 16.969 1 96.75 113 GLN B CA 1
ATOM 2608 C C . GLN B 1 113 ? -7.148 25.281 17.781 1 96.75 113 GLN B C 1
ATOM 2610 O O . GLN B 1 113 ? -6.965 25.438 19 1 96.75 113 GLN B O 1
ATOM 2615 N N . ARG B 1 114 ? -8.117 25.875 17.203 1 94.38 114 ARG B N 1
ATOM 2616 C CA . ARG B 1 114 ? -9.016 26.828 17.844 1 94.38 114 ARG B CA 1
ATOM 2617 C C . ARG B 1 114 ? -10.078 26.125 18.688 1 94.38 114 ARG B C 1
ATOM 2619 O O . ARG B 1 114 ? -10.375 26.547 19.797 1 94.38 114 ARG B O 1
ATOM 2626 N N . SER B 1 115 ? -10.594 25.031 18.172 1 94.56 115 SER B N 1
ATOM 2627 C CA . SER B 1 115 ? -11.758 24.422 18.797 1 94.56 115 SER B CA 1
ATOM 2628 C C . SER B 1 115 ? -11.344 23.297 19.734 1 94.56 115 SER B C 1
ATOM 2630 O O . SER B 1 115 ? -12.094 22.922 20.641 1 94.56 115 SER B O 1
ATOM 2632 N N . GLY B 1 116 ? -10.195 22.672 19.422 1 94.38 116 GLY B N 1
ATOM 2633 C CA . GLY B 1 116 ? -9.766 21.516 20.172 1 94.38 116 GLY B CA 1
ATOM 2634 C C . GLY B 1 116 ? -10.492 20.234 19.781 1 94.38 116 GLY B C 1
ATOM 2635 O O . GLY B 1 116 ? -10.344 19.203 20.438 1 94.38 116 GLY B O 1
ATOM 2636 N N . THR B 1 117 ? -11.297 20.375 18.75 1 96.94 117 THR B N 1
ATOM 2637 C CA . THR B 1 117 ? -12.117 19.234 18.312 1 96.94 117 THR B CA 1
ATOM 2638 C C . THR B 1 117 ? -11.594 18.641 17.016 1 96.94 117 THR B C 1
ATOM 2640 O O . THR B 1 117 ? -11.414 19.359 16.031 1 96.94 117 THR B O 1
ATOM 2643 N N . PRO B 1 118 ? -11.344 17.312 17.047 1 98.38 118 PRO B N 1
ATOM 2644 C CA . PRO B 1 118 ? -10.938 16.672 15.797 1 98.38 118 PRO B CA 1
ATOM 2645 C C . PRO B 1 118 ? -11.984 16.812 14.695 1 98.38 118 PRO B C 1
ATOM 2647 O O . PRO B 1 118 ? -13.188 16.781 14.977 1 98.38 118 PRO B O 1
ATOM 2650 N N . ILE B 1 119 ? -11.484 16.891 13.438 1 98.75 119 ILE B N 1
ATOM 2651 C CA . ILE B 1 119 ? -12.453 17.109 12.367 1 98.75 119 ILE B CA 1
ATOM 2652 C C . ILE B 1 119 ? -12.016 16.328 11.125 1 98.75 119 ILE B C 1
ATOM 2654 O O . ILE B 1 119 ? -10.828 16.078 10.93 1 98.75 119 ILE B O 1
ATOM 2658 N N . LEU B 1 120 ? -12.961 15.859 10.336 1 98.69 120 LEU B N 1
ATOM 2659 C CA . LEU B 1 120 ? -12.797 15.523 8.922 1 98.69 120 LEU B CA 1
ATOM 2660 C C . LEU B 1 120 ? -13.07 16.734 8.047 1 98.69 120 LEU B C 1
ATOM 2662 O O . LEU B 1 120 ? -14.164 17.312 8.094 1 98.69 120 LEU B O 1
ATOM 2666 N N . TYR B 1 121 ? -12.055 17.141 7.25 1 98.5 121 TYR B N 1
ATOM 2667 C CA . TYR B 1 121 ? -12.125 18.406 6.555 1 98.5 121 TYR B CA 1
ATOM 2668 C C . TYR B 1 121 ? -11.938 18.234 5.055 1 98.5 121 TYR B C 1
ATOM 2670 O O . TYR B 1 121 ? -10.969 17.609 4.617 1 98.5 121 TYR B O 1
ATOM 2678 N N . ARG B 1 122 ? -12.82 18.75 4.246 1 97.12 122 ARG B N 1
ATOM 2679 C CA . ARG B 1 122 ? -12.719 18.875 2.795 1 97.12 122 ARG B CA 1
ATOM 2680 C C . ARG B 1 122 ? -12.961 20.312 2.354 1 97.12 122 ARG B C 1
ATOM 2682 O O . ARG B 1 122 ? -13.891 20.969 2.832 1 97.12 122 ARG B O 1
ATOM 2689 N N . GLU B 1 123 ? -12.086 20.688 1.524 1 95.56 123 GLU B N 1
ATOM 2690 C CA . GLU B 1 123 ? -12.164 22.078 1.105 1 95.56 123 GLU B CA 1
ATOM 2691 C C . GLU B 1 123 ? -13.555 22.422 0.58 1 95.56 123 GLU B C 1
ATOM 2693 O O . GLU B 1 123 ? -14.156 21.641 -0.159 1 95.56 123 GLU B O 1
ATOM 2698 N N . ALA B 1 124 ? -14.148 23.562 0.987 1 93.94 124 ALA B N 1
ATOM 2699 C CA . ALA B 1 124 ? -15.406 24.141 0.534 1 93.94 124 ALA B CA 1
ATOM 2700 C C . ALA B 1 124 ? -16.594 23.391 1.114 1 93.94 124 ALA B C 1
ATOM 2702 O O . ALA B 1 124 ? -17.734 23.531 0.645 1 93.94 124 ALA B O 1
ATOM 2703 N N . GLU B 1 125 ? -16.422 22.469 2.027 1 95.38 125 GLU B N 1
ATOM 2704 C CA . GLU B 1 125 ? -17.469 21.797 2.779 1 95.38 125 GLU B CA 1
ATOM 2705 C C . GLU B 1 125 ? -17.391 22.125 4.27 1 95.38 125 GLU B C 1
ATOM 2707 O O . GLU B 1 125 ? -16.328 22.547 4.758 1 95.38 125 GLU B O 1
ATOM 2712 N N . ASP B 1 126 ? -18.516 22.031 4.918 1 96.31 126 ASP B N 1
ATOM 2713 C CA . ASP B 1 126 ? -18.484 22.172 6.371 1 96.31 126 ASP B CA 1
ATOM 2714 C C . ASP B 1 126 ? -17.703 21.031 7.023 1 96.31 126 ASP B C 1
ATOM 2716 O O . ASP B 1 126 ? -17.922 19.859 6.695 1 96.31 126 ASP B O 1
ATOM 2720 N N . PRO B 1 127 ? -16.797 21.391 7.891 1 96.94 127 PRO B N 1
ATOM 2721 C CA . PRO B 1 127 ? -16.062 20.328 8.578 1 96.94 127 PRO B CA 1
ATOM 2722 C C . PRO B 1 127 ? -16.984 19.406 9.367 1 96.94 127 PRO B C 1
ATOM 2724 O O . PRO B 1 127 ? -18 19.844 9.914 1 96.94 127 PRO B O 1
ATOM 2727 N N . VAL B 1 128 ? -16.625 18.141 9.43 1 98 128 VAL B N 1
ATOM 2728 C CA . VAL B 1 128 ? -17.359 17.156 10.219 1 98 128 VAL B CA 1
ATOM 2729 C C . VAL B 1 128 ? -16.594 16.828 11.5 1 98 128 VAL B C 1
ATOM 2731 O O . VAL B 1 128 ? -15.461 16.359 11.445 1 98 128 VAL B O 1
ATOM 2734 N N . GLN B 1 129 ? -17.25 17.156 12.625 1 98.12 129 GLN B N 1
ATOM 2735 C CA . GLN B 1 129 ? -16.625 16.812 13.898 1 98.12 129 GLN B CA 1
ATOM 2736 C C . GLN B 1 129 ? -16.594 15.305 14.117 1 98.12 129 GLN B C 1
ATOM 2738 O O . GLN B 1 129 ? -17.562 14.609 13.797 1 98.12 129 GLN B O 1
ATOM 2743 N N . VAL B 1 130 ? -15.445 14.82 14.555 1 98.12 130 VAL B N 1
ATOM 2744 C CA . VAL B 1 130 ? -15.32 13.391 14.812 1 98.12 130 VAL B CA 1
ATOM 2745 C C . VAL B 1 130 ? -14.82 13.156 16.234 1 98.12 130 VAL B C 1
ATOM 2747 O O . VAL B 1 130 ? -14.312 14.078 16.875 1 98.12 130 VAL B O 1
ATOM 2750 N N . ARG B 1 131 ? -15.094 11.945 16.859 1 95.56 131 ARG B N 1
ATOM 2751 C CA . ARG B 1 131 ? -14.688 11.594 18.219 1 95.56 131 ARG B CA 1
ATOM 2752 C C . ARG B 1 131 ? -13.453 10.695 18.188 1 95.56 131 ARG B C 1
ATOM 2754 O O . ARG B 1 131 ? -13.562 9.477 18.094 1 95.56 131 ARG B O 1
ATOM 2761 N N . ILE B 1 132 ? -12.344 11.344 18.281 1 95.81 132 ILE B N 1
ATOM 2762 C CA . ILE B 1 132 ? -11.062 10.656 18.328 1 95.81 132 ILE B CA 1
ATOM 2763 C C . ILE B 1 132 ? -10.344 11 19.641 1 95.81 132 ILE B C 1
ATOM 2765 O O . ILE B 1 132 ? -10.188 12.18 19.969 1 95.81 132 ILE B O 1
ATOM 2769 N N . PRO B 1 133 ? -10.031 9.969 20.406 1 92.5 133 PRO B N 1
ATOM 2770 C CA . PRO B 1 133 ? -9.281 10.273 21.625 1 92.5 133 PRO B CA 1
ATOM 2771 C C . PRO B 1 133 ? -7.953 10.977 21.344 1 92.5 133 PRO B C 1
ATOM 2773 O O . PRO B 1 133 ? -7.41 10.859 20.234 1 92.5 133 PRO B O 1
ATOM 2776 N N . ILE B 1 134 ? -7.465 11.672 22.344 1 94.94 134 ILE B N 1
ATOM 2777 C CA . ILE B 1 134 ? -6.188 12.359 22.188 1 94.94 134 ILE B CA 1
ATOM 2778 C C . ILE B 1 134 ? -5.066 11.336 22.016 1 94.94 134 ILE B C 1
ATOM 2780 O O . ILE B 1 134 ? -4.93 10.422 22.828 1 94.94 134 ILE B O 1
ATOM 2784 N N . LEU B 1 135 ? -4.328 11.508 21 1 96.81 135 LEU B N 1
ATOM 2785 C CA . LEU B 1 135 ? -3.232 10.594 20.703 1 96.81 135 LEU B CA 1
ATOM 2786 C C . LEU B 1 135 ? -1.914 11.125 21.25 1 96.81 135 LEU B C 1
ATOM 2788 O O . LEU B 1 135 ? -1.687 12.336 21.281 1 96.81 135 LEU B O 1
ATOM 2792 N N . THR B 1 136 ? -1.13 10.25 21.766 1 98.31 136 THR B N 1
ATOM 2793 C CA . THR B 1 136 ? 0.259 10.562 22.078 1 98.31 136 THR B CA 1
ATOM 2794 C C . THR B 1 136 ? 1.19 10.078 20.984 1 98.31 136 THR B C 1
ATOM 2796 O O . THR B 1 136 ? 1.171 8.898 20.625 1 98.31 136 THR B O 1
ATOM 2799 N N . VAL B 1 137 ? 1.977 11.016 20.453 1 98.19 137 VAL B N 1
ATOM 2800 C CA . VAL B 1 137 ? 2.676 10.727 19.203 1 98.19 137 VAL B CA 1
ATOM 2801 C C . VAL B 1 137 ? 4.141 11.141 19.328 1 98.19 137 VAL B C 1
ATOM 2803 O O . VAL B 1 137 ? 4.473 12.07 20.078 1 98.19 137 VAL B O 1
ATOM 2806 N N . ARG B 1 138 ? 4.973 10.43 18.594 1 97.75 138 ARG B N 1
ATOM 2807 C CA . ARG B 1 138 ? 6.379 10.789 18.438 1 97.75 138 ARG B CA 1
ATOM 2808 C C . ARG B 1 138 ? 6.785 10.766 16.969 1 97.75 138 ARG B C 1
ATOM 2810 O O . ARG B 1 138 ? 6.48 9.812 16.25 1 97.75 138 ARG B O 1
ATOM 2817 N N . LYS B 1 139 ? 7.43 11.797 16.547 1 97.81 139 LYS B N 1
ATOM 2818 C CA . LYS B 1 139 ? 7.965 11.844 15.195 1 97.81 139 LYS B CA 1
ATOM 2819 C C . LYS B 1 139 ? 9.312 11.133 15.117 1 97.81 139 LYS B C 1
ATOM 2821 O O . LYS B 1 139 ? 10.188 11.352 15.961 1 97.81 139 LYS B O 1
ATOM 2826 N N . LEU B 1 140 ? 9.461 10.375 14.039 1 97.19 140 LEU B N 1
ATOM 2827 C CA . LEU B 1 140 ? 10.711 9.641 13.906 1 97.19 140 LEU B CA 1
ATOM 2828 C C . LEU B 1 140 ? 11.57 10.227 12.789 1 97.19 140 LEU B C 1
ATOM 2830 O O . LEU B 1 140 ? 12.789 10.359 12.938 1 97.19 140 LEU B O 1
ATOM 2834 N N . MET B 1 141 ? 10.953 10.484 11.656 1 97.19 141 MET B N 1
ATOM 2835 C CA . MET B 1 141 ? 11.68 11 10.5 1 97.19 141 MET B CA 1
ATOM 2836 C C . MET B 1 141 ? 10.727 11.695 9.523 1 97.19 141 MET B C 1
ATOM 2838 O O . MET B 1 141 ? 9.508 11.594 9.664 1 97.19 141 MET B O 1
ATOM 2842 N N . SER B 1 142 ? 11.359 12.414 8.609 1 96.81 142 SER B N 1
ATOM 2843 C CA . SER B 1 142 ? 10.625 13.047 7.52 1 96.81 142 SER B CA 1
ATOM 2844 C C . SER B 1 142 ? 11.273 12.734 6.172 1 96.81 142 SER B C 1
ATOM 2846 O O . SER B 1 142 ? 12.484 12.516 6.09 1 96.81 142 SER B O 1
ATOM 2848 N N . TYR B 1 143 ? 10.406 12.664 5.191 1 96.56 143 TYR B N 1
ATOM 2849 C CA . TYR B 1 143 ? 10.828 12.352 3.83 1 96.56 143 TYR B CA 1
ATOM 2850 C C . TYR B 1 143 ? 10.227 13.344 2.838 1 96.56 143 TYR B C 1
ATOM 2852 O O . TYR B 1 143 ? 9.016 13.578 2.834 1 96.56 143 TYR B O 1
ATOM 2860 N N . PRO B 1 144 ? 11.125 13.961 2.025 1 96.69 144 PRO B N 1
ATOM 2861 C CA . PRO B 1 144 ? 10.562 14.867 1.025 1 96.69 144 PRO B CA 1
ATOM 2862 C C . PRO B 1 144 ? 9.727 14.141 -0.027 1 96.69 144 PRO B C 1
ATOM 2864 O O . PRO B 1 144 ? 10.109 13.062 -0.482 1 96.69 144 PRO B O 1
ATOM 2867 N N . LEU B 1 145 ? 8.633 14.75 -0.392 1 96.44 145 LEU B N 1
ATOM 2868 C CA . LEU B 1 145 ? 7.727 14.094 -1.333 1 96.44 145 LEU B CA 1
ATOM 2869 C C . LEU B 1 145 ? 7.887 14.672 -2.734 1 96.44 145 LEU B C 1
ATOM 2871 O O . LEU B 1 145 ? 7.992 15.891 -2.896 1 96.44 145 LEU B O 1
ATOM 2875 N N . GLU B 1 146 ? 7.961 13.797 -3.668 1 92.31 146 GLU B N 1
ATOM 2876 C CA . GLU B 1 146 ? 7.852 14.156 -5.078 1 92.31 146 GLU B CA 1
ATOM 2877 C C . GLU B 1 146 ? 6.484 13.766 -5.641 1 92.31 146 GLU B C 1
ATOM 2879 O O . GLU B 1 146 ? 5.531 13.562 -4.887 1 92.31 146 GLU B O 1
ATOM 2884 N N . LYS B 1 147 ? 6.371 13.727 -6.887 1 94 147 LYS B N 1
ATOM 2885 C CA . LYS B 1 147 ? 5.125 13.273 -7.504 1 94 147 LYS B CA 1
ATOM 2886 C C . LYS B 1 147 ? 4.914 11.781 -7.273 1 94 147 LYS B C 1
ATOM 2888 O O . LYS B 1 147 ? 5.875 11.008 -7.242 1 94 147 LYS B O 1
ATOM 2893 N N . PRO B 1 148 ? 3.623 11.484 -7.023 1 95.06 148 PRO B N 1
ATOM 2894 C CA . PRO B 1 148 ? 3.363 10.047 -6.859 1 95.06 148 PRO B CA 1
ATOM 2895 C C . PRO B 1 148 ? 3.803 9.227 -8.07 1 95.06 148 PRO B C 1
ATOM 2897 O O . PRO B 1 148 ? 3.691 9.695 -9.203 1 95.06 148 PRO B O 1
ATOM 2900 N N . SER B 1 149 ? 4.203 8.062 -7.824 1 93.19 149 SER B N 1
ATOM 2901 C CA . SER B 1 149 ? 4.707 7.18 -8.875 1 93.19 149 SER B CA 1
ATOM 2902 C C . SER B 1 149 ? 3.582 6.727 -9.797 1 93.19 149 SER B C 1
ATOM 2904 O O . SER B 1 149 ? 3.836 6.301 -10.93 1 93.19 149 SER B O 1
ATOM 2906 N N . TYR B 1 150 ? 2.41 6.73 -9.336 1 94.44 150 TYR B N 1
ATOM 2907 C CA . TYR B 1 150 ? 1.218 6.332 -10.07 1 94.44 150 TYR B CA 1
ATOM 2908 C C . TYR B 1 150 ? -0.002 7.117 -9.609 1 94.44 150 TYR B C 1
ATOM 2910 O O . TYR B 1 150 ? -0.186 7.332 -8.406 1 94.44 150 TYR B O 1
ATOM 2918 N N . LEU B 1 151 ? -0.794 7.594 -10.578 1 95.75 151 LEU B N 1
ATOM 2919 C CA . LEU B 1 151 ? -1.978 8.367 -10.211 1 95.75 151 LEU B CA 1
ATOM 2920 C C . LEU B 1 151 ? -3.105 8.133 -11.211 1 95.75 151 LEU B C 1
ATOM 2922 O O . LEU B 1 151 ? -2.943 8.383 -12.406 1 95.75 151 LEU B O 1
ATOM 2926 N N . ASP B 1 152 ? -4.215 7.59 -10.672 1 95.69 152 ASP B N 1
ATOM 2927 C CA . ASP B 1 152 ? -5.457 7.488 -11.43 1 95.69 152 ASP B CA 1
ATOM 2928 C C . ASP B 1 152 ? -6.672 7.652 -10.523 1 95.69 152 ASP B C 1
ATOM 2930 O O . ASP B 1 152 ? -6.535 8.031 -9.359 1 95.69 152 ASP B O 1
ATOM 2934 N N . ASN B 1 153 ? -7.824 7.508 -11.047 1 96.19 153 ASN B N 1
ATOM 2935 C CA . ASN B 1 153 ? -9.039 7.758 -10.281 1 96.19 153 ASN B CA 1
ATOM 2936 C C . ASN B 1 153 ? -9.164 6.797 -9.102 1 96.19 153 ASN B C 1
ATOM 2938 O O . ASN B 1 153 ? -9.719 7.152 -8.062 1 96.19 153 ASN B O 1
ATOM 2942 N N . SER B 1 154 ? -8.703 5.602 -9.234 1 96.69 154 SER B N 1
ATOM 2943 C CA . SER B 1 154 ? -8.758 4.617 -8.156 1 96.69 154 SER B CA 1
ATOM 2944 C C . SER B 1 154 ? -7.914 5.055 -6.969 1 96.69 154 SER B C 1
ATOM 2946 O O . SER B 1 154 ? -8.336 4.922 -5.816 1 96.69 154 SER B O 1
ATOM 2948 N N . VAL B 1 155 ? -6.758 5.59 -7.289 1 97.12 155 VAL B N 1
ATOM 2949 C CA . VAL B 1 155 ? -5.887 6.109 -6.238 1 97.12 155 VAL B CA 1
ATOM 2950 C C . VAL B 1 155 ? -6.559 7.297 -5.551 1 97.12 155 VAL B C 1
ATOM 2952 O O . VAL B 1 155 ? -6.598 7.367 -4.32 1 97.12 155 VAL B O 1
ATOM 2955 N N . VAL B 1 156 ? -7.086 8.195 -6.359 1 97.56 156 VAL B N 1
ATOM 2956 C CA . VAL B 1 156 ? -7.762 9.375 -5.836 1 97.56 156 VAL B CA 1
ATOM 2957 C C . VAL B 1 156 ? -8.883 8.953 -4.891 1 97.56 156 VAL B C 1
ATOM 2959 O O . VAL B 1 156 ? -9.031 9.516 -3.803 1 97.56 156 VAL B O 1
ATOM 2962 N N . HIS B 1 157 ? -9.602 7.984 -5.273 1 97.75 157 HIS B N 1
ATOM 2963 C CA . HIS B 1 157 ? -10.711 7.488 -4.457 1 97.75 157 HIS B CA 1
ATOM 2964 C C . HIS B 1 157 ? -10.203 6.895 -3.146 1 97.75 157 HIS B C 1
ATOM 2966 O O . HIS B 1 157 ? -10.742 7.184 -2.078 1 97.75 157 HIS B O 1
ATOM 2972 N N . LEU B 1 158 ? -9.211 6.09 -3.211 1 97.19 158 LEU B N 1
ATOM 2973 C CA . LEU B 1 158 ? -8.68 5.453 -2.012 1 97.19 158 LEU B CA 1
ATOM 2974 C C . LEU B 1 158 ? -8.133 6.492 -1.043 1 97.19 158 LEU B C 1
ATOM 2976 O O . LEU B 1 158 ? -8.406 6.438 0.158 1 97.19 158 LEU B O 1
ATOM 2980 N N . VAL B 1 159 ? -7.434 7.41 -1.595 1 97.69 159 VAL B N 1
ATOM 2981 C CA . VAL B 1 159 ? -6.883 8.492 -0.785 1 97.69 159 VAL B CA 1
ATOM 2982 C C . VAL B 1 159 ? -8.016 9.258 -0.108 1 97.69 159 VAL B C 1
ATOM 2984 O O . VAL B 1 159 ? -7.867 9.727 1.025 1 97.69 159 VAL B O 1
ATOM 2987 N N . GLY B 1 160 ? -9.109 9.336 -0.765 1 97.88 160 GLY B N 1
ATOM 2988 C CA . GLY B 1 160 ? -10.25 10.094 -0.267 1 97.88 160 GLY B CA 1
ATOM 2989 C C . GLY B 1 160 ? -11.039 9.359 0.796 1 97.88 160 GLY B C 1
ATOM 2990 O O . GLY B 1 160 ? -11.617 9.984 1.692 1 97.88 160 GLY B O 1
ATOM 2991 N N . ILE B 1 161 ? -11.078 8.055 0.719 1 97.88 161 ILE B N 1
ATOM 2992 C CA . ILE B 1 161 ? -11.953 7.301 1.607 1 97.88 161 ILE B CA 1
ATOM 2993 C C . ILE B 1 161 ? -11.211 6.961 2.898 1 97.88 161 ILE B C 1
ATOM 2995 O O . ILE B 1 161 ? -11.828 6.773 3.947 1 97.88 161 ILE B O 1
ATOM 2999 N N . ILE B 1 162 ? -9.938 6.918 2.873 1 98.25 162 ILE B N 1
ATOM 3000 C CA . ILE B 1 162 ? -9.148 6.402 3.986 1 98.25 162 ILE B CA 1
ATOM 3001 C C . ILE B 1 162 ? -9.297 7.324 5.195 1 98.25 162 ILE B C 1
ATOM 3003 O O . ILE B 1 162 ? -9.508 6.855 6.316 1 98.25 162 ILE B O 1
ATOM 3007 N N . PRO B 1 163 ? -9.227 8.68 5.02 1 98.62 163 PRO B N 1
ATOM 3008 C CA . PRO B 1 163 ? -9.469 9.531 6.184 1 98.62 163 PRO B CA 1
ATOM 3009 C C . PRO B 1 163 ? -10.844 9.297 6.812 1 98.62 163 PRO B C 1
ATOM 3011 O O . PRO B 1 163 ? -10.992 9.406 8.031 1 98.62 163 PRO B O 1
ATOM 3014 N N . VAL B 1 164 ? -11.781 8.969 6 1 98.25 164 VAL B N 1
ATOM 3015 C CA . VAL B 1 164 ? -13.117 8.672 6.508 1 98.25 164 VAL B CA 1
ATOM 3016 C C . VAL B 1 164 ? -13.078 7.398 7.348 1 98.25 164 VAL B C 1
ATOM 3018 O O . VAL B 1 164 ? -13.602 7.367 8.469 1 98.25 164 VAL B O 1
ATOM 3021 N N . LEU B 1 165 ? -12.453 6.395 6.859 1 98 165 LEU B N 1
ATOM 3022 C CA . LEU B 1 165 ? -12.344 5.133 7.578 1 98 165 LEU B CA 1
ATOM 3023 C C . LEU B 1 165 ? -11.617 5.324 8.906 1 98 165 LEU B C 1
ATOM 3025 O O . LEU B 1 165 ? -12.062 4.82 9.938 1 98 165 LEU B O 1
ATOM 3029 N N . LEU B 1 166 ? -10.539 6.082 8.883 1 98.19 166 LEU B N 1
ATOM 3030 C CA . LEU B 1 166 ? -9.734 6.301 10.078 1 98.19 166 LEU B CA 1
ATOM 3031 C C . LEU B 1 166 ? -10.469 7.188 11.078 1 98.19 166 LEU B C 1
ATOM 3033 O O . LEU B 1 166 ? -10.203 7.133 12.281 1 98.19 166 LEU B O 1
ATOM 3037 N N . SER B 1 167 ? -11.359 8.039 10.594 1 98.31 167 SER B N 1
ATOM 3038 C CA . SER B 1 167 ? -12.156 8.859 11.492 1 98.31 167 SER B CA 1
ATOM 3039 C C . SER B 1 167 ? -13.156 8.023 12.273 1 98.31 167 SER B C 1
ATOM 3041 O O . SER B 1 167 ? -13.578 8.406 13.367 1 98.31 167 SER B O 1
ATOM 3043 N N . GLU B 1 168 ? -13.531 6.887 11.672 1 96.94 168 GLU B N 1
ATOM 3044 C CA . GLU B 1 168 ? -14.461 5.977 12.336 1 96.94 168 GLU B CA 1
ATOM 3045 C C . GLU B 1 168 ? -13.734 5.078 13.336 1 96.94 168 GLU B C 1
ATOM 3047 O O . GLU B 1 168 ? -14.258 4.781 14.414 1 96.94 168 GLU B O 1
ATOM 3052 N N . ARG B 1 169 ? -12.523 4.68 12.914 1 95.06 169 ARG B N 1
ATOM 3053 C CA . ARG B 1 169 ? -11.773 3.771 13.773 1 95.06 169 ARG B CA 1
ATOM 3054 C C . ARG B 1 169 ? -10.281 3.834 13.461 1 95.06 169 ARG B C 1
ATOM 3056 O O . ARG B 1 169 ? -9.852 3.449 12.375 1 95.06 169 ARG B O 1
ATOM 3063 N N . ILE B 1 170 ? -9.594 4.25 14.516 1 95.75 170 ILE B N 1
ATOM 3064 C CA . ILE B 1 170 ? -8.141 4.207 14.398 1 95.75 170 ILE B CA 1
ATOM 3065 C C . ILE B 1 170 ? -7.625 2.838 14.844 1 95.75 170 ILE B C 1
ATOM 3067 O O . ILE B 1 170 ? -7.484 2.578 16.031 1 95.75 170 ILE B O 1
ATOM 3071 N N . ASP B 1 171 ? -7.375 2.016 13.906 1 94.5 171 ASP B N 1
ATOM 3072 C CA . ASP B 1 171 ? -6.875 0.676 14.203 1 94.5 171 ASP B CA 1
ATOM 3073 C C . ASP B 1 171 ? -5.777 0.267 13.227 1 94.5 171 ASP B C 1
ATOM 3075 O O . ASP B 1 171 ? -5.434 1.028 12.32 1 94.5 171 ASP B O 1
ATOM 3079 N N . GLU B 1 172 ? -5.23 -0.8 13.438 1 94.12 172 GLU B N 1
ATOM 3080 C CA . GLU B 1 172 ? -4.098 -1.268 12.648 1 94.12 172 GLU B CA 1
ATOM 3081 C C . GLU B 1 172 ? -4.496 -1.493 11.195 1 94.12 172 GLU B C 1
ATOM 3083 O O . GLU B 1 172 ? -3.707 -1.239 10.281 1 94.12 172 GLU B O 1
ATOM 3088 N N . VAL B 1 173 ? -5.656 -1.985 10.992 1 94.81 173 VAL B N 1
ATOM 3089 C CA . VAL B 1 173 ? -6.145 -2.303 9.648 1 94.81 173 VAL B CA 1
ATOM 3090 C C . VAL B 1 173 ? -6.203 -1.03 8.805 1 94.81 173 VAL B C 1
ATOM 3092 O O . VAL B 1 173 ? -5.633 -0.973 7.715 1 94.81 173 VAL B O 1
ATOM 3095 N N . ASN B 1 174 ? -6.809 -0.021 9.32 1 96.56 174 ASN B N 1
ATOM 3096 C CA . ASN B 1 174 ? -6.953 1.23 8.586 1 96.56 174 ASN B CA 1
ATOM 3097 C C . ASN B 1 174 ? -5.621 1.967 8.469 1 96.56 174 ASN B C 1
ATOM 3099 O O . ASN B 1 174 ? -5.359 2.631 7.465 1 96.56 174 ASN B O 1
ATOM 3103 N N . MET B 1 175 ? -4.793 1.811 9.469 1 97.12 175 MET B N 1
ATOM 3104 C CA . MET B 1 175 ? -3.465 2.408 9.391 1 97.12 175 MET B CA 1
ATOM 3105 C C . MET B 1 175 ? -2.631 1.742 8.305 1 97.12 175 MET B C 1
ATOM 3107 O O . MET B 1 175 ? -1.954 2.424 7.531 1 97.12 175 MET B O 1
ATOM 3111 N N . ASN B 1 176 ? -2.74 0.462 8.25 1 96.88 176 ASN B N 1
ATOM 3112 C CA . ASN B 1 176 ? -2.016 -0.274 7.223 1 96.88 176 ASN B CA 1
ATOM 3113 C C . ASN B 1 176 ? -2.514 0.082 5.824 1 96.88 176 ASN B C 1
ATOM 3115 O O . ASN B 1 176 ? -1.733 0.104 4.867 1 96.88 176 ASN B O 1
ATOM 3119 N N . LEU B 1 177 ? -3.783 0.253 5.734 1 97.56 177 LEU B N 1
ATOM 3120 C CA . LEU B 1 177 ? -4.363 0.656 4.457 1 97.56 177 LEU B CA 1
ATOM 3121 C C . LEU B 1 177 ? -3.691 1.918 3.928 1 97.56 177 LEU B C 1
ATOM 3123 O O . LEU B 1 177 ? -3.262 1.961 2.771 1 97.56 177 LEU B O 1
ATOM 3127 N N . GLU B 1 178 ? -3.525 2.871 4.75 1 98.5 178 GLU B N 1
ATOM 3128 C CA . GLU B 1 178 ? -2.912 4.117 4.305 1 98.5 178 GLU B CA 1
ATOM 3129 C C . GLU B 1 178 ? -1.402 3.969 4.152 1 98.5 178 GLU B C 1
ATOM 3131 O O . GLU B 1 178 ? -0.811 4.508 3.213 1 98.5 178 GLU B O 1
ATOM 3136 N N . ASN B 1 179 ? -0.794 3.285 5.094 1 98.44 179 ASN B N 1
ATOM 3137 C CA . ASN B 1 179 ? 0.641 3.049 4.977 1 98.44 179 ASN B CA 1
ATOM 3138 C C . ASN B 1 179 ? 0.983 2.314 3.682 1 98.44 179 ASN B C 1
ATOM 3140 O O . ASN B 1 179 ? 2.035 2.555 3.088 1 98.44 179 ASN B O 1
ATOM 3144 N N . GLY B 1 180 ? 0.103 1.416 3.355 1 98.19 180 GLY B N 1
ATOM 3145 C CA . GLY B 1 180 ? 0.289 0.738 2.084 1 98.19 180 GLY B CA 1
ATOM 3146 C C . GLY B 1 180 ? 0.251 1.68 0.894 1 98.19 180 GLY B C 1
ATOM 3147 O O . GLY B 1 180 ? 1.013 1.514 -0.061 1 98.19 180 GLY B O 1
ATOM 3148 N N . LEU B 1 181 ? -0.59 2.631 0.926 1 98.19 181 LEU B N 1
ATOM 3149 C CA . LEU B 1 181 ? -0.663 3.605 -0.156 1 98.19 181 LEU B CA 1
ATOM 3150 C C . LEU B 1 181 ? 0.595 4.469 -0.197 1 98.19 181 LEU B C 1
ATOM 3152 O O . LEU B 1 181 ? 1.063 4.84 -1.276 1 98.19 181 LEU B O 1
ATOM 3156 N N . TRP B 1 182 ? 1.085 4.805 0.983 1 98.38 182 TRP B N 1
ATOM 3157 C CA . TRP B 1 182 ? 2.348 5.531 1.042 1 98.38 182 TRP B CA 1
ATOM 3158 C C . TRP B 1 182 ? 3.465 4.738 0.369 1 98.38 182 TRP B C 1
ATOM 3160 O O . TRP B 1 182 ? 4.301 5.309 -0.337 1 98.38 182 TRP B O 1
ATOM 3170 N N . LYS B 1 183 ? 3.508 3.49 0.61 1 97.88 183 LYS B N 1
ATOM 3171 C CA . LYS B 1 183 ? 4.484 2.631 -0.055 1 97.88 183 LYS B CA 1
ATOM 3172 C C . LYS B 1 183 ? 4.238 2.584 -1.561 1 97.88 183 LYS B C 1
ATOM 3174 O O . LYS B 1 183 ? 5.172 2.729 -2.352 1 97.88 183 LYS B O 1
ATOM 3179 N N . SER B 1 184 ? 3.02 2.4 -1.944 1 97.5 184 SER B N 1
ATOM 3180 C CA . SER B 1 184 ? 2.654 2.285 -3.354 1 97.5 184 SER B CA 1
ATOM 3181 C C . SER B 1 184 ? 3.031 3.545 -4.125 1 97.5 184 SER B C 1
ATOM 3183 O O . SER B 1 184 ? 3.592 3.463 -5.223 1 97.5 184 SER B O 1
ATOM 3185 N N . LEU B 1 185 ? 2.793 4.66 -3.529 1 97.12 185 LEU B N 1
ATOM 3186 C CA . LEU B 1 185 ? 2.84 5.898 -4.297 1 97.12 185 LEU B CA 1
ATOM 3187 C C . LEU B 1 185 ? 4.199 6.574 -4.156 1 97.12 185 LEU B C 1
ATOM 3189 O O . LEU B 1 185 ? 4.617 7.328 -5.039 1 97.12 185 LEU B O 1
ATOM 3193 N N . TYR B 1 186 ? 4.898 6.25 -2.992 1 96.81 186 TYR B N 1
ATOM 3194 C CA . TYR B 1 186 ? 6.109 7.02 -2.725 1 96.81 186 TYR B CA 1
ATOM 3195 C C . TYR B 1 186 ? 7.258 6.105 -2.32 1 96.81 186 TYR B C 1
ATOM 3197 O O . TYR B 1 186 ? 8.359 6.574 -2.037 1 96.81 186 TYR B O 1
ATOM 3205 N N . GLY B 1 187 ? 6.977 4.828 -2.234 1 95.81 187 GLY B N 1
ATOM 3206 C CA . GLY B 1 187 ? 8.023 3.877 -1.887 1 95.81 187 GLY B CA 1
ATOM 3207 C C . GLY B 1 187 ? 8.398 3.912 -0.417 1 95.81 187 GLY B C 1
ATOM 3208 O O . GLY B 1 187 ? 9.469 3.439 -0.033 1 95.81 187 GLY B O 1
ATOM 3209 N N . LEU B 1 188 ? 7.453 4.406 0.407 1 96.94 188 LEU B N 1
ATOM 3210 C CA . LEU B 1 188 ? 7.777 4.598 1.816 1 96.94 188 LEU B CA 1
ATOM 3211 C C . LEU B 1 188 ? 7.355 3.389 2.641 1 96.94 188 LEU B C 1
ATOM 3213 O O . LEU B 1 188 ? 6.16 3.092 2.75 1 96.94 188 LEU B O 1
ATOM 3217 N N . ASN B 1 189 ? 8.289 2.779 3.318 1 95.19 189 ASN B N 1
ATOM 3218 C CA . ASN B 1 189 ? 8.039 1.622 4.172 1 95.19 189 ASN B CA 1
ATOM 3219 C C . ASN B 1 189 ? 7.734 2.037 5.605 1 95.19 189 ASN B C 1
ATOM 3221 O O . ASN B 1 189 ? 8.234 3.061 6.082 1 95.19 189 ASN B O 1
ATOM 3225 N N . THR B 1 190 ? 6.918 1.276 6.16 1 94.81 190 THR B N 1
ATOM 3226 C CA . THR B 1 190 ? 6.691 1.454 7.59 1 94.81 190 THR B CA 1
ATOM 3227 C C . THR B 1 190 ? 7.258 0.274 8.375 1 94.81 190 THR B C 1
ATOM 3229 O O . THR B 1 190 ? 7.113 -0.879 7.969 1 94.81 190 THR B O 1
ATOM 3232 N N . PRO B 1 191 ? 7.902 0.573 9.43 1 90.62 191 PRO B N 1
ATOM 3233 C CA . PRO B 1 191 ? 8.281 -0.533 10.312 1 90.62 191 PRO B CA 1
ATOM 3234 C C . PRO B 1 191 ? 7.078 -1.219 10.953 1 90.62 191 PRO B C 1
ATOM 3236 O O . PRO B 1 191 ? 5.961 -0.701 10.883 1 90.62 191 PRO B O 1
ATOM 3239 N N . PRO B 1 192 ? 7.309 -2.479 11.461 1 87.56 192 PRO B N 1
ATOM 3240 C CA . PRO B 1 192 ? 6.223 -3.096 12.227 1 87.56 192 PRO B CA 1
ATOM 3241 C C . PRO B 1 192 ? 5.863 -2.307 13.484 1 87.56 192 PRO B C 1
ATOM 3243 O O . PRO B 1 192 ? 6.742 -1.725 14.125 1 87.56 192 PRO B O 1
ATOM 3246 N N . GLY B 1 193 ? 4.621 -2.332 13.875 1 89.69 193 GLY B N 1
ATOM 3247 C CA . GLY B 1 193 ? 4.164 -1.597 15.047 1 89.69 193 GLY B CA 1
ATOM 3248 C C . GLY B 1 193 ? 3.145 -0.523 14.719 1 89.69 193 GLY B C 1
ATOM 3249 O O . GLY B 1 193 ? 2.471 -0.595 13.688 1 89.69 193 GLY B O 1
ATOM 3250 N N . LYS B 1 194 ? 2.986 0.431 15.609 1 95.31 194 LYS B N 1
ATOM 3251 C CA . LYS B 1 194 ? 1.965 1.463 15.461 1 95.31 194 LYS B CA 1
ATOM 3252 C C . LYS B 1 194 ? 2.545 2.725 14.828 1 95.31 194 LYS B C 1
ATOM 3254 O O . LYS B 1 194 ? 2.451 3.812 15.398 1 95.31 194 LYS B O 1
ATOM 3259 N N . TYR B 1 195 ? 3.156 2.482 13.656 1 97.5 195 TYR B N 1
ATOM 3260 C CA . TYR B 1 195 ? 3.746 3.584 12.906 1 97.5 195 TYR B CA 1
ATOM 3261 C C . TYR B 1 195 ? 2.854 3.986 11.742 1 97.5 195 TYR B C 1
ATOM 3263 O O . TYR B 1 195 ? 2.174 3.143 11.148 1 97.5 195 TYR B O 1
ATOM 3271 N N . LYS B 1 196 ? 2.932 5.246 11.438 1 97.94 196 LYS B N 1
ATOM 3272 C CA . LYS B 1 196 ? 2.105 5.758 10.352 1 97.94 196 LYS B CA 1
ATOM 3273 C C . LYS B 1 196 ? 2.783 6.934 9.656 1 97.94 196 LYS B C 1
ATOM 3275 O O . LYS B 1 196 ? 3.33 7.82 10.312 1 97.94 196 LYS B O 1
ATOM 3280 N N . TRP B 1 197 ? 2.758 6.867 8.367 1 98.62 197 TRP B N 1
ATOM 3281 C CA . TRP B 1 197 ? 3.146 8.047 7.602 1 98.62 197 TRP B CA 1
ATOM 3282 C C . TRP B 1 197 ? 2.008 9.055 7.543 1 98.62 197 TRP B C 1
ATOM 3284 O O . TRP B 1 197 ? 0.845 8.68 7.379 1 98.62 197 TRP B O 1
ATOM 3294 N N . VAL B 1 198 ? 2.344 10.32 7.68 1 98.88 198 VAL B N 1
ATOM 3295 C CA . VAL B 1 198 ? 1.354 11.383 7.551 1 98.88 198 VAL B CA 1
ATOM 3296 C C . VAL B 1 198 ? 1.857 12.445 6.574 1 98.88 198 VAL B C 1
ATOM 3298 O O . VAL B 1 198 ? 3.064 12.664 6.457 1 98.88 198 VAL B O 1
ATOM 3301 N N . TRP B 1 199 ? 0.979 13.016 5.844 1 98.62 199 TRP B N 1
ATOM 3302 C CA . TRP B 1 199 ? 1.348 14.133 4.98 1 98.62 199 TRP B CA 1
ATOM 3303 C C . TRP B 1 199 ? 1.754 15.344 5.812 1 98.62 199 TRP B C 1
ATOM 3305 O O . TRP B 1 199 ? 1.114 15.664 6.816 1 98.62 199 TRP B O 1
ATOM 3315 N N . ASP B 1 200 ? 2.836 16.062 5.352 1 97.94 200 ASP B N 1
ATOM 3316 C CA . ASP B 1 200 ? 3.453 17.109 6.164 1 97.94 200 ASP B CA 1
ATOM 3317 C C . ASP B 1 200 ? 3.988 18.234 5.289 1 97.94 200 ASP B C 1
ATOM 3319 O O . ASP B 1 200 ? 5.195 18.484 5.25 1 97.94 200 ASP B O 1
ATOM 3323 N N . LEU B 1 201 ? 3.168 19 4.648 1 94.88 201 LEU B N 1
ATOM 3324 C CA . LEU B 1 201 ? 3.477 20.203 3.869 1 94.88 201 LEU B CA 1
ATOM 3325 C C . LEU B 1 201 ? 4.574 19.922 2.852 1 94.88 201 LEU B C 1
ATOM 3327 O O . LEU B 1 201 ? 5.609 20.594 2.84 1 94.88 201 LEU B O 1
ATOM 3331 N N . GLY B 1 202 ? 4.5 19.062 1.999 1 93.5 202 GLY B N 1
ATOM 3332 C CA . GLY B 1 202 ? 5.461 18.672 0.979 1 93.5 202 GLY B CA 1
ATOM 3333 C C . GLY B 1 202 ? 6.367 17.547 1.411 1 93.5 202 GLY B C 1
ATOM 3334 O O . GLY B 1 202 ? 7.227 17.094 0.643 1 93.5 202 GLY B O 1
ATOM 3335 N N . TRP B 1 203 ? 6.219 17.203 2.621 1 97 203 TRP B N 1
ATOM 3336 C CA . TRP B 1 203 ? 6.938 16.078 3.191 1 97 203 TRP B CA 1
ATOM 3337 C C . TRP B 1 203 ? 5.969 15.008 3.676 1 97 203 TRP B C 1
ATOM 3339 O O . TRP B 1 203 ? 4.758 15.227 3.725 1 97 203 TRP B O 1
ATOM 3349 N N . ALA B 1 204 ? 6.555 13.867 3.91 1 98.56 204 ALA B N 1
ATOM 3350 C CA . ALA B 1 204 ? 5.918 12.836 4.738 1 98.56 204 ALA B CA 1
ATOM 3351 C C . ALA B 1 204 ? 6.676 12.641 6.047 1 98.56 204 ALA B C 1
ATOM 3353 O O . ALA B 1 204 ? 7.91 12.641 6.062 1 98.56 204 ALA B O 1
ATOM 3354 N N . SER B 1 205 ? 5.953 12.586 7.117 1 98.69 205 SER B N 1
ATOM 3355 C CA . SER B 1 205 ? 6.574 12.312 8.406 1 98.69 205 SER B CA 1
ATOM 3356 C C . SER B 1 205 ? 6.121 10.969 8.969 1 98.69 205 SER B C 1
ATOM 3358 O O . SER B 1 205 ? 4.93 10.656 8.953 1 98.69 205 SER B O 1
ATOM 3360 N N . LEU B 1 206 ? 7.078 10.188 9.414 1 98.69 206 LEU B N 1
ATOM 3361 C CA . LEU B 1 206 ? 6.762 8.938 10.102 1 98.69 206 LEU B CA 1
ATOM 3362 C C . LEU B 1 206 ? 6.566 9.18 11.594 1 98.69 206 LEU B C 1
ATOM 3364 O O . LEU B 1 206 ? 7.453 9.719 12.266 1 98.69 206 LEU B O 1
ATOM 3368 N N . ILE B 1 207 ? 5.379 8.789 12.055 1 98.56 207 ILE B N 1
ATOM 3369 C CA . ILE B 1 207 ? 5.094 8.977 13.469 1 98.56 207 ILE B CA 1
ATOM 3370 C C . ILE B 1 207 ? 4.824 7.625 14.125 1 98.56 207 ILE B C 1
ATOM 3372 O O . ILE B 1 207 ? 4.477 6.656 13.445 1 98.56 207 ILE B O 1
ATOM 3376 N N . GLU B 1 208 ? 5.047 7.602 15.414 1 98.12 208 GLU B N 1
ATOM 3377 C CA . GLU B 1 208 ? 4.676 6.469 16.25 1 98.12 208 GLU B CA 1
ATOM 3378 C C . GLU B 1 208 ? 3.52 6.824 17.188 1 98.12 208 GLU B C 1
ATOM 3380 O O . GLU B 1 208 ? 3.557 7.852 17.859 1 98.12 208 GLU B O 1
ATOM 3385 N N . LEU B 1 209 ? 2.451 6.07 17.125 1 97.38 209 LEU B N 1
ATOM 3386 C CA . LEU B 1 209 ? 1.384 6.199 18.109 1 97.38 209 LEU B CA 1
ATOM 3387 C C . LEU B 1 209 ? 1.74 5.469 19.391 1 97.38 209 LEU B C 1
ATOM 3389 O O . LEU B 1 209 ? 1.947 4.254 19.391 1 97.38 209 LEU B O 1
ATOM 3393 N N . LEU B 1 210 ? 1.781 6.164 20.438 1 96.31 210 LEU B N 1
ATOM 3394 C CA . LEU B 1 210 ? 2.299 5.629 21.688 1 96.31 210 LEU B CA 1
ATOM 3395 C C . LEU B 1 210 ? 1.167 5.105 22.562 1 96.31 210 LEU B C 1
ATOM 3397 O O . LEU B 1 210 ? 1.415 4.492 23.609 1 96.31 210 LEU B O 1
ATOM 3401 N N . ASN B 1 211 ? -0.105 5.41 22.297 1 90.38 211 ASN B N 1
ATOM 3402 C CA . ASN B 1 211 ? -1.263 4.848 22.984 1 90.38 211 ASN B CA 1
ATOM 3403 C C . ASN B 1 211 ? -2.291 4.305 22 1 90.38 211 ASN B C 1
ATOM 3405 O O . ASN B 1 211 ? -2.248 4.633 20.812 1 90.38 211 ASN B O 1
#

Organism: Metallosphaera sedula (strain ATCC 51363 / DSM 5348 / JCM 9185 / NBRC 15509 / TH2) (NCBI:txid399549)

Secondary structure (DSSP, 8-state):
-EEEEEEEE----TT----EEEEEEEEE--EES--TTHHHHHHHHHHHHSSPPPP--EE-S-HHHHHHHHHHHHHHHHHHHHT--HHHHHHHHHHHHHHH---THHHHHHHHHHH---EEE-TTSPPEE---PPEEEEEEEEEE--S-S---HHHHHHHHHHHHHHHH--SHHHHHHHHHHHHHHH-----SSSEEEEEETTEEEEEEE--/-EEEEEEEE----TT----EEEEEEEEE--EES--TTHHHHHHHHHHHHSSPPPP--EE-S-HHHHHHHHHHHHHHHHHHHHT--HHHHHHHHHHHHHHH---THHHHHHHHHHH---EEE-TTS--EE---PPEEEEEEEEEE----S---HHHHHHHHHHHHHHHH--SHHHHHHHHHHHHHHH-----SSSEEEEEETTEEEEEEE--

Foldseek 3Di:
DDKFKDQFAFDDDPPAFAKTWIAIAAEDWDKDAADPLQVLLQVLLCVLPVDGFDGDIFIPDFQLRRCQVRSLVRLVVVCVVVVNDPVRSLVSVVVSCCVSAVDCVSVQRNVCVVPVFIWIDTPPDDTHTADDDHWYKYWDDKFADDWWPDDDPVLSVLSRCLNVVCSVPPDPVSQVSRQVSCCRGGVDDDDPAQWHWGDGRRMIIIMHTPD/DDKFKDQFAFDDDPPAFAKTWIAIAAEDWDWDAADPLQVLLQVLLCVLPVDGFDGDIFIPDFQLRRCQVRSLVRLVVVCVVVVNDPVRSLVSCVVSCVVSAVDCVSVQRNVCVVPVFIWIDTPPDDTHTADDDHWYKYWDDKFADDWWPDDDPVLSVLSRCLNVVCSVPPDPVSQVSRQVSCCRGGVDDDDPAQWHWGDGRRMIIIMHTPD

pLDDT: mean 96.07, std 2.71, range [83.5, 98.88]